Protein AF-0000000084739715 (afdb_homodimer)

Nearest PDB structures (foldseek):
  5dyn-assembly1_A  TM=4.314E-01  e=5.760E-01  Bacteroides fragilis
  3k7c-assembly2_B  TM=3.383E-01  e=6.422E-01  Campylobacter jejuni
  8v84-assembly1_A  TM=2.152E-01  e=2.282E-01  Saccharomyces cerevisiae BY4741
  7ohr-assembly1_A  TM=1.777E-01  e=1.324E-01  Saccharomyces cerevisiae S288C
  8esr-assembly1_A  TM=2.014E-01  e=6.082E-01  Schizosaccharomyces pombe

Organism: Rhizopus delemar (strain RA 99-880 / ATCC MYA-4621 / FGSC 9543 / NRRL 43880) (NCBI:txid246409)

Radius of gyration: 28.55 Å; Cα contacts (8 Å, |Δi|>4): 818; chains: 2; bounding box: 51×97×67 Å

Sequence (568 aa):
MSQQYKTDIIRALDIKKHLNFMEDEVILACRRIQMMLYDDLIDEDVVEKKIGNIKSSSNNQNVKAVAKLLSSVLRQCTVEKSEQKHETSLIIESLQPFIFSCVISRIKDIKFEWMTYHLVPPSGHPNNQTMLPDLVLYADPISKMNYELFFVEVKRKGNFANGHLESDIVKLGKEMQIAINKLILRKVKCPEVVGLLVEGYVATAYKMDLKFNGQYRMVEISKFNFTCNSVGDIMLVPTIMEKLYQIQAIISETLQSLYNSFDDIEESEDTTSLLQLLVEVLLQMSQQYKTDIIRALDIKKHLNFMEDEVILACRRIQMMLYDDLIDEDVVEKKIGNIKSSSNNQNVKAVAKLLSSVLRQCTVEKSEQKHETSLIIESLQPFIFSCVISRIKDIKFEWMTYHLVPPSGHPNNQTMLPDLVLYADPISKMNYELFFVEVKRKGNFANGHLESDIVKLGKEMQIAINKLILRKVKCPEVVGLLVEGYVATAYKMDLKFNGQYRMVEISKFNFTCNSVGDIMLVPTIMEKLYQIQAIISETLQSLYNSFDDIEESEDTTSLLQLLVEVLLQ

pLDDT: mean 79.36, std 18.47, range [28.69, 98.38]

Foldseek 3Di:
DDPVVVVVVCVVVCLCPLQDADDPLLLVLLVVLLVVVVPVPDDLVNSLVVLVCQLVVDPDPSNVLLSVLVNQQVVVLPPPDPPPDDLQVVVCSLCVSLLCSQAVVVDPQKDKDAQPDWDAAPDPDPPRDTDGFRMWIWHDPPVPDTQTAETEHEEEAPPPPDCVVVVVVVSQVVSQVSNQVVLVLLVQPFAKGKYWYHYNFKIWIWIWTADPVRDIDIDTSDIDGSDDNDSVCSSCSSVSSSVSNSNNVNSNVSVVSSVVSVVVVVVVVVCPVPVVVVVVVVSD/DDPVVVVVVCVVVCLCPQQDADDVLLLVLLVVLLVVVVPVPDDLVNSLVVLVCQLVVDPDPSNVLLSVLVNVQVVVLPPPDPPPDDLQVVVCSLCVSLLCSQAVVVDPQKDKDAQPDWDAAPDPPPDRDTDGFRMWIWHDPPVPDTQTAETEHEEEAPPPPDCVVVVVVVSQVVSQVSNQVVLVVLVQPFAKHKYWYHYNFKIWIWIWTADPVRDIDIDTSDIDGSDDNDSVCSSCSSVSSSVSNSSNVNSNVSVVSSVVSVVVVVVVVVCVVPVVVVVVVVVD

Solvent-accessible surface area (backbone atoms only — not comparable to full-atom values): 31116 Å² total; per-residue (Å²): 129,55,70,67,55,51,34,49,49,43,59,71,59,51,45,61,59,67,59,53,81,76,55,68,66,39,54,49,50,39,48,52,52,36,56,53,63,66,42,73,73,56,47,70,65,55,48,51,51,51,41,48,47,54,30,69,74,44,88,46,67,64,40,34,49,50,37,53,48,47,56,56,50,51,57,53,69,68,41,79,70,62,86,79,57,54,67,52,56,52,42,48,62,66,45,46,62,53,47,39,65,42,30,53,73,68,44,80,85,58,46,73,42,66,66,70,43,74,48,65,45,63,94,84,41,90,59,76,56,73,40,69,47,46,27,42,30,30,34,50,93,74,80,78,53,77,46,52,36,35,38,34,43,78,39,56,66,75,66,62,59,85,69,40,62,62,43,49,55,48,50,51,49,51,55,46,49,47,32,49,50,56,38,48,76,57,58,28,64,82,50,46,30,38,37,36,43,28,45,48,47,38,35,36,32,34,37,36,37,67,42,95,82,71,41,80,42,78,42,77,51,43,66,42,67,65,59,72,86,43,69,55,31,46,51,35,46,63,53,49,45,27,54,37,39,19,52,33,47,49,40,50,53,29,49,51,31,44,54,48,34,59,60,52,44,73,71,42,65,79,60,58,65,57,58,59,52,54,57,58,53,74,76,100,130,56,71,66,57,51,34,49,49,44,59,71,61,51,44,61,59,68,58,53,81,76,55,68,66,40,55,51,50,41,49,52,52,36,56,53,64,66,42,74,73,54,48,71,64,54,48,51,49,51,42,47,48,56,28,69,73,43,88,45,67,63,40,34,49,50,36,53,47,48,55,56,50,53,57,56,68,69,40,78,71,63,89,79,58,52,66,52,57,53,43,48,63,65,44,46,61,51,48,40,66,42,30,53,75,69,43,80,85,58,46,73,43,66,67,71,42,76,47,66,44,61,93,84,40,89,58,77,58,74,40,69,45,47,28,42,33,28,33,54,93,72,80,77,51,77,47,53,36,36,39,34,44,76,39,56,66,76,68,59,70,75,70,40,63,64,45,51,54,47,51,50,50,50,54,46,48,46,29,50,50,57,39,49,77,58,60,28,64,83,50,47,31,37,37,36,44,28,46,47,47,37,35,36,32,32,38,35,37,68,43,95,82,72,40,78,41,79,43,76,51,44,68,41,69,63,60,71,85,43,68,54,30,46,49,34,46,65,53,47,45,27,56,37,39,19,51,32,48,50,40,51,53,29,50,50,32,46,55,49,34,58,58,51,42,69,71,40,58,77,58,55,66,56,58,59,52,54,57,56,55,72,76,99

Structure (mmCIF, N/CA/C/O backbone):
data_AF-0000000084739715-model_v1
#
loop_
_entity.id
_entity.type
_entity.pdbx_description
1 polymer 'Uncharacterized protein'
#
loop_
_atom_site.group_PDB
_atom_site.id
_atom_site.type_symbol
_atom_site.label_atom_id
_atom_site.label_alt_id
_atom_site.label_comp_id
_atom_site.label_asym_id
_atom_site.label_entity_id
_atom_site.label_seq_id
_atom_site.pdbx_PDB_ins_code
_atom_site.Cartn_x
_atom_site.Cartn_y
_atom_site.Cartn_z
_atom_site.occupancy
_atom_site.B_iso_or_equiv
_atom_site.auth_seq_id
_atom_site.auth_comp_id
_atom_site.auth_asym_id
_atom_site.auth_atom_id
_atom_site.pdbx_PDB_model_num
ATOM 1 N N . MET A 1 1 ? -1.643 2.9 -29.828 1 40.44 1 MET A N 1
ATOM 2 C CA . MET A 1 1 ? -2.498 1.728 -29.984 1 40.44 1 MET A CA 1
ATOM 3 C C . MET A 1 1 ? -3.908 2.008 -29.484 1 40.44 1 MET A C 1
ATOM 5 O O . MET A 1 1 ? -4.086 2.611 -28.422 1 40.44 1 MET A O 1
ATOM 9 N N . SER A 1 2 ? -4.82 1.844 -30.297 1 45.62 2 SER A N 1
ATOM 10 C CA . SER A 1 2 ? -6.215 2.135 -29.984 1 45.62 2 SER A CA 1
ATOM 11 C C . SER A 1 2 ? -6.684 1.343 -28.766 1 45.62 2 SER A C 1
ATOM 13 O O . SER A 1 2 ? -6.148 0.271 -28.469 1 45.62 2 SER A O 1
ATOM 15 N N . GLN A 1 3 ? -7.438 1.872 -27.906 1 51.19 3 GLN A N 1
ATOM 16 C CA . GLN A 1 3 ? -8.016 1.24 -26.734 1 51.19 3 GLN A CA 1
ATOM 17 C C . GLN A 1 3 ? -8.586 -0.133 -27.062 1 51.19 3 GLN A C 1
ATOM 19 O O . GLN A 1 3 ? -8.438 -1.081 -26.297 1 51.19 3 GLN A O 1
ATOM 24 N N . GLN A 1 4 ? -9.234 -0.178 -28.219 1 48.44 4 GLN A N 1
ATOM 25 C CA . GLN A 1 4 ? -9.805 -1.438 -28.672 1 48.44 4 GLN A CA 1
ATOM 26 C C . GLN A 1 4 ? -8.719 -2.488 -28.891 1 48.44 4 GLN A C 1
ATOM 28 O O . GLN A 1 4 ? -8.891 -3.652 -28.531 1 48.44 4 GLN A O 1
ATOM 33 N N . TYR A 1 5 ? -7.695 -2.027 -29.406 1 44.84 5 TYR A N 1
ATOM 34 C CA . TYR A 1 5 ? -6.598 -2.951 -29.672 1 44.84 5 TYR A CA 1
ATOM 35 C C . TYR A 1 5 ? -5.977 -3.451 -28.375 1 44.84 5 TYR A C 1
ATOM 37 O O . TYR A 1 5 ? -5.66 -4.637 -28.25 1 44.84 5 TYR A O 1
ATOM 45 N N . LYS A 1 6 ? -5.969 -2.676 -27.453 1 52.41 6 LYS A N 1
ATOM 46 C CA . LYS A 1 6 ? -5.453 -3.072 -26.156 1 52.41 6 LYS A CA 1
ATOM 47 C C . LYS A 1 6 ? -6.363 -4.102 -25.484 1 52.41 6 LYS A C 1
ATOM 49 O O . LYS A 1 6 ? -5.883 -5.098 -24.938 1 52.41 6 LYS A O 1
ATOM 54 N N . THR A 1 7 ? -7.598 -3.818 -25.734 1 52.03 7 THR A N 1
ATOM 55 C CA . THR A 1 7 ? -8.586 -4.746 -25.188 1 52.03 7 THR A CA 1
ATOM 56 C C . THR A 1 7 ? -8.469 -6.109 -25.859 1 52.03 7 THR A C 1
ATOM 58 O O . THR A 1 7 ? -8.555 -7.148 -25.203 1 52.03 7 THR A O 1
ATOM 61 N N . ASP A 1 8 ? -8.312 -5.984 -27.047 1 49.31 8 ASP A N 1
ATOM 62 C CA . ASP A 1 8 ? -8.227 -7.223 -27.812 1 49.31 8 ASP A CA 1
ATOM 63 C C . ASP A 1 8 ? -6.984 -8.023 -27.422 1 49.31 8 ASP A C 1
ATOM 65 O O . ASP A 1 8 ? -7.047 -9.25 -27.312 1 49.31 8 ASP A O 1
ATOM 69 N N . ILE A 1 9 ? -5.992 -7.348 -27.156 1 49.12 9 ILE A N 1
ATOM 70 C CA . ILE A 1 9 ? -4.742 -7.996 -26.781 1 49.12 9 ILE A CA 1
ATOM 71 C C . ILE A 1 9 ? -4.875 -8.594 -25.375 1 49.12 9 ILE A C 1
ATOM 73 O O . ILE A 1 9 ? -4.469 -9.734 -25.141 1 49.12 9 ILE A O 1
ATOM 77 N N . ILE A 1 10 ? -5.555 -7.832 -24.609 1 55.31 10 ILE A N 1
ATOM 78 C CA . ILE A 1 10 ? -5.715 -8.305 -23.25 1 55.31 10 ILE A CA 1
ATOM 79 C C . ILE A 1 10 ? -6.609 -9.547 -23.234 1 55.31 10 ILE A C 1
ATOM 81 O O . ILE A 1 10 ? -6.32 -10.523 -22.531 1 55.31 10 ILE A O 1
ATOM 85 N N . ARG A 1 11 ? -7.652 -9.445 -24 1 55.47 11 ARG A N 1
ATOM 86 C CA . ARG A 1 11 ? -8.539 -10.594 -24.094 1 55.47 11 ARG A CA 1
ATOM 87 C C . ARG A 1 11 ? -7.824 -11.797 -24.703 1 55.47 11 ARG A C 1
ATOM 89 O O . ARG A 1 11 ? -7.98 -12.922 -24.234 1 55.47 11 ARG A O 1
ATOM 96 N N . ALA A 1 12 ? -7.145 -11.383 -25.609 1 53.25 12 ALA A N 1
ATOM 97 C CA . ALA A 1 12 ? -6.426 -12.453 -26.297 1 53.25 12 ALA A CA 1
ATOM 98 C C . ALA A 1 12 ? -5.375 -13.086 -25.375 1 53.25 12 ALA A C 1
ATOM 100 O O . ALA A 1 12 ? -5.078 -14.273 -25.5 1 53.25 12 ALA A O 1
ATOM 101 N N . LEU A 1 13 ? -4.992 -12.305 -24.391 1 65.81 13 LEU A N 1
ATOM 102 C CA . LEU A 1 13 ? -3.904 -12.758 -23.531 1 65.81 13 LEU A CA 1
ATOM 103 C C . LEU A 1 13 ? -4.449 -13.391 -22.25 1 65.81 13 LEU A C 1
ATOM 105 O O . LEU A 1 13 ? -3.705 -14.039 -21.516 1 65.81 13 LEU A O 1
ATOM 109 N N . ASP A 1 14 ? -5.812 -13.438 -22.094 1 70.75 14 ASP A N 1
ATOM 110 C CA . ASP A 1 14 ? -6.512 -14.047 -20.969 1 70.75 14 ASP A CA 1
ATOM 111 C C . ASP A 1 14 ? -5.848 -13.68 -19.641 1 70.75 14 ASP A C 1
ATOM 113 O O . ASP A 1 14 ? -5.609 -14.547 -18.797 1 70.75 14 ASP A O 1
ATOM 117 N N . ILE A 1 15 ? -5.488 -12.453 -19.547 1 78.56 15 ILE A N 1
ATOM 118 C CA . ILE A 1 15 ? -4.715 -11.969 -18.406 1 78.56 15 ILE A CA 1
ATOM 119 C C . ILE A 1 15 ? -5.574 -12.016 -17.141 1 78.56 15 ILE A C 1
ATOM 121 O O . ILE A 1 15 ? -5.059 -12.195 -16.031 1 78.56 15 ILE A O 1
ATOM 125 N N . LYS A 1 16 ? -6.859 -12.055 -17.312 1 83.62 16 LYS A N 1
ATOM 126 C CA . LYS A 1 16 ? -7.734 -11.969 -16.141 1 83.62 16 LYS A CA 1
ATOM 127 C C . LYS A 1 16 ? -8.383 -13.32 -15.852 1 83.62 16 LYS A C 1
ATOM 129 O O . LYS A 1 16 ? -9.289 -13.406 -15.023 1 83.62 16 LYS A O 1
ATOM 134 N N . LYS A 1 17 ? -7.871 -14.234 -16.547 1 87 17 LYS A N 1
ATOM 135 C CA . LYS A 1 17 ? -8.375 -15.57 -16.266 1 87 17 LYS A CA 1
ATOM 136 C C . LYS A 1 17 ? -8.164 -15.938 -14.797 1 87 17 LYS A C 1
ATOM 138 O O . LYS A 1 17 ? -7.086 -15.703 -14.242 1 87 17 LYS A O 1
ATOM 143 N N . HIS A 1 18 ? -9.211 -16.359 -14.094 1 91.19 18 HIS A N 1
ATOM 144 C CA . HIS A 1 18 ? -9.211 -16.859 -12.719 1 91.19 18 HIS A CA 1
ATOM 145 C C . HIS A 1 18 ? -9.086 -15.727 -11.719 1 91.19 18 HIS A C 1
ATOM 147 O O . HIS A 1 18 ? -8.922 -15.969 -10.516 1 91.19 18 HIS A O 1
ATOM 153 N N . LEU A 1 19 ? -9.109 -14.492 -12.273 1 91.44 19 LEU A N 1
ATOM 154 C CA . LEU A 1 19 ? -9.062 -13.383 -11.328 1 91.44 19 LEU A CA 1
ATOM 155 C C . LEU A 1 19 ? -10.43 -13.133 -10.703 1 91.44 19 LEU A C 1
ATOM 157 O O . LEU A 1 19 ? -11.383 -12.805 -11.406 1 91.44 19 LEU A O 1
ATOM 161 N N . ASN A 1 20 ? -10.531 -13.352 -9.469 1 92.69 20 ASN A N 1
ATOM 162 C CA . ASN A 1 20 ? -11.758 -13.117 -8.711 1 92.69 20 ASN A CA 1
ATOM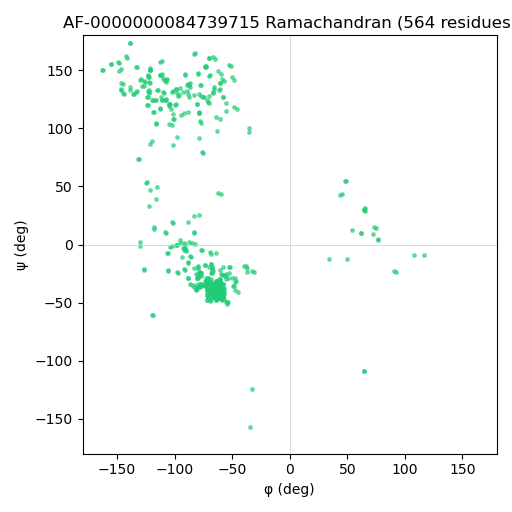 163 C C . ASN A 1 20 ? -11.523 -12.133 -7.566 1 92.69 20 ASN A C 1
ATOM 165 O O . ASN A 1 20 ? -10.508 -12.211 -6.875 1 92.69 20 ASN A O 1
ATOM 169 N N . PHE A 1 21 ? -12.492 -11.32 -7.43 1 93.38 21 PHE A N 1
ATOM 170 C CA . PHE A 1 21 ? -12.383 -10.312 -6.383 1 93.38 21 PHE A CA 1
ATOM 171 C C . PHE A 1 21 ? -12.984 -10.82 -5.078 1 93.38 21 PHE A C 1
ATOM 173 O O . PHE A 1 21 ? -13.977 -11.555 -5.09 1 93.38 21 PHE A O 1
ATOM 180 N N . MET A 1 22 ? -12.383 -10.367 -4.055 1 94.88 22 MET A N 1
ATOM 181 C CA . MET A 1 22 ? -12.898 -10.719 -2.736 1 94.88 22 MET A CA 1
ATOM 182 C C . MET A 1 22 ? -14.188 -9.953 -2.434 1 94.88 22 MET A C 1
ATOM 184 O O . MET A 1 22 ? -14.359 -8.82 -2.895 1 94.88 22 MET A O 1
ATOM 188 N N . GLU A 1 23 ? -14.945 -10.562 -1.64 1 95.94 23 GLU A N 1
ATOM 189 C CA . GLU A 1 23 ? -16.219 -9.961 -1.231 1 95.94 23 GLU A CA 1
ATOM 190 C C . GLU A 1 23 ? -15.992 -8.758 -0.324 1 95.94 23 GLU A C 1
ATOM 192 O O . GLU A 1 23 ? -14.953 -8.656 0.334 1 95.94 23 GLU A O 1
ATOM 197 N N . ASP A 1 24 ? -17.031 -7.93 -0.238 1 95.56 24 ASP A N 1
ATOM 198 C CA . ASP A 1 24 ? -16.984 -6.73 0.593 1 95.56 24 ASP A CA 1
ATOM 199 C C . ASP A 1 24 ? -16.719 -7.086 2.055 1 95.56 24 ASP A C 1
ATOM 201 O O . ASP A 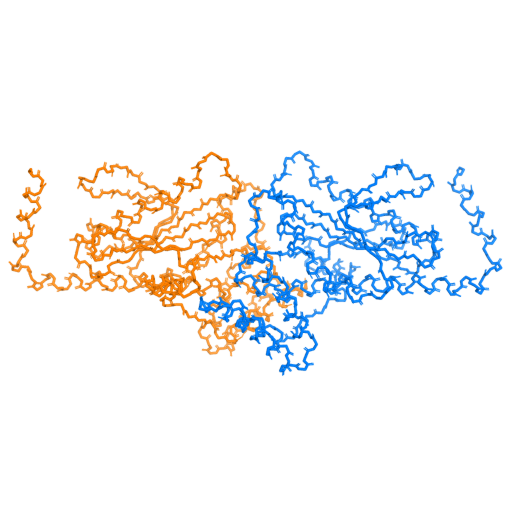1 24 ? -16.031 -6.344 2.766 1 95.56 24 ASP A O 1
ATOM 205 N N . GLU A 1 25 ? -17.25 -8.195 2.412 1 96.31 25 GLU A N 1
ATOM 206 C CA . GLU A 1 25 ? -17.109 -8.617 3.801 1 96.31 25 GLU A CA 1
ATOM 207 C C . GLU A 1 25 ? -15.633 -8.812 4.164 1 96.31 25 GLU A C 1
ATOM 209 O O . GLU A 1 25 ? -15.227 -8.523 5.289 1 96.31 25 GLU A O 1
ATOM 214 N N . VAL A 1 26 ? -14.914 -9.281 3.221 1 96.94 26 VAL A N 1
ATOM 215 C CA . VAL A 1 26 ? -13.492 -9.516 3.447 1 96.94 26 VAL A CA 1
ATOM 216 C C . VAL A 1 26 ? -12.773 -8.188 3.607 1 96.94 26 VAL A C 1
ATOM 218 O O . VAL A 1 26 ? -11.93 -8.031 4.496 1 96.94 26 VAL A O 1
ATOM 221 N N . ILE A 1 27 ? -13.172 -7.246 2.768 1 96.81 27 ILE A N 1
ATOM 222 C CA . ILE A 1 27 ? -12.578 -5.914 2.807 1 96.81 27 ILE A CA 1
ATOM 223 C C . ILE A 1 27 ? -12.859 -5.266 4.16 1 96.81 27 ILE A C 1
ATOM 225 O O . ILE A 1 27 ? -11.953 -4.719 4.793 1 96.81 27 ILE A O 1
ATOM 229 N N . LEU A 1 28 ? -14 -5.379 4.598 1 96.06 28 LEU A N 1
ATOM 230 C CA . LEU A 1 28 ? -14.406 -4.75 5.852 1 96.06 28 LEU A CA 1
ATOM 231 C C . LEU A 1 28 ? -13.781 -5.457 7.047 1 96.06 28 LEU A C 1
ATOM 233 O O . LEU A 1 28 ? -13.461 -4.82 8.055 1 96.06 28 LEU A O 1
ATOM 237 N N . ALA A 1 29 ? -13.625 -6.758 6.945 1 95.25 29 ALA A N 1
ATOM 238 C CA . ALA A 1 29 ? -12.914 -7.484 7.996 1 95.25 29 ALA A CA 1
ATOM 239 C C . ALA A 1 29 ? -11.484 -6.98 8.141 1 95.25 29 ALA A C 1
ATOM 241 O O . ALA A 1 29 ? -11 -6.77 9.258 1 95.25 29 ALA A O 1
ATOM 242 N N . CYS A 1 30 ? -10.852 -6.793 7.02 1 94.44 30 CYS A N 1
ATOM 243 C CA . CYS A 1 30 ? -9.5 -6.25 7.039 1 94.44 30 CYS A CA 1
ATOM 244 C C . CYS A 1 30 ? -9.477 -4.863 7.672 1 94.44 30 CYS A C 1
ATOM 246 O O . CYS A 1 30 ? -8.586 -4.555 8.469 1 94.44 30 CYS A O 1
ATOM 248 N N . ARG A 1 31 ? -10.453 -4.117 7.344 1 94.69 31 ARG A N 1
ATOM 249 C CA . ARG A 1 31 ? -10.547 -2.773 7.906 1 94.69 31 ARG A CA 1
ATOM 250 C C . ARG A 1 31 ? -10.727 -2.822 9.422 1 94.69 31 ARG A C 1
ATOM 252 O O . ARG A 1 31 ? -10.078 -2.064 10.148 1 94.69 31 ARG A O 1
ATOM 259 N N . ARG A 1 32 ? -11.539 -3.682 9.852 1 92.44 32 ARG A N 1
ATOM 260 C CA . ARG A 1 32 ? -11.75 -3.838 11.289 1 92.44 32 ARG A CA 1
ATOM 261 C C . ARG A 1 32 ? -10.461 -4.234 11.992 1 92.44 32 ARG A C 1
ATOM 263 O O . ARG A 1 32 ? -10.141 -3.699 13.055 1 92.44 32 ARG A O 1
ATOM 270 N N . ILE A 1 33 ? -9.797 -5.117 11.453 1 90.31 33 ILE A N 1
ATOM 271 C CA . ILE A 1 33 ? -8.531 -5.559 12.023 1 90.31 33 ILE A CA 1
ATOM 272 C C . ILE A 1 33 ? -7.539 -4.398 12.047 1 90.31 33 ILE A C 1
ATOM 274 O O . ILE A 1 33 ? -6.844 -4.184 13.047 1 90.31 33 ILE A O 1
ATOM 278 N N . GLN A 1 34 ? -7.477 -3.695 10.945 1 89.5 34 GLN A N 1
ATOM 279 C CA . GLN A 1 34 ? -6.609 -2.525 10.852 1 89.5 34 GLN A CA 1
ATOM 280 C C . GLN A 1 34 ? -6.895 -1.539 11.984 1 89.5 34 GLN A C 1
ATOM 282 O O . GLN A 1 34 ? -5.977 -1.093 12.672 1 89.5 34 GLN A O 1
ATOM 287 N N . MET A 1 35 ? -8.141 -1.237 12.164 1 88.62 35 MET A N 1
ATOM 288 C CA . MET A 1 35 ? -8.555 -0.271 13.18 1 88.62 35 MET A CA 1
ATOM 289 C C . MET A 1 35 ? -8.18 -0.754 14.578 1 88.62 35 MET A C 1
ATOM 291 O O . MET A 1 35 ? -7.766 0.04 15.422 1 88.62 35 MET A O 1
ATOM 295 N N . MET A 1 36 ? -8.289 -2.01 14.742 1 83.88 36 MET A N 1
ATOM 296 C CA . MET A 1 36 ? -7.949 -2.592 16.031 1 83.88 36 MET A CA 1
ATOM 297 C C . MET A 1 36 ? -6.465 -2.43 16.328 1 83.88 36 MET A C 1
ATOM 299 O O . MET A 1 36 ? -6.074 -2.221 17.484 1 83.88 36 MET A O 1
ATOM 303 N N . LEU A 1 37 ? -5.711 -2.486 15.352 1 81.88 37 LEU A N 1
ATOM 304 C CA . LEU A 1 37 ? -4.262 -2.451 15.523 1 81.88 37 LEU A CA 1
ATOM 305 C C . LEU A 1 37 ? -3.783 -1.027 15.789 1 81.88 37 LEU A C 1
ATOM 307 O O . LEU A 1 37 ? -2.67 -0.824 16.281 1 81.88 37 LEU A O 1
ATOM 311 N N . TYR A 1 38 ? -4.562 -0.088 15.359 1 76.44 38 TYR A N 1
ATOM 312 C CA . TYR A 1 38 ? -4.211 1.296 15.656 1 76.44 38 TYR A CA 1
ATOM 313 C C . TYR A 1 38 ? -4.484 1.621 17.125 1 76.44 38 TYR A C 1
ATOM 315 O O . TYR A 1 38 ? -4.016 2.643 17.625 1 76.44 38 TYR A O 1
ATOM 323 N N . ASP A 1 39 ? -5.238 0.784 17.594 1 61.47 39 ASP A N 1
ATOM 324 C CA . ASP A 1 39 ? -5.496 0.99 19.016 1 61.47 39 ASP A CA 1
ATOM 325 C C . ASP A 1 39 ? -4.297 0.555 19.859 1 61.47 39 ASP A C 1
ATOM 327 O O . ASP A 1 39 ? -3.895 -0.61 19.812 1 61.47 39 ASP A O 1
ATOM 331 N N . ASP A 1 40 ? -3.23 1.4 19.938 1 57.66 40 ASP A N 1
ATOM 332 C CA . ASP A 1 40 ? -1.906 1.328 20.547 1 57.66 40 ASP A CA 1
ATOM 333 C C . ASP A 1 40 ? -1.924 0.455 21.797 1 57.66 40 ASP A C 1
ATOM 335 O O . ASP A 1 40 ? -0.875 -0.001 22.266 1 57.66 40 ASP A O 1
ATOM 339 N N . LEU A 1 41 ? -3.08 0.343 22.375 1 54.44 41 LEU A N 1
ATOM 340 C CA . LEU A 1 41 ? -3.1 -0.331 23.672 1 54.44 41 LEU A CA 1
ATOM 341 C C . LEU A 1 41 ? -3.152 -1.845 23.5 1 54.44 41 LEU A C 1
ATOM 343 O O . LEU A 1 41 ? -3.254 -2.586 24.484 1 54.44 41 LEU A O 1
ATOM 347 N N . ILE A 1 42 ? -2.949 -2.189 22.281 1 57.81 42 ILE A N 1
ATOM 348 C CA . ILE A 1 42 ? -3.414 -3.572 22.234 1 57.81 42 ILE A CA 1
ATOM 349 C C . ILE A 1 42 ? -2.219 -4.52 22.312 1 57.81 42 ILE A C 1
ATOM 351 O O . ILE A 1 42 ? -1.263 -4.383 21.547 1 57.81 42 ILE A O 1
ATOM 355 N N . ASP A 1 43 ? -2.111 -5.117 23.375 1 66.06 43 ASP A N 1
ATOM 356 C CA . ASP A 1 43 ? -1.241 -6.273 23.578 1 66.06 43 ASP A CA 1
ATOM 357 C C . ASP A 1 43 ? -1.441 -7.312 22.469 1 66.06 43 ASP A C 1
ATOM 359 O O . ASP A 1 43 ? -2.529 -7.422 21.906 1 66.06 43 ASP A O 1
ATOM 363 N N . GLU A 1 44 ? -0.341 -7.855 22.109 1 71.31 44 GLU A N 1
ATOM 364 C CA . GLU A 1 44 ? -0.339 -8.867 21.062 1 71.31 44 GLU A CA 1
ATOM 365 C C . GLU A 1 44 ? -1.412 -9.922 21.312 1 71.31 44 GLU A C 1
ATOM 367 O O . GLU A 1 44 ? -2.078 -10.375 20.375 1 71.31 44 GLU A O 1
ATOM 372 N N . ASP A 1 45 ? -1.585 -10.195 22.578 1 75.69 45 ASP A N 1
ATOM 373 C CA . ASP A 1 45 ? -2.549 -11.234 22.922 1 75.69 45 ASP A CA 1
ATOM 374 C C . ASP A 1 45 ? -3.979 -10.773 22.641 1 75.69 45 ASP A C 1
ATOM 376 O O . ASP A 1 45 ? -4.809 -11.555 22.188 1 75.69 45 ASP A O 1
ATOM 380 N N . VAL A 1 46 ? -4.184 -9.578 22.906 1 77.44 46 VAL A N 1
ATOM 381 C CA . VAL A 1 46 ? -5.512 -9.023 22.688 1 77.44 46 VAL A CA 1
ATOM 382 C C . VAL A 1 46 ? -5.809 -8.961 21.203 1 77.44 46 VAL A C 1
ATOM 384 O O . VAL A 1 46 ? -6.922 -9.273 20.766 1 77.44 46 VAL A O 1
ATOM 387 N N . VAL A 1 47 ? -4.777 -8.641 20.484 1 78.38 47 VAL A N 1
ATOM 388 C CA . VAL A 1 47 ? -4.938 -8.562 19.031 1 78.38 47 VAL A CA 1
ATOM 389 C C . VAL A 1 47 ? -5.254 -9.945 18.469 1 78.38 47 VAL A C 1
ATOM 391 O O . VAL A 1 47 ? -6.164 -10.094 17.656 1 78.38 47 VAL A O 1
ATOM 394 N N . GLU A 1 48 ? -4.582 -10.875 18.938 1 82.81 48 GLU A N 1
ATOM 395 C CA . GLU A 1 48 ? -4.793 -12.25 18.484 1 82.81 48 GLU A CA 1
ATOM 396 C C . GLU A 1 48 ? -6.199 -12.727 18.812 1 82.81 48 GLU A C 1
ATOM 398 O O . GLU A 1 48 ? -6.84 -13.398 18 1 82.81 48 GLU A O 1
ATOM 403 N N . LYS A 1 49 ? -6.617 -12.383 19.953 1 85.44 49 LYS A N 1
ATOM 404 C CA . LYS A 1 49 ? -7.961 -12.766 20.359 1 85.44 49 LYS A CA 1
ATOM 405 C C . LYS A 1 49 ? -9.016 -12.086 19.5 1 85.44 49 LYS A C 1
ATOM 407 O O . LYS A 1 49 ? -10 -12.719 19.094 1 85.44 49 LYS A O 1
ATOM 412 N N . LYS A 1 50 ? -8.789 -10.891 19.25 1 85.31 50 LYS A N 1
ATOM 413 C CA . LYS A 1 50 ? -9.75 -10.148 18.438 1 85.31 50 LYS A CA 1
ATOM 414 C C . LYS A 1 50 ? -9.781 -10.664 17 1 85.31 50 LYS A C 1
ATOM 416 O O . LYS A 1 50 ? -10.859 -10.781 16.406 1 85.31 50 LYS A O 1
ATOM 421 N N . ILE A 1 51 ? -8.633 -10.914 16.469 1 88.88 51 ILE A N 1
ATOM 422 C CA . ILE A 1 51 ? -8.57 -11.5 15.133 1 88.88 51 ILE A CA 1
ATOM 423 C C . ILE A 1 51 ? -9.25 -12.867 15.141 1 88.88 51 ILE A C 1
ATOM 425 O O . ILE A 1 51 ? -9.984 -13.211 14.211 1 88.88 51 ILE A O 1
ATOM 429 N N . GLY A 1 52 ? -8.984 -13.594 16.203 1 89.62 52 GLY A N 1
ATOM 430 C CA . GLY A 1 52 ? -9.648 -14.875 16.375 1 89.62 52 GLY A CA 1
ATOM 431 C C . GLY A 1 52 ? -11.164 -14.758 16.375 1 89.62 52 GLY A C 1
ATOM 432 O O . GLY A 1 52 ? -11.852 -15.586 15.773 1 89.62 52 GLY A O 1
ATOM 433 N N . ASN A 1 53 ? -11.641 -13.727 16.969 1 90.69 53 ASN A N 1
ATOM 434 C CA . ASN A 1 53 ? -13.078 -13.492 17.016 1 90.69 53 ASN A CA 1
ATOM 435 C C . ASN A 1 53 ? -13.641 -13.188 15.633 1 90.69 53 ASN A C 1
ATOM 437 O O . ASN A 1 53 ? -14.734 -13.641 15.289 1 90.69 53 ASN A O 1
ATOM 441 N N . ILE A 1 54 ? -12.914 -12.477 14.898 1 91.19 54 ILE A N 1
ATOM 442 C CA . ILE A 1 54 ? -13.336 -12.164 13.539 1 91.19 54 ILE A CA 1
ATOM 443 C C . ILE A 1 54 ? -13.383 -13.453 12.711 1 91.19 54 ILE A C 1
ATOM 445 O O . ILE A 1 54 ? -14.344 -13.68 11.961 1 91.19 54 ILE A O 1
ATOM 449 N N . LYS A 1 55 ? -12.422 -14.219 12.898 1 90.88 55 LYS A N 1
ATOM 450 C CA . LYS A 1 55 ? -12.336 -15.492 12.203 1 90.88 55 LYS A CA 1
ATOM 451 C C . LYS A 1 55 ? -13.508 -16.406 12.562 1 90.88 55 LYS A C 1
ATOM 453 O O . LYS A 1 55 ? -14.164 -16.969 11.688 1 90.88 55 LYS A O 1
ATOM 458 N N . SER A 1 56 ? -13.82 -16.453 13.828 1 92.25 56 SER A N 1
ATOM 459 C CA . SER A 1 56 ? -14.82 -17.406 14.32 1 92.25 56 SER A CA 1
ATOM 460 C C . SER A 1 56 ? -16.234 -16.906 14.055 1 92.25 56 SER A C 1
ATOM 462 O O . SER A 1 56 ? -17.156 -17.703 13.883 1 92.25 56 SER A O 1
ATOM 464 N N . SER A 1 57 ? -16.406 -15.648 13.945 1 91.38 57 SER A N 1
ATOM 465 C CA . SER A 1 57 ? -17.75 -15.07 13.828 1 91.38 57 SER A CA 1
ATOM 466 C C . SER A 1 57 ? -18.203 -15.047 12.375 1 91.38 57 SER A C 1
ATOM 468 O O . SER A 1 57 ? -19.391 -14.805 12.102 1 91.38 57 SER A O 1
ATOM 470 N N . SER A 1 58 ? -17.266 -15.344 11.492 1 93.12 58 SER A N 1
ATOM 471 C CA . SER A 1 58 ? -17.641 -15.258 10.086 1 93.12 58 SER A CA 1
ATOM 472 C C . SER A 1 58 ? -17.781 -16.641 9.461 1 93.12 58 SER A C 1
ATOM 474 O O . SER A 1 58 ? -16.969 -17.531 9.75 1 93.12 58 SER A O 1
ATOM 476 N N . ASN A 1 59 ? -18.75 -16.781 8.625 1 93.12 59 ASN A N 1
ATOM 477 C CA . ASN A 1 59 ? -18.875 -18.016 7.859 1 93.12 59 ASN A CA 1
ATOM 478 C C . ASN A 1 59 ? -18.172 -17.906 6.504 1 93.12 59 ASN A C 1
ATOM 480 O O . ASN A 1 59 ? -18.094 -18.891 5.766 1 93.12 59 ASN A O 1
ATOM 484 N N . ASN A 1 60 ? -17.672 -16.797 6.25 1 95 60 ASN A N 1
ATOM 485 C CA . ASN A 1 60 ? -16.984 -16.562 4.984 1 95 60 ASN A CA 1
ATOM 486 C C . ASN A 1 60 ? -15.562 -17.109 5.016 1 95 60 ASN A C 1
ATOM 488 O O . ASN A 1 60 ? -14.742 -16.672 5.832 1 95 60 ASN A O 1
ATOM 492 N N . GLN A 1 61 ? -15.266 -18.031 4.109 1 94.19 61 GLN A N 1
ATOM 493 C CA . GLN A 1 61 ? -13.977 -18.719 4.102 1 94.19 61 GLN A CA 1
ATOM 494 C C . GLN A 1 61 ? -12.836 -17.734 3.83 1 94.19 61 GLN A C 1
ATOM 496 O O . GLN A 1 61 ? -11.742 -17.891 4.367 1 94.19 61 GLN A O 1
ATOM 501 N N . ASN A 1 62 ? -13.156 -16.75 3.033 1 95.25 62 ASN A N 1
ATOM 502 C CA . ASN A 1 62 ? -12.109 -15.773 2.721 1 95.25 62 ASN A CA 1
ATOM 503 C C . ASN A 1 62 ? -11.812 -14.867 3.908 1 95.25 62 ASN A C 1
ATOM 505 O O . ASN A 1 62 ? -10.68 -14.438 4.098 1 95.25 62 ASN A O 1
ATOM 509 N N . VAL A 1 63 ? -12.828 -14.602 4.73 1 96.69 63 VAL A N 1
ATOM 510 C CA . VAL A 1 63 ? -12.609 -13.836 5.949 1 96.69 63 VAL A CA 1
ATOM 511 C C . VAL A 1 63 ? -11.703 -14.625 6.898 1 96.69 63 VAL A C 1
ATOM 513 O O . VAL A 1 63 ? -10.766 -14.07 7.473 1 96.69 63 VAL A O 1
ATOM 516 N N . LYS A 1 64 ? -11.953 -15.852 7.008 1 95.44 64 LYS A N 1
ATOM 517 C CA . LYS A 1 64 ? -11.148 -16.719 7.863 1 95.44 64 LYS A CA 1
ATOM 518 C C . LYS A 1 64 ? -9.711 -16.797 7.355 1 95.44 64 LYS A C 1
ATOM 520 O O . LYS A 1 64 ? -8.766 -16.75 8.141 1 95.44 64 LYS A O 1
ATOM 525 N N . ALA A 1 65 ? -9.594 -16.906 6.066 1 94.88 65 ALA A N 1
ATOM 526 C CA . ALA A 1 65 ? -8.273 -17 5.457 1 94.88 65 ALA A CA 1
ATOM 527 C C . ALA A 1 65 ? -7.465 -15.727 5.699 1 94.88 65 ALA A C 1
ATOM 529 O O . ALA A 1 65 ? -6.289 -15.789 6.062 1 94.88 65 ALA A O 1
ATOM 530 N N . VAL A 1 66 ? -8.125 -14.633 5.52 1 94.94 66 VAL A N 1
ATOM 531 C CA . VAL A 1 66 ? -7.43 -13.359 5.688 1 94.94 66 VAL A CA 1
ATOM 532 C C . VAL A 1 66 ? -7.043 -13.172 7.152 1 94.94 66 VAL A C 1
ATOM 534 O O . VAL A 1 66 ? -5.938 -12.711 7.453 1 94.94 66 VAL A O 1
ATOM 537 N N . ALA A 1 67 ? -7.922 -13.508 8.023 1 93.5 67 ALA A N 1
ATOM 538 C CA . ALA A 1 67 ? -7.633 -13.391 9.445 1 93.5 67 ALA A CA 1
ATOM 539 C C . ALA A 1 67 ? -6.434 -14.25 9.836 1 93.5 67 ALA A C 1
ATOM 541 O O . ALA A 1 67 ? -5.551 -13.797 10.57 1 93.5 67 ALA A O 1
ATOM 542 N N . LYS A 1 68 ? -6.402 -15.414 9.344 1 91.5 68 LYS A N 1
ATOM 543 C CA . LYS A 1 68 ? -5.285 -16.312 9.609 1 91.5 68 LYS A CA 1
ATOM 544 C C . LYS A 1 68 ? -3.982 -15.758 9.047 1 91.5 68 LYS A C 1
ATOM 546 O O . LYS A 1 68 ? -2.947 -15.789 9.719 1 91.5 68 LYS A O 1
ATOM 551 N N . LEU A 1 69 ? -4.062 -15.32 7.855 1 92.69 69 LEU A N 1
ATOM 552 C CA . LEU A 1 69 ? -2.887 -14.75 7.207 1 92.69 69 LEU A CA 1
ATOM 553 C C . LEU A 1 69 ? -2.357 -13.555 7.988 1 92.69 69 LEU A C 1
ATOM 555 O O . LEU A 1 69 ? -1.155 -13.445 8.242 1 92.69 69 LEU A O 1
ATOM 559 N N . LEU A 1 70 ? -3.264 -12.688 8.414 1 89.5 70 LEU A N 1
ATOM 560 C CA . LEU A 1 70 ? -2.867 -11.477 9.125 1 89.5 70 LEU A CA 1
ATOM 561 C C . LEU A 1 70 ? -2.289 -11.812 10.492 1 89.5 70 LEU A C 1
ATOM 563 O O . LEU A 1 70 ? -1.352 -11.156 10.953 1 89.5 70 LEU A O 1
ATOM 567 N N . SER A 1 71 ? -2.84 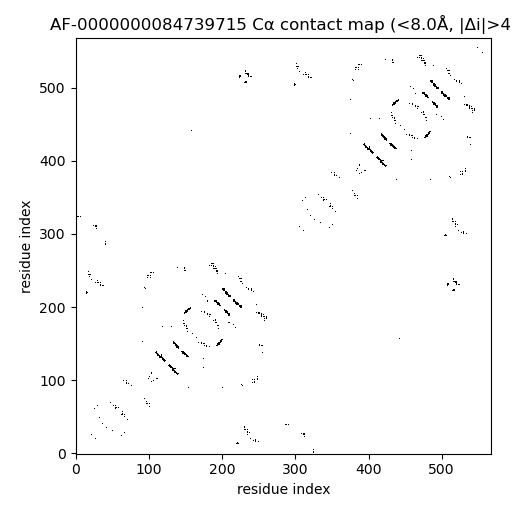-12.789 11.109 1 85 71 SER A N 1
ATOM 568 C CA . SER A 1 71 ? -2.268 -13.25 12.367 1 85 71 SER A CA 1
ATOM 569 C C . SER A 1 71 ? -0.822 -13.703 12.195 1 85 71 SER A C 1
ATOM 571 O O . SER A 1 71 ? 0.032 -13.414 13.031 1 85 71 SER A O 1
ATOM 573 N N . SER A 1 72 ? -0.568 -14.32 11.094 1 82.12 72 SER A N 1
ATOM 574 C CA . SER A 1 72 ? 0.779 -14.797 10.805 1 82.12 72 SER A CA 1
ATOM 575 C C . SER A 1 72 ? 1.722 -13.641 10.492 1 82.12 72 SER A C 1
ATOM 577 O O . SER A 1 72 ? 2.873 -13.633 10.93 1 82.12 72 SER A O 1
ATOM 579 N N . VAL A 1 73 ? 1.239 -12.672 9.75 1 80.69 73 VAL A N 1
ATOM 580 C CA . VAL A 1 73 ? 2.049 -11.539 9.305 1 80.69 73 VAL A CA 1
ATOM 581 C C . VAL A 1 73 ? 2.369 -10.633 10.492 1 80.69 73 VAL A C 1
ATOM 583 O O . VAL A 1 73 ? 3.494 -10.148 10.625 1 80.69 73 VAL A O 1
ATOM 586 N N . LEU A 1 74 ? 1.373 -10.359 11.297 1 75.56 74 LEU A N 1
ATOM 587 C CA . LEU A 1 74 ? 1.558 -9.477 12.445 1 75.56 74 LEU A CA 1
ATOM 588 C C . LEU A 1 74 ? 2.568 -10.062 13.422 1 75.56 74 LEU A C 1
ATOM 590 O O . LEU A 1 74 ? 3.367 -9.328 14.008 1 75.56 74 LEU A O 1
ATOM 594 N N . ARG A 1 75 ? 2.582 -11.25 13.625 1 71.81 75 ARG A N 1
ATOM 595 C CA . ARG A 1 75 ? 3.559 -11.906 14.484 1 71.81 75 ARG A CA 1
ATOM 596 C C . ARG A 1 75 ? 4.977 -11.695 13.969 1 71.81 75 ARG A C 1
ATOM 598 O O . ARG A 1 75 ? 5.906 -11.508 14.758 1 71.81 75 ARG A O 1
ATOM 605 N N . GLN A 1 76 ? 5.02 -11.586 12.641 1 68.12 76 GLN A N 1
ATOM 606 C CA . GLN A 1 76 ? 6.328 -11.398 12.023 1 68.12 76 GLN A CA 1
ATOM 607 C C . GLN A 1 76 ? 6.812 -9.961 12.172 1 68.12 76 GLN A C 1
ATOM 609 O O . GLN A 1 76 ? 8.016 -9.711 12.258 1 68.12 76 GLN A O 1
ATOM 614 N N . CYS A 1 77 ? 5.828 -9.039 12.141 1 61.09 77 CYS A N 1
ATOM 615 C CA . CYS A 1 77 ? 6.168 -7.621 12.227 1 61.09 77 CYS A CA 1
ATOM 616 C C . CYS A 1 77 ? 6.613 -7.25 13.633 1 61.09 77 CYS A C 1
ATOM 618 O O . CYS A 1 77 ? 7.332 -6.27 13.82 1 61.09 77 CYS A O 1
ATOM 620 N N . THR A 1 78 ? 6.129 -7.938 14.578 1 58.69 78 THR A N 1
ATOM 621 C CA . THR A 1 78 ? 6.461 -7.629 15.961 1 58.69 78 THR A CA 1
ATOM 622 C C . THR A 1 78 ? 7.797 -8.258 16.344 1 58.69 78 THR A C 1
ATOM 624 O O . THR A 1 78 ? 8.406 -7.871 17.344 1 58.69 78 THR A O 1
ATOM 627 N N . VAL A 1 79 ? 8.102 -9.219 15.562 1 54.88 79 VAL A N 1
ATOM 628 C CA . VAL A 1 79 ? 9.391 -9.844 15.875 1 54.88 79 VAL A CA 1
ATOM 629 C C . VAL A 1 79 ? 10.523 -8.969 15.359 1 54.88 79 VAL A C 1
ATOM 631 O O . VAL A 1 79 ? 10.492 -8.5 14.219 1 54.88 79 VAL A O 1
ATOM 634 N N . GLU A 1 80 ? 11.164 -8.328 16.297 1 50.84 80 GLU A N 1
ATOM 635 C CA . GLU A 1 80 ? 12.32 -7.496 15.969 1 50.84 80 GLU A CA 1
ATOM 636 C C . GLU A 1 80 ? 13.133 -8.109 14.828 1 50.84 80 GLU A C 1
ATOM 638 O O . GLU A 1 80 ? 13.586 -9.25 14.93 1 50.84 80 GLU A O 1
ATOM 643 N N . LYS A 1 81 ? 12.883 -7.543 13.703 1 54.12 81 LYS A N 1
ATOM 644 C CA . LYS A 1 81 ? 13.711 -7.98 12.578 1 54.12 81 LYS A CA 1
ATOM 645 C C . LYS A 1 81 ? 15.18 -7.625 12.805 1 54.12 81 LYS A C 1
ATOM 647 O O . LYS A 1 81 ? 15.492 -6.52 13.25 1 54.12 81 LYS A O 1
ATOM 652 N N . SER A 1 82 ? 15.844 -8.609 13.016 1 51.62 82 SER A N 1
ATOM 653 C CA . SER A 1 82 ? 17.266 -8.367 13.258 1 51.62 82 SER A CA 1
ATOM 654 C C . SER A 1 82 ? 17.844 -7.438 12.203 1 51.62 82 SER A C 1
ATOM 656 O O . SER A 1 82 ? 17.578 -7.59 11.016 1 51.62 82 SER A O 1
ATOM 658 N N . GLU A 1 83 ? 18.312 -6.336 12.57 1 54.16 83 GLU A N 1
ATOM 659 C CA . GLU A 1 83 ? 19.047 -5.344 11.781 1 54.16 83 GLU A CA 1
ATOM 660 C C . GLU A 1 83 ? 19.969 -6.016 10.773 1 54.16 83 GLU A C 1
ATOM 662 O O . GLU A 1 83 ? 20.406 -5.391 9.805 1 54.16 83 GLU A O 1
ATOM 667 N N . GLN A 1 84 ? 20.281 -7.363 11.062 1 56.62 84 GLN A N 1
ATOM 668 C CA . GLN A 1 84 ? 21.406 -7.945 10.32 1 56.62 84 GLN A CA 1
ATOM 669 C C . GLN A 1 84 ? 20.906 -8.695 9.086 1 56.62 84 GLN A C 1
ATOM 671 O O . GLN A 1 84 ? 21.703 -9.172 8.281 1 56.62 84 GLN A O 1
ATOM 676 N N . LYS A 1 85 ? 19.688 -8.586 8.953 1 61.59 85 LYS A N 1
ATOM 677 C CA . LYS A 1 85 ? 19.266 -9.43 7.84 1 61.59 85 LYS A CA 1
ATOM 678 C C . LYS A 1 85 ? 19.344 -8.68 6.516 1 61.59 85 LYS A C 1
ATOM 680 O O . LYS A 1 85 ? 19.094 -7.477 6.465 1 61.59 85 LYS A O 1
ATOM 685 N N . HIS A 1 86 ? 19.844 -9.414 5.477 1 70.56 86 HIS A N 1
ATOM 686 C CA . HIS A 1 86 ? 19.906 -8.867 4.129 1 70.56 86 HIS A CA 1
ATOM 687 C C . HIS A 1 86 ? 18.516 -8.5 3.615 1 70.56 86 HIS A C 1
ATOM 689 O O . HIS A 1 86 ? 17.531 -9.156 3.963 1 70.56 86 HIS A O 1
ATOM 695 N N . GLU A 1 87 ? 18.391 -7.445 2.988 1 71 87 GLU A N 1
ATOM 696 C CA . GLU A 1 87 ? 17.141 -6.918 2.455 1 71 87 GLU A CA 1
ATOM 697 C C . GLU A 1 87 ? 16.344 -7.996 1.714 1 71 87 GLU A C 1
ATOM 699 O O . GLU A 1 87 ? 15.125 -8.094 1.861 1 71 87 GLU A O 1
ATOM 704 N N . THR A 1 88 ? 17.109 -8.914 1.114 1 73.62 88 THR A N 1
ATOM 705 C CA . THR A 1 88 ? 16.453 -9.977 0.361 1 73.62 88 THR A CA 1
ATOM 706 C C . THR A 1 88 ? 15.773 -10.969 1.302 1 73.62 88 THR A C 1
ATOM 708 O O . THR A 1 88 ? 14.656 -11.414 1.043 1 73.62 88 THR A O 1
ATOM 711 N N . SER A 1 89 ? 16.422 -11.203 2.318 1 76.69 89 SER A N 1
ATOM 712 C CA . SER A 1 89 ? 15.859 -12.125 3.293 1 76.69 89 SER A CA 1
ATOM 713 C C . SER A 1 89 ? 14.594 -11.547 3.932 1 76.69 89 SER A C 1
ATOM 715 O O . SER A 1 89 ? 13.633 -12.273 4.172 1 76.69 89 SER A O 1
ATOM 717 N N . LEU A 1 90 ? 14.625 -10.305 4.09 1 75.06 90 LEU A N 1
ATOM 718 C CA . LEU A 1 90 ? 13.469 -9.641 4.684 1 75.06 90 LEU A CA 1
ATOM 719 C C . LEU A 1 90 ? 12.273 -9.688 3.734 1 75.06 90 LEU A C 1
ATOM 721 O O . LEU A 1 90 ? 11.133 -9.891 4.168 1 75.06 90 LEU A O 1
ATOM 725 N N . ILE A 1 91 ? 12.633 -9.602 2.504 1 79.19 91 ILE A N 1
ATOM 726 C CA . ILE A 1 91 ? 11.57 -9.648 1.508 1 79.19 91 ILE A CA 1
ATOM 727 C C . ILE A 1 91 ? 10.961 -11.047 1.466 1 79.19 91 ILE A C 1
ATOM 729 O O . ILE A 1 91 ? 9.734 -11.195 1.447 1 79.19 91 ILE A O 1
ATOM 733 N N . ILE A 1 92 ? 11.797 -11.969 1.556 1 82.94 92 ILE A N 1
ATOM 734 C CA . ILE A 1 92 ? 11.336 -13.352 1.507 1 82.94 92 ILE A CA 1
ATOM 735 C C . ILE A 1 92 ? 10.492 -13.664 2.738 1 82.94 92 ILE A C 1
ATOM 737 O O . ILE A 1 92 ? 9.422 -14.266 2.627 1 82.94 92 ILE A O 1
ATOM 741 N N . GLU A 1 93 ? 10.891 -13.18 3.801 1 82.44 93 GLU A N 1
ATOM 742 C CA . GLU A 1 93 ? 10.156 -13.406 5.043 1 82.44 93 GLU A CA 1
ATOM 743 C C . GLU A 1 93 ? 8.773 -12.766 4.992 1 82.44 93 GLU A C 1
ATOM 745 O O . GLU A 1 93 ? 7.812 -13.32 5.527 1 82.44 93 GLU A O 1
ATOM 750 N N . SER A 1 94 ? 8.703 -11.703 4.328 1 82.62 94 SER A N 1
ATOM 751 C CA . SER A 1 94 ? 7.43 -11 4.219 1 82.62 94 SER A CA 1
ATOM 752 C C . SER A 1 94 ? 6.508 -11.68 3.215 1 82.62 94 SER A C 1
ATOM 754 O O . SER A 1 94 ? 5.285 -11.648 3.363 1 82.62 94 SER A O 1
ATOM 756 N N . LEU A 1 95 ? 7.113 -12.32 2.297 1 87.88 95 LEU A N 1
ATOM 757 C CA . LEU A 1 95 ? 6.367 -12.906 1.19 1 87.88 95 LEU A CA 1
ATOM 758 C C . LEU A 1 95 ? 5.902 -14.32 1.539 1 87.88 95 LEU A C 1
ATOM 760 O O . LEU A 1 95 ? 4.848 -14.758 1.078 1 87.88 95 LEU A O 1
ATOM 764 N N . GLN A 1 96 ? 6.582 -14.984 2.344 1 89.69 96 GLN A N 1
ATOM 765 C CA . GLN A 1 96 ? 6.414 -16.406 2.615 1 89.69 96 GLN A CA 1
ATOM 766 C C . GLN A 1 96 ? 5.012 -16.703 3.139 1 89.69 96 GLN A C 1
ATOM 768 O O . GLN A 1 96 ? 4.336 -17.609 2.646 1 89.69 96 GLN A O 1
ATOM 773 N N . PRO A 1 97 ? 4.523 -15.922 4.09 1 90.38 97 PRO A N 1
ATOM 774 C CA . PRO A 1 97 ? 3.184 -16.234 4.594 1 90.38 97 PRO A CA 1
ATOM 775 C C . PRO A 1 97 ? 2.104 -16.094 3.523 1 90.38 97 PRO A C 1
ATOM 777 O O . PRO A 1 97 ? 1.127 -16.844 3.521 1 90.38 97 PRO A O 1
ATOM 780 N N . PHE A 1 98 ? 2.281 -15.25 2.668 1 93.44 98 PHE A N 1
ATOM 781 C CA . PHE A 1 98 ? 1.306 -15.023 1.606 1 93.44 98 PHE A CA 1
ATOM 782 C C . PHE A 1 98 ? 1.316 -16.172 0.611 1 93.44 98 PHE A C 1
ATOM 784 O O . PHE A 1 98 ? 0.263 -16.719 0.263 1 93.44 98 PHE A O 1
ATOM 791 N N . ILE A 1 99 ? 2.502 -16.531 0.214 1 94.88 99 ILE A N 1
ATOM 792 C CA . ILE A 1 99 ? 2.637 -17.609 -0.764 1 94.88 99 ILE A CA 1
ATOM 793 C C . ILE A 1 99 ? 2.125 -18.922 -0.168 1 94.88 99 ILE A C 1
ATOM 795 O O . ILE A 1 99 ? 1.383 -19.656 -0.82 1 94.88 99 ILE A O 1
ATOM 799 N N . PHE A 1 100 ? 2.494 -19.125 1.008 1 94.19 100 PHE A N 1
ATOM 800 C CA . PHE A 1 100 ? 2.084 -20.359 1.658 1 94.19 100 PHE A CA 1
ATOM 801 C C . PHE A 1 100 ? 0.568 -20.422 1.812 1 94.19 100 PHE A C 1
ATOM 803 O O . PHE A 1 100 ? -0.066 -21.406 1.425 1 94.19 100 PHE A O 1
ATOM 810 N N . SER A 1 101 ? -0.015 -19.391 2.283 1 94.31 101 SER A N 1
ATOM 811 C CA . SER A 1 101 ? -1.438 -19.391 2.605 1 94.31 101 SER A CA 1
ATOM 812 C C . SER A 1 101 ? -2.291 -19.344 1.342 1 94.31 101 SER A C 1
ATOM 814 O O . SER A 1 101 ? -3.357 -19.953 1.284 1 94.31 101 SER A O 1
ATOM 816 N N . CYS A 1 102 ? -1.849 -18.672 0.353 1 96.44 102 CYS A N 1
ATOM 817 C CA . CYS A 1 102 ? -2.711 -18.391 -0.789 1 96.44 102 CYS A CA 1
ATOM 818 C C . CYS A 1 102 ? -2.455 -19.375 -1.921 1 96.44 102 CYS A C 1
ATOM 820 O O . CYS A 1 102 ? -3.314 -19.578 -2.779 1 96.44 102 CYS A O 1
ATOM 822 N N . VAL A 1 103 ? -1.266 -19.938 -1.915 1 97.12 103 VAL A N 1
ATOM 823 C CA . VAL A 1 103 ? -0.933 -20.781 -3.059 1 97.12 103 VAL A CA 1
ATOM 824 C C . VAL A 1 103 ? -0.659 -22.219 -2.586 1 97.12 103 VAL A C 1
ATOM 826 O O . VAL A 1 103 ? -1.463 -23.125 -2.826 1 97.12 103 VAL A O 1
ATOM 829 N N . ILE A 1 104 ? 0.332 -22.391 -1.738 1 96.06 104 ILE A N 1
ATOM 830 C CA . ILE A 1 104 ? 0.878 -23.703 -1.437 1 96.06 104 ILE A CA 1
ATOM 831 C C . ILE A 1 104 ? -0.144 -24.531 -0.647 1 96.06 104 ILE A C 1
ATOM 833 O O . ILE A 1 104 ? -0.452 -25.656 -1.007 1 96.06 104 ILE A O 1
ATOM 837 N N . SER A 1 105 ? -0.68 -23.938 0.35 1 94.62 105 SER A N 1
ATOM 838 C CA . SER A 1 105 ? -1.57 -24.656 1.25 1 94.62 105 SER A CA 1
ATOM 839 C C . SER A 1 105 ? -2.875 -25.031 0.554 1 94.62 105 SER A C 1
ATOM 841 O O . SER A 1 105 ? -3.629 -25.875 1.048 1 94.62 105 SER A O 1
ATOM 843 N N . ARG A 1 106 ? -3.07 -24.547 -0.604 1 94.5 106 ARG A N 1
ATOM 844 C CA . ARG A 1 106 ? -4.352 -24.734 -1.271 1 94.5 106 ARG A CA 1
ATOM 845 C C . ARG A 1 106 ? -4.238 -25.766 -2.393 1 94.5 106 ARG A C 1
ATOM 847 O O . ARG A 1 106 ? -5.234 -26.094 -3.039 1 94.5 106 ARG A O 1
ATOM 854 N N . ILE A 1 107 ? -3.078 -26.156 -2.631 1 95.25 107 ILE A N 1
ATOM 855 C CA . ILE A 1 107 ? -2.857 -27.141 -3.693 1 95.25 107 ILE A CA 1
ATOM 856 C C . ILE A 1 107 ? -2.424 -28.469 -3.088 1 95.25 107 ILE A C 1
ATOM 858 O O . ILE A 1 107 ? -1.423 -28.531 -2.371 1 95.25 107 ILE A O 1
ATOM 862 N N . LYS A 1 108 ? -3.178 -29.438 -3.439 1 91.12 108 LYS A N 1
ATOM 863 C CA . LYS A 1 108 ? -2.844 -30.766 -2.947 1 91.12 108 LYS A CA 1
ATOM 864 C C . LYS A 1 108 ? -1.711 -31.391 -3.76 1 91.12 108 LYS A C 1
ATOM 866 O O . LYS A 1 108 ? -1.579 -31.125 -4.957 1 91.12 108 LYS A O 1
ATOM 871 N N . ASP A 1 109 ? -0.857 -32.188 -3.16 1 88 109 ASP A N 1
ATOM 872 C CA . ASP A 1 109 ? 0.158 -33.031 -3.795 1 88 109 ASP A CA 1
ATOM 873 C C . ASP A 1 109 ? 1.213 -32.156 -4.496 1 88 109 ASP A C 1
ATOM 875 O O . ASP A 1 109 ? 1.616 -32.469 -5.621 1 88 109 ASP A O 1
ATOM 879 N N . ILE A 1 110 ? 1.424 -31.016 -3.936 1 93.88 110 ILE A N 1
ATOM 880 C CA . ILE A 1 110 ? 2.459 -30.125 -4.469 1 93.88 110 ILE A CA 1
ATOM 881 C C . ILE A 1 110 ? 3.619 -30.047 -3.479 1 93.88 110 ILE A C 1
ATOM 883 O O . ILE A 1 110 ? 3.42 -30.156 -2.268 1 93.88 110 ILE A O 1
ATOM 887 N N . LYS A 1 111 ? 4.785 -29.984 -3.959 1 93.62 111 LYS A N 1
ATOM 888 C CA . LYS A 1 111 ? 5.992 -29.797 -3.166 1 93.62 111 LYS A CA 1
ATOM 889 C C . LYS A 1 111 ? 6.629 -28.438 -3.463 1 93.62 111 LYS A C 1
ATOM 891 O O . LYS A 1 111 ? 6.289 -27.797 -4.457 1 93.62 111 LYS A O 1
ATOM 896 N N . PHE A 1 112 ? 7.414 -27.984 -2.504 1 93.62 112 PHE A N 1
ATOM 897 C CA . PHE A 1 112 ? 8.094 -26.719 -2.732 1 93.62 112 PHE A CA 1
ATOM 898 C C . PHE A 1 112 ? 9.461 -26.703 -2.057 1 93.62 112 PHE A C 1
ATOM 900 O O . PHE A 1 112 ? 9.695 -27.469 -1.111 1 93.62 112 PHE A O 1
ATOM 907 N N . GLU A 1 113 ? 10.477 -25.922 -2.607 1 90.69 113 GLU A N 1
ATOM 908 C CA . GLU A 1 113 ? 11.812 -25.719 -2.061 1 90.69 113 GLU A CA 1
ATOM 909 C C . GLU A 1 113 ? 12.258 -24.266 -2.197 1 90.69 113 GLU A C 1
ATOM 911 O O . GLU A 1 113 ? 12.016 -23.641 -3.229 1 90.69 113 GLU A O 1
ATOM 916 N N . TRP A 1 114 ? 12.766 -23.828 -1.083 1 85.81 114 TRP A N 1
ATOM 917 C CA . TRP A 1 114 ? 13.344 -22.484 -1.109 1 85.81 114 TRP A CA 1
ATOM 918 C C . TRP A 1 114 ? 14.852 -22.547 -1.357 1 85.81 114 TRP A C 1
ATOM 920 O O . TRP A 1 114 ? 15.555 -23.359 -0.747 1 85.81 114 TRP A O 1
ATOM 930 N N . MET A 1 115 ? 15.414 -21.812 -2.152 1 77.31 115 MET A N 1
ATOM 931 C CA . MET A 1 115 ? 16.812 -21.453 -2.379 1 77.31 115 MET A CA 1
ATOM 932 C C . MET A 1 115 ? 17.688 -22.688 -2.572 1 77.31 115 MET A C 1
ATOM 934 O O . MET A 1 115 ? 18.906 -22.578 -2.666 1 77.31 115 MET A O 1
ATOM 938 N N . THR A 1 116 ? 17.156 -23.891 -2.766 1 73 116 THR A N 1
ATOM 939 C CA . THR A 1 116 ? 17.984 -25.078 -2.826 1 73 116 THR A CA 1
ATOM 940 C C . THR A 1 116 ? 17.656 -25.922 -4.051 1 73 116 THR A C 1
ATOM 942 O O . THR A 1 116 ? 18.312 -26.906 -4.332 1 73 116 THR A O 1
ATOM 945 N N . TYR A 1 117 ? 16.734 -25.328 -4.781 1 77.62 117 TYR A N 1
ATOM 946 C CA . TYR A 1 117 ? 16.328 -26.156 -5.902 1 77.62 117 TYR A CA 1
ATOM 947 C C . TYR A 1 117 ? 17.141 -25.844 -7.148 1 77.62 117 TYR A C 1
ATOM 949 O O . TYR A 1 117 ? 17.344 -24.672 -7.492 1 77.62 117 TYR A O 1
ATOM 957 N N . HIS A 1 118 ? 17.641 -27 -7.742 1 79.19 118 HIS A N 1
ATOM 958 C CA . HIS A 1 118 ? 18.344 -26.859 -9.016 1 79.19 118 HIS A CA 1
ATOM 959 C C . HIS A 1 118 ? 17.469 -27.297 -10.18 1 79.19 118 HIS A C 1
ATOM 961 O O . HIS A 1 118 ? 17.016 -28.438 -10.234 1 79.19 118 HIS A O 1
ATOM 967 N N . LEU A 1 119 ? 17.219 -26.328 -10.969 1 82.88 119 LEU A N 1
ATOM 968 C CA . LEU A 1 119 ? 16.484 -26.609 -12.188 1 82.88 119 LEU A CA 1
ATOM 969 C C . LEU A 1 119 ? 17.422 -26.844 -13.359 1 82.88 119 LEU A C 1
ATOM 971 O O . LEU A 1 119 ? 18.156 -25.938 -13.758 1 82.88 119 LEU A O 1
ATOM 975 N N . VAL A 1 120 ? 17.438 -28.047 -13.805 1 79 120 VAL A N 1
ATOM 976 C CA . VAL A 1 120 ? 18.344 -28.422 -14.883 1 79 120 VAL A CA 1
ATOM 977 C C . VAL A 1 120 ? 17.547 -28.625 -16.172 1 79 120 VAL A C 1
ATOM 979 O O . VAL A 1 120 ? 16.531 -29.312 -16.188 1 79 120 VAL A O 1
ATOM 982 N N . PRO A 1 121 ? 18 -27.906 -17.141 1 76.75 121 PRO A N 1
ATOM 983 C CA . PRO A 1 121 ? 17.344 -28.156 -18.422 1 76.75 121 PRO A CA 1
ATOM 984 C C . PRO A 1 121 ? 17.484 -29.609 -18.891 1 76.75 121 PRO A C 1
ATOM 986 O O . PRO A 1 121 ? 18.406 -30.312 -18.453 1 76.75 121 PRO A O 1
ATOM 989 N N . PRO A 1 122 ? 16.391 -30.062 -19.594 1 67.94 122 PRO A N 1
ATOM 990 C CA . PRO A 1 122 ? 16.547 -31.422 -20.141 1 67.94 122 PRO A CA 1
ATOM 991 C C . PRO A 1 122 ? 17.844 -31.594 -20.938 1 67.94 122 PRO A C 1
ATOM 993 O O . PRO A 1 122 ? 18.391 -30.609 -21.438 1 67.94 122 PRO A O 1
ATOM 996 N N . SER A 1 123 ? 18.266 -32.844 -20.953 1 64.38 123 SER A N 1
ATOM 997 C CA . SER A 1 123 ? 19.469 -33.188 -21.703 1 64.38 123 SER A CA 1
ATOM 998 C C . SER A 1 123 ? 19.344 -32.75 -23.156 1 64.38 123 SER A C 1
ATOM 1000 O O . SER A 1 123 ? 18.297 -32.906 -23.781 1 64.38 123 SER A O 1
ATOM 1002 N N . GLY A 1 124 ? 20.266 -31.703 -23.625 1 59.19 124 GLY A N 1
ATOM 1003 C CA . GLY A 1 124 ? 20.281 -31.234 -25 1 59.19 124 GLY A CA 1
ATOM 1004 C C . GLY A 1 124 ? 19.906 -29.766 -25.141 1 59.19 124 GLY A C 1
ATOM 1005 O O . GLY A 1 124 ? 19.891 -29.219 -26.234 1 59.19 124 GLY A O 1
ATOM 1006 N N . HIS A 1 125 ? 19.469 -29.344 -23.984 1 61.06 125 HIS A N 1
ATOM 1007 C CA . HIS A 1 125 ? 19.125 -27.938 -24.062 1 61.06 125 HIS A CA 1
ATOM 1008 C C . HIS A 1 125 ? 20.359 -27.047 -24.172 1 61.06 125 HIS A C 1
ATOM 1010 O O . HIS A 1 125 ? 21.344 -27.281 -23.469 1 61.06 125 HIS A O 1
ATOM 1016 N N . PRO A 1 126 ? 20.375 -26.25 -25.203 1 59.38 126 PRO A N 1
ATOM 1017 C CA . PRO A 1 126 ? 21.578 -25.438 -25.422 1 59.38 126 PRO A CA 1
ATOM 1018 C C . PRO A 1 126 ? 22.047 -24.734 -24.156 1 59.38 126 PRO A C 1
ATOM 1020 O O . PRO A 1 126 ? 23.234 -24.453 -24 1 59.38 126 PRO A O 1
ATOM 1023 N N . ASN A 1 127 ? 21.125 -24.484 -23.375 1 59.28 127 ASN A N 1
ATOM 1024 C CA . ASN A 1 127 ? 21.531 -23.812 -22.141 1 59.28 127 ASN A CA 1
ATOM 1025 C C . ASN A 1 127 ? 21.609 -24.797 -20.969 1 59.28 127 ASN A C 1
ATOM 1027 O O . ASN A 1 127 ? 20.578 -25.203 -20.438 1 59.28 127 ASN A O 1
ATOM 1031 N N . ASN A 1 128 ? 22.734 -25.469 -20.812 1 65.62 128 ASN A N 1
ATOM 1032 C CA . ASN A 1 128 ? 22.938 -26.484 -19.781 1 65.62 128 ASN A CA 1
ATOM 1033 C C . ASN A 1 128 ? 23.219 -25.844 -18.422 1 65.62 128 ASN A C 1
ATOM 1035 O O . ASN A 1 128 ? 23.828 -26.469 -17.562 1 65.62 128 ASN A O 1
ATOM 1039 N N . GLN A 1 129 ? 22.703 -24.656 -18.375 1 71.25 129 GLN A N 1
ATOM 1040 C CA . GLN A 1 129 ? 23.047 -24.016 -17.109 1 71.25 129 GLN A CA 1
ATOM 1041 C C . GLN A 1 129 ? 22 -24.328 -16.047 1 71.25 129 GLN A C 1
ATOM 1043 O O . GLN A 1 129 ? 20.812 -24.453 -16.344 1 71.25 129 GLN A O 1
ATOM 1048 N N . THR A 1 130 ? 22.484 -24.625 -14.875 1 78.44 130 THR A N 1
ATOM 1049 C CA . THR A 1 130 ? 21.625 -24.828 -13.711 1 78.44 130 THR A CA 1
ATOM 1050 C C . THR A 1 130 ? 21.156 -23.484 -13.156 1 78.44 130 THR A C 1
ATOM 1052 O O . THR A 1 130 ? 21.938 -22.531 -13.055 1 78.44 130 THR A O 1
ATOM 1055 N N . MET A 1 131 ? 19.875 -23.453 -13.031 1 82.69 131 MET A N 1
ATOM 1056 C CA . MET A 1 131 ? 19.281 -22.266 -12.445 1 82.69 131 MET A CA 1
ATOM 1057 C C . MET A 1 131 ? 18.797 -22.531 -11.023 1 82.69 131 MET A C 1
ATOM 1059 O O . MET A 1 131 ? 18.312 -23.625 -10.734 1 82.69 131 MET A O 1
ATOM 1063 N N . LEU A 1 132 ? 18.984 -21.516 -10.172 1 86.81 132 LEU A N 1
ATOM 1064 C CA . LEU A 1 132 ? 18.562 -21.625 -8.781 1 86.81 132 LEU A CA 1
ATOM 1065 C C . LEU A 1 132 ? 17.531 -20.547 -8.445 1 86.81 132 LEU A C 1
ATOM 1067 O O . LEU A 1 132 ? 17.891 -19.453 -8.008 1 86.81 132 LEU A O 1
ATOM 1071 N N . PRO A 1 133 ? 16.281 -20.922 -8.68 1 89.25 133 PRO A N 1
ATOM 1072 C CA . PRO A 1 133 ? 15.281 -19.953 -8.258 1 89.25 133 PRO A CA 1
ATOM 1073 C C . PRO A 1 133 ? 15.219 -19.781 -6.738 1 89.25 133 PRO A C 1
ATOM 1075 O O . PRO A 1 133 ? 15.695 -20.656 -6 1 89.25 133 PRO A O 1
ATOM 1078 N N . ASP A 1 134 ? 14.664 -18.719 -6.246 1 90.5 134 ASP A N 1
ATOM 1079 C CA . ASP A 1 134 ? 14.523 -18.5 -4.809 1 90.5 134 ASP A CA 1
ATOM 1080 C C . ASP A 1 134 ? 13.445 -19.422 -4.219 1 90.5 134 ASP A C 1
ATOM 1082 O O . ASP A 1 134 ? 13.531 -19.812 -3.055 1 90.5 134 ASP A O 1
ATOM 1086 N N . LEU A 1 135 ? 12.43 -19.688 -5.023 1 94.25 135 LEU A N 1
ATOM 1087 C CA . LEU A 1 135 ? 11.391 -20.641 -4.664 1 94.25 135 LEU A CA 1
ATOM 1088 C C . LEU A 1 135 ? 10.867 -21.375 -5.898 1 94.25 135 LEU A C 1
ATOM 1090 O O . LEU A 1 135 ? 10.672 -20.766 -6.949 1 94.25 135 LEU A O 1
ATOM 1094 N N . VAL A 1 136 ? 10.648 -22.641 -5.773 1 95.38 136 VAL A N 1
ATOM 1095 C CA . VAL A 1 136 ? 10.039 -23.422 -6.844 1 95.38 136 VAL A CA 1
ATOM 1096 C C . VAL A 1 136 ? 8.938 -24.312 -6.273 1 95.38 136 VAL A C 1
ATOM 1098 O O . VAL A 1 136 ? 9.117 -24.922 -5.215 1 95.38 136 VAL A O 1
ATOM 1101 N N . LEU A 1 137 ? 7.824 -24.281 -6.883 1 97.25 137 LEU A N 1
ATOM 1102 C CA . LEU A 1 137 ? 6.758 -25.25 -6.633 1 97.25 137 LEU A CA 1
ATOM 1103 C C . LEU A 1 137 ? 6.719 -26.312 -7.727 1 97.25 137 LEU A C 1
ATOM 1105 O O . LEU A 1 137 ? 6.762 -25.984 -8.914 1 97.25 137 LEU A O 1
ATOM 1109 N N . TYR A 1 138 ? 6.648 -27.578 -7.344 1 94.94 138 TYR A N 1
ATOM 1110 C CA . TYR A 1 138 ? 6.699 -28.625 -8.352 1 94.94 138 TYR A CA 1
ATOM 1111 C C . TYR A 1 138 ? 5.895 -29.844 -7.914 1 94.94 138 TYR A C 1
ATOM 1113 O O . TYR A 1 138 ? 5.555 -29.984 -6.734 1 94.94 138 TYR A O 1
ATOM 1121 N N . ALA A 1 139 ? 5.488 -30.609 -8.875 1 94.69 139 ALA A N 1
ATOM 1122 C CA . ALA A 1 139 ? 4.848 -31.906 -8.664 1 94.69 139 ALA A CA 1
ATOM 1123 C C . ALA A 1 139 ? 5.734 -33.031 -9.156 1 94.69 139 ALA A C 1
ATOM 1125 O O . ALA A 1 139 ? 6.531 -32.844 -10.086 1 94.69 139 ALA A O 1
ATOM 1126 N N . ASP A 1 140 ? 5.645 -34.125 -8.438 1 89.81 140 ASP A N 1
ATOM 1127 C CA . ASP A 1 140 ? 6.395 -35.312 -8.859 1 89.81 140 ASP A CA 1
ATOM 1128 C C . ASP A 1 140 ? 5.504 -36.562 -8.867 1 89.81 140 ASP A C 1
ATOM 1130 O O . ASP A 1 140 ? 5.68 -37.438 -8.047 1 89.81 140 ASP A O 1
ATOM 1134 N N . PRO A 1 141 ? 4.637 -36.625 -9.859 1 83.5 141 PRO A N 1
ATOM 1135 C CA . PRO A 1 141 ? 3.709 -37.781 -9.914 1 83.5 141 PRO A CA 1
ATOM 1136 C C . PRO A 1 141 ? 4.422 -39.094 -10.07 1 83.5 141 PRO A C 1
ATOM 1138 O O . PRO A 1 141 ? 3.9 -40.156 -9.641 1 83.5 141 PRO A O 1
ATOM 1141 N N . ILE A 1 142 ? 5.578 -39.281 -10.773 1 76.44 142 ILE A N 1
ATOM 1142 C CA . ILE A 1 142 ? 6.23 -40.562 -10.992 1 76.44 142 ILE A CA 1
ATOM 1143 C C . ILE A 1 142 ? 7.66 -40.531 -10.453 1 76.44 142 ILE A C 1
ATOM 1145 O O . ILE A 1 142 ? 8.469 -41.406 -10.758 1 76.44 142 ILE A O 1
ATOM 1149 N N . SER A 1 143 ? 8.039 -39.906 -9.477 1 69.44 143 SER A N 1
ATOM 1150 C CA . SER A 1 143 ? 9.273 -39.781 -8.703 1 69.44 143 SER A CA 1
ATOM 1151 C C . SER A 1 143 ? 10.469 -39.531 -9.625 1 69.44 143 SER A C 1
ATOM 1153 O O . SER A 1 143 ? 11.539 -39.094 -9.156 1 69.44 143 SER A O 1
ATOM 1155 N N . LYS A 1 144 ? 10.281 -39.719 -10.867 1 73.44 144 LYS A N 1
ATOM 1156 C CA . LYS A 1 144 ? 11.453 -39.625 -11.734 1 73.44 144 LYS A CA 1
ATOM 1157 C C . LYS A 1 144 ? 11.641 -38.188 -12.266 1 73.44 144 LYS A C 1
ATOM 1159 O O . LYS A 1 144 ? 12.727 -37.844 -12.711 1 73.44 144 LYS A O 1
ATOM 1164 N N . MET A 1 145 ? 10.664 -37.469 -12.273 1 83.56 145 MET A N 1
ATOM 1165 C CA . MET A 1 145 ? 10.758 -36.156 -12.883 1 83.56 145 MET A CA 1
ATOM 1166 C C . MET A 1 145 ? 9.914 -35.125 -12.117 1 83.56 145 MET A C 1
ATOM 1168 O O . MET A 1 145 ? 8.773 -35.406 -11.75 1 83.56 145 MET A O 1
ATOM 1172 N N . ASN A 1 146 ? 10.602 -34.031 -11.828 1 90.56 146 ASN A N 1
ATOM 1173 C CA . ASN A 1 146 ? 9.883 -32.906 -11.227 1 90.56 146 ASN A CA 1
ATOM 1174 C C . ASN A 1 146 ? 9.281 -32 -12.281 1 90.56 146 ASN A C 1
ATOM 1176 O O . ASN A 1 146 ? 9.953 -31.641 -13.25 1 90.56 146 ASN A O 1
ATOM 1180 N N . TYR A 1 147 ? 8.055 -31.781 -12.125 1 94.31 147 TYR A N 1
ATOM 1181 C CA . TYR A 1 147 ? 7.395 -30.812 -12.984 1 94.31 147 TYR A CA 1
ATOM 1182 C C . TYR A 1 147 ? 7.168 -29.484 -12.25 1 94.31 147 TYR A C 1
ATOM 1184 O O . TYR A 1 147 ? 6.277 -29.391 -11.406 1 94.31 147 TYR A O 1
ATOM 1192 N N . GLU A 1 148 ? 7.996 -28.516 -12.562 1 95.5 148 GLU A N 1
ATOM 1193 C CA . GLU A 1 148 ? 7.922 -27.203 -11.922 1 95.5 148 GLU A CA 1
ATOM 1194 C C . GLU A 1 148 ? 6.773 -26.375 -12.492 1 95.5 148 GLU A C 1
ATOM 1196 O O . GLU A 1 148 ? 6.566 -26.344 -13.703 1 95.5 148 GLU A O 1
ATOM 1201 N N . LEU A 1 149 ? 6.062 -25.719 -11.602 1 97.69 149 LEU A N 1
ATOM 1202 C CA . LEU A 1 149 ? 4.844 -25.047 -12.031 1 97.69 149 LEU A CA 1
ATOM 1203 C C . LEU A 1 149 ? 4.852 -23.578 -11.617 1 97.69 149 LEU A C 1
ATOM 1205 O O . LEU A 1 149 ? 4.07 -22.766 -12.133 1 97.69 149 LEU A O 1
ATOM 1209 N N . PHE A 1 150 ? 5.629 -23.219 -10.648 1 98.12 150 PHE A N 1
ATOM 1210 C CA . PHE A 1 150 ? 5.652 -21.875 -10.102 1 98.12 150 PHE A CA 1
ATOM 1211 C C . PHE A 1 150 ? 7.059 -21.5 -9.633 1 98.12 150 PHE A C 1
ATOM 1213 O O . PHE A 1 150 ? 7.711 -22.281 -8.938 1 98.12 150 PHE A O 1
ATOM 1220 N N . PHE A 1 151 ? 7.457 -20.297 -10.031 1 96.69 151 PHE A N 1
ATOM 1221 C CA . PHE A 1 151 ? 8.781 -19.797 -9.68 1 96.69 151 PHE A CA 1
ATOM 1222 C C . PHE A 1 151 ? 8.672 -18.438 -9.008 1 96.69 151 PHE A C 1
ATOM 1224 O O . PHE A 1 151 ? 7.867 -17.594 -9.422 1 96.69 151 PHE A O 1
ATOM 1231 N N . VAL A 1 152 ? 9.516 -18.266 -7.988 1 95.19 152 VAL A N 1
ATOM 1232 C CA . VAL A 1 152 ? 9.641 -16.938 -7.383 1 95.19 152 VAL A CA 1
ATOM 1233 C C . VAL A 1 152 ? 11.094 -16.484 -7.426 1 95.19 152 VAL A C 1
ATOM 1235 O O . VAL A 1 152 ? 12 -17.234 -7.055 1 95.19 152 VAL A O 1
ATOM 1238 N N . GLU A 1 153 ? 11.305 -15.305 -7.969 1 92.56 153 GLU A N 1
ATOM 1239 C CA . GLU A 1 153 ? 12.602 -14.633 -7.953 1 92.56 153 GLU A CA 1
ATOM 1240 C C . GLU A 1 153 ? 12.531 -13.32 -7.172 1 92.56 153 GLU A C 1
ATOM 1242 O O . GLU A 1 153 ? 11.695 -12.461 -7.457 1 92.56 153 GLU A O 1
ATOM 1247 N N . VAL A 1 154 ? 13.414 -13.18 -6.141 1 89.62 154 VAL A N 1
ATOM 1248 C CA . VAL A 1 154 ? 13.375 -12 -5.273 1 89.62 154 VAL A CA 1
ATOM 1249 C C . VAL A 1 154 ? 14.656 -11.195 -5.449 1 89.62 154 VAL A C 1
ATOM 1251 O O . VAL A 1 154 ? 15.758 -11.75 -5.445 1 89.62 154 VAL A O 1
ATOM 1254 N N . LYS A 1 155 ? 14.367 -9.891 -5.613 1 83.38 155 LYS A N 1
ATOM 1255 C CA . LYS A 1 155 ? 15.5 -8.969 -5.703 1 83.38 155 LYS A CA 1
ATOM 1256 C C . LYS A 1 155 ? 15.289 -7.758 -4.801 1 83.38 155 LYS A C 1
ATOM 1258 O O . LYS A 1 155 ? 14.156 -7.336 -4.57 1 83.38 155 LYS A O 1
ATOM 1263 N N . ARG A 1 156 ? 16.406 -7.152 -4.348 1 76.38 156 ARG A N 1
ATOM 1264 C CA . ARG A 1 156 ? 16.344 -5.887 -3.625 1 76.38 156 ARG A CA 1
ATOM 1265 C C . ARG A 1 156 ? 16.016 -4.734 -4.57 1 76.38 156 ARG A C 1
ATOM 1267 O O . ARG A 1 156 ? 16.312 -4.805 -5.766 1 76.38 156 ARG A O 1
ATOM 1274 N N . LYS A 1 157 ? 15.391 -3.721 -3.852 1 63.44 157 LYS A N 1
ATOM 1275 C CA . LYS A 1 157 ? 15.086 -2.545 -4.664 1 63.44 157 LYS A CA 1
ATOM 1276 C C . LYS A 1 157 ? 16.359 -1.807 -5.055 1 63.44 157 LYS A C 1
ATOM 1278 O O . LYS A 1 157 ? 17.266 -1.65 -4.234 1 63.44 157 LYS A O 1
ATOM 1283 N N . GLY A 1 158 ? 16.5 -1.157 -6.301 1 60.72 158 GLY A N 1
ATOM 1284 C CA . GLY A 1 158 ? 17.562 -0.241 -6.684 1 60.72 158 GLY A CA 1
ATOM 1285 C C . GLY A 1 158 ? 18.75 -0.937 -7.32 1 60.72 158 GLY A C 1
ATOM 1286 O O . GLY A 1 158 ? 19.688 -0.281 -7.766 1 60.72 158 GLY A O 1
ATOM 1287 N N . ASN A 1 159 ? 18.859 -2.113 -7.047 1 50.81 159 ASN A N 1
ATOM 1288 C CA . ASN A 1 159 ? 20.016 -2.664 -7.742 1 50.81 159 ASN A CA 1
ATOM 1289 C C . ASN A 1 159 ? 19.891 -2.518 -9.258 1 50.81 159 ASN A C 1
ATOM 1291 O O . ASN A 1 159 ? 19.641 -3.5 -9.961 1 50.81 159 ASN A O 1
ATOM 1295 N N . PHE A 1 160 ? 19.438 -1.268 -9.492 1 46.53 160 PHE A N 1
ATOM 1296 C CA . PHE A 1 160 ? 19.312 -1.003 -10.922 1 46.53 160 PHE A CA 1
ATOM 1297 C C . PHE A 1 160 ? 20.688 -1.049 -11.594 1 46.53 160 PHE A C 1
ATOM 1299 O O . PHE A 1 160 ? 20.828 -0.644 -12.75 1 46.53 160 PHE A O 1
ATOM 1306 N N . ALA A 1 161 ? 21.641 -1.159 -10.836 1 41.69 161 ALA A N 1
ATOM 1307 C CA . ALA A 1 161 ? 22.828 -1.112 -11.68 1 41.69 161 ALA A CA 1
ATOM 1308 C C . ALA A 1 161 ? 22.562 -1.777 -13.031 1 41.69 161 ALA A C 1
ATOM 1310 O O . ALA A 1 161 ? 21.578 -2.5 -13.195 1 41.69 161 ALA A O 1
ATOM 1311 N N . ASN A 1 162 ? 23.484 -2.246 -13.773 1 41.72 162 ASN A N 1
ATOM 1312 C CA . ASN A 1 162 ? 23.828 -2.711 -15.117 1 41.72 162 ASN A CA 1
ATOM 1313 C C . ASN A 1 162 ? 23.031 -3.949 -15.508 1 41.72 162 ASN A C 1
ATOM 1315 O O . ASN A 1 162 ? 23.406 -5.07 -15.164 1 41.72 162 ASN A O 1
ATOM 1319 N N . GLY A 1 163 ? 21.953 -3.758 -16.25 1 49.16 163 GLY A N 1
ATOM 1320 C CA . GLY A 1 163 ? 21.438 -4.836 -17.078 1 49.16 163 GLY A CA 1
ATOM 1321 C C . GLY A 1 163 ? 20.781 -5.941 -16.281 1 49.16 163 GLY A C 1
ATOM 1322 O O . GLY A 1 163 ? 20.422 -6.984 -16.828 1 49.16 163 GLY A O 1
ATOM 1323 N N . HIS A 1 164 ? 20.594 -5.68 -14.938 1 53.62 164 HIS A N 1
ATOM 1324 C CA . HIS A 1 164 ? 20.25 -6.812 -14.078 1 53.62 164 HIS A CA 1
ATOM 1325 C C . HIS A 1 164 ? 18.766 -7.137 -14.156 1 53.62 164 HIS A C 1
ATOM 1327 O O . HIS A 1 164 ? 18.375 -8.305 -14.094 1 53.62 164 HIS A O 1
ATOM 1333 N N . LEU A 1 165 ? 17.906 -6.055 -14.234 1 54.06 165 LEU A N 1
ATOM 1334 C CA . LEU A 1 165 ? 16.5 -6.402 -14.391 1 54.06 165 LEU A CA 1
ATOM 1335 C C . LEU A 1 165 ? 16.297 -7.305 -15.602 1 54.06 165 LEU A C 1
ATOM 1337 O O . LEU A 1 165 ? 15.562 -8.297 -15.531 1 54.06 165 LEU A O 1
ATOM 1341 N N . GLU A 1 166 ? 16.875 -6.844 -16.672 1 58.97 166 GLU A N 1
ATOM 1342 C CA . GLU A 1 166 ? 16.797 -7.668 -17.875 1 58.97 166 GLU A CA 1
ATOM 1343 C C . GLU A 1 166 ? 17.328 -9.07 -17.609 1 58.97 166 GLU A C 1
ATOM 1345 O O . GLU A 1 166 ? 16.766 -10.055 -18.094 1 58.97 166 GLU A O 1
ATOM 1350 N N . SER A 1 167 ? 18.141 -9.062 -16.656 1 70.75 167 SER A N 1
ATOM 1351 C CA . SER A 1 167 ? 18.766 -10.359 -16.391 1 70.75 167 SER A CA 1
ATOM 1352 C C . SER A 1 167 ? 17.844 -11.258 -15.586 1 70.75 167 SER A C 1
ATOM 1354 O O . SER A 1 167 ? 17.734 -12.453 -15.859 1 70.75 167 SER A O 1
ATOM 1356 N N . ASP A 1 168 ? 17 -10.586 -14.781 1 80.25 168 ASP A N 1
ATOM 1357 C CA . ASP A 1 168 ? 16.172 -11.422 -13.914 1 80.25 168 ASP A CA 1
ATOM 1358 C C . ASP A 1 168 ? 14.922 -11.891 -14.648 1 80.25 168 ASP A C 1
ATOM 1360 O O . ASP A 1 168 ? 14.484 -13.031 -14.469 1 80.25 168 ASP A O 1
ATOM 1364 N N . ILE A 1 169 ? 14.461 -11.023 -15.461 1 85.69 169 ILE A N 1
ATOM 1365 C CA . ILE A 1 169 ? 13.312 -11.406 -16.266 1 85.69 169 ILE A CA 1
ATOM 1366 C C . ILE A 1 169 ? 13.711 -12.508 -17.25 1 85.69 169 ILE A C 1
ATOM 1368 O O . ILE A 1 169 ? 12.953 -13.453 -17.469 1 85.69 169 ILE A O 1
ATOM 1372 N N . VAL A 1 170 ? 14.891 -12.336 -17.703 1 85 170 VAL A N 1
ATOM 1373 C CA . VAL A 1 170 ? 15.406 -13.336 -18.641 1 85 170 VAL A CA 1
ATOM 1374 C C . VAL A 1 170 ? 15.594 -14.664 -17.906 1 85 170 VAL A C 1
ATOM 1376 O O . VAL A 1 170 ? 15.203 -15.719 -18.422 1 85 170 VAL A O 1
ATOM 1379 N N . LYS A 1 171 ? 16.172 -14.57 -16.75 1 87.12 171 LYS A N 1
ATOM 1380 C CA . LYS A 1 171 ? 16.344 -15.773 -15.938 1 87.12 171 LYS A CA 1
ATOM 1381 C C . LYS A 1 171 ? 15.008 -16.453 -15.656 1 87.12 171 LYS A C 1
ATOM 1383 O O . LYS A 1 171 ? 14.859 -17.656 -15.852 1 87.12 171 LYS A O 1
ATOM 1388 N N . LEU A 1 172 ? 14.07 -15.688 -15.266 1 92.12 172 LEU A N 1
ATOM 1389 C CA . LEU A 1 172 ? 12.734 -16.203 -14.984 1 92.12 172 LEU A CA 1
ATOM 1390 C C . LEU A 1 172 ? 12.117 -16.812 -16.234 1 92.12 172 LEU A C 1
ATOM 1392 O O . LEU A 1 172 ? 11.516 -17.891 -16.172 1 92.12 172 LEU A O 1
ATOM 1396 N N . GLY A 1 173 ? 12.289 -16.141 -17.297 1 90.62 173 GLY A N 1
ATOM 1397 C CA . GLY A 1 173 ? 11.805 -16.641 -18.562 1 90.62 173 GLY A CA 1
ATOM 1398 C C . GLY A 1 173 ? 12.398 -17.984 -18.938 1 90.62 173 GLY A C 1
ATOM 1399 O O . GLY A 1 173 ? 11.688 -18.891 -19.406 1 90.62 173 GLY A O 1
ATOM 1400 N N . LYS A 1 174 ? 13.656 -18.109 -18.734 1 88.31 174 LYS A N 1
ATOM 1401 C CA . LYS A 1 174 ? 14.336 -19.359 -19.031 1 88.31 174 LYS A CA 1
ATOM 1402 C C . LYS A 1 174 ? 13.844 -20.484 -18.141 1 88.31 174 LYS A C 1
ATOM 1404 O O . LYS A 1 174 ? 13.633 -21.609 -18.594 1 88.31 174 LYS A O 1
ATOM 1409 N N . GLU A 1 175 ? 13.695 -20.234 -16.859 1 91.75 175 GLU A N 1
ATOM 1410 C CA . GLU A 1 175 ? 13.18 -21.219 -15.914 1 91.75 175 GLU A CA 1
ATOM 1411 C C . GLU A 1 175 ? 11.789 -21.703 -16.328 1 91.75 175 GLU A C 1
ATOM 1413 O O . GLU A 1 175 ? 11.531 -22.906 -16.375 1 91.75 175 GLU A O 1
ATOM 1418 N N . MET A 1 176 ? 10.984 -20.781 -16.688 1 93.69 176 MET A N 1
ATOM 1419 C CA . MET A 1 176 ? 9.609 -21.094 -17.078 1 93.69 176 MET A CA 1
ATOM 1420 C C . MET A 1 176 ? 9.586 -21.875 -18.391 1 93.69 176 MET A C 1
ATOM 1422 O O . MET A 1 176 ? 8.789 -22.812 -18.547 1 93.69 176 MET A O 1
ATOM 1426 N N . GLN A 1 177 ? 10.453 -21.5 -19.266 1 89.88 177 GLN A N 1
ATOM 1427 C CA . GLN A 1 177 ? 10.539 -22.203 -20.531 1 89.88 177 GLN A CA 1
ATOM 1428 C C . GLN A 1 177 ? 10.93 -23.656 -20.328 1 89.88 177 GLN A C 1
ATOM 1430 O O . GLN A 1 177 ? 10.344 -24.562 -20.938 1 89.88 177 GLN A O 1
ATOM 1435 N N . ILE A 1 178 ? 11.906 -23.906 -19.484 1 90.12 178 ILE A N 1
ATOM 1436 C CA . ILE A 1 178 ? 12.344 -25.266 -19.188 1 90.12 178 ILE A CA 1
ATOM 1437 C C . ILE A 1 178 ? 11.18 -26.078 -18.625 1 90.12 178 ILE A C 1
ATOM 1439 O O . ILE A 1 178 ? 10.961 -27.219 -19.016 1 90.12 178 ILE A O 1
ATOM 1443 N N . ALA A 1 179 ? 10.445 -25.469 -17.812 1 94.06 179 ALA A N 1
ATOM 1444 C CA . ALA A 1 179 ? 9.312 -26.141 -17.188 1 94.06 179 ALA A CA 1
ATOM 1445 C C . ALA A 1 179 ? 8.234 -26.484 -18.203 1 94.06 179 ALA A C 1
ATOM 1447 O O . ALA A 1 179 ? 7.707 -27.594 -18.203 1 94.06 179 ALA A O 1
ATOM 1448 N N . ILE A 1 180 ? 7.934 -25.516 -19.062 1 92.88 180 ILE A N 1
ATOM 1449 C CA . ILE A 1 180 ? 6.922 -25.734 -20.094 1 92.88 180 ILE A CA 1
ATOM 1450 C C . ILE A 1 180 ? 7.352 -26.875 -21 1 92.88 180 ILE A C 1
ATOM 1452 O O . ILE A 1 180 ? 6.531 -27.719 -21.375 1 92.88 180 ILE A O 1
ATOM 1456 N N . ASN A 1 181 ? 8.594 -26.906 -21.312 1 88.62 181 ASN A N 1
ATOM 1457 C CA . ASN A 1 181 ? 9.109 -27.969 -22.172 1 88.62 181 ASN A CA 1
ATOM 1458 C C . ASN A 1 181 ? 8.898 -29.344 -21.547 1 88.62 181 ASN A C 1
ATOM 1460 O O . ASN A 1 181 ? 8.516 -30.281 -22.25 1 88.62 181 ASN A O 1
ATOM 1464 N N . LYS A 1 182 ? 9.141 -29.453 -20.297 1 89.19 182 LYS A N 1
ATOM 1465 C CA . LYS A 1 182 ? 8.914 -30.719 -19.609 1 89.19 182 LYS A CA 1
ATOM 1466 C C . LYS A 1 182 ? 7.445 -31.141 -19.703 1 89.19 182 LYS A C 1
ATOM 1468 O O . LYS A 1 182 ? 7.145 -32.312 -19.922 1 89.19 182 LYS A O 1
ATOM 1473 N N . LEU A 1 183 ? 6.566 -30.203 -19.578 1 92.62 183 LEU A N 1
ATOM 1474 C CA . LEU A 1 183 ? 5.133 -30.469 -19.609 1 92.62 183 LEU A CA 1
ATOM 1475 C C . LEU A 1 183 ? 4.691 -30.891 -21.016 1 92.62 183 LEU A C 1
ATOM 1477 O O . LEU A 1 183 ? 3.859 -31.781 -21.172 1 92.62 183 LEU A O 1
ATOM 1481 N N . ILE A 1 184 ? 5.254 -30.234 -21.938 1 88.19 184 ILE A N 1
ATOM 1482 C CA . ILE A 1 184 ? 4.934 -30.547 -23.328 1 88.19 184 ILE A CA 1
ATOM 1483 C C . ILE A 1 184 ? 5.387 -31.969 -23.656 1 88.19 184 ILE A C 1
ATOM 1485 O O . ILE A 1 184 ? 4.66 -32.719 -24.312 1 88.19 184 ILE A O 1
ATOM 1489 N N . LEU A 1 185 ? 6.566 -32.25 -23.234 1 86.19 185 LEU A N 1
ATOM 1490 C CA . LEU A 1 185 ? 7.09 -33.594 -23.453 1 86.19 185 LEU A CA 1
ATOM 1491 C C . LEU A 1 185 ? 6.168 -34.656 -22.859 1 86.19 185 LEU A C 1
ATOM 1493 O O . LEU A 1 185 ? 6.047 -35.75 -23.406 1 86.19 185 LEU A O 1
ATOM 1497 N N . ARG A 1 186 ? 5.469 -34.25 -21.859 1 89.06 186 ARG A N 1
ATOM 1498 C CA . ARG A 1 186 ? 4.527 -35.156 -21.203 1 89.06 186 ARG A CA 1
ATOM 1499 C C . ARG A 1 186 ? 3.141 -35.031 -21.828 1 89.06 186 ARG A C 1
ATOM 1501 O O . ARG A 1 186 ? 2.188 -35.656 -21.344 1 89.06 186 ARG A O 1
ATOM 1508 N N . LYS A 1 187 ? 3.043 -34.156 -22.859 1 89.31 187 LYS A N 1
ATOM 1509 C CA . LYS A 1 187 ? 1.82 -33.969 -23.625 1 89.31 187 LYS A CA 1
ATOM 1510 C C . LYS A 1 187 ? 0.71 -33.375 -22.766 1 89.31 187 LYS A C 1
ATOM 1512 O O . LYS A 1 187 ? -0.451 -33.781 -22.875 1 89.31 187 LYS A O 1
ATOM 1517 N N . VAL A 1 188 ? 1.049 -32.625 -21.797 1 91.94 188 VAL A N 1
ATOM 1518 C CA . VAL A 1 188 ? 0.062 -31.906 -20.984 1 91.94 188 VAL A CA 1
ATOM 1519 C C . VAL A 1 188 ? -0.731 -30.953 -21.859 1 91.94 188 VAL A C 1
ATOM 1521 O O . VAL A 1 188 ? -0.152 -30.203 -22.656 1 91.94 188 VAL A O 1
ATOM 1524 N N . LYS A 1 189 ? -2 -30.984 -21.672 1 89.94 189 LYS A N 1
ATOM 1525 C CA . LYS A 1 189 ? -2.863 -30.125 -22.469 1 89.94 189 LYS A CA 1
ATOM 1526 C C . LYS A 1 189 ? -2.779 -28.672 -21.984 1 89.94 189 LYS A C 1
ATOM 1528 O O . LYS A 1 189 ? -2.928 -28.406 -20.797 1 89.94 189 LYS A O 1
ATOM 1533 N N . CYS A 1 190 ? -2.506 -27.734 -22.859 1 88.31 190 CYS A N 1
ATOM 1534 C CA . CYS A 1 190 ? -2.5 -26.297 -22.625 1 88.31 190 CYS A CA 1
ATOM 1535 C C . CYS A 1 190 ? -1.713 -25.953 -21.375 1 88.31 190 CYS A C 1
ATOM 1537 O O . CYS A 1 190 ? -2.223 -25.266 -20.484 1 88.31 190 CYS A O 1
ATOM 1539 N N . PRO A 1 191 ? -0.453 -26.422 -21.359 1 93.12 191 PRO A N 1
ATOM 1540 C CA . PRO A 1 191 ? 0.334 -26.188 -20.141 1 93.12 191 PRO A CA 1
ATOM 1541 C C . PRO A 1 191 ? 0.625 -24.703 -19.906 1 93.12 191 PRO A C 1
ATOM 1543 O O . PRO A 1 191 ? 0.916 -23.969 -20.844 1 93.12 191 PRO A O 1
ATOM 1546 N N . GLU A 1 192 ? 0.46 -24.281 -18.688 1 95.31 192 GLU A N 1
ATOM 1547 C CA . GLU A 1 192 ? 0.842 -22.938 -18.234 1 95.31 192 GLU A CA 1
ATOM 1548 C C . GLU A 1 192 ? 1.707 -23.016 -16.984 1 95.31 192 GLU A C 1
ATOM 1550 O O . GLU A 1 192 ? 1.466 -23.828 -16.109 1 95.31 192 GLU A O 1
ATOM 1555 N N . VAL A 1 193 ? 2.723 -22.234 -16.984 1 96.62 193 VAL A N 1
ATOM 1556 C CA . VAL A 1 193 ? 3.541 -22.078 -15.789 1 96.62 193 VAL A CA 1
ATOM 1557 C C . VAL A 1 193 ? 3.561 -20.609 -15.375 1 96.62 193 VAL A C 1
ATOM 1559 O O . VAL A 1 193 ? 3.33 -19.719 -16.203 1 96.62 193 VAL A O 1
ATOM 1562 N N . VAL A 1 194 ? 3.75 -20.406 -14.055 1 97.5 194 VAL A N 1
ATOM 1563 C CA . VAL A 1 194 ? 3.664 -19.031 -13.555 1 97.5 194 VAL A CA 1
ATOM 1564 C C . VAL A 1 194 ? 4.957 -18.656 -12.836 1 97.5 194 VAL A C 1
ATOM 1566 O O . VAL A 1 194 ? 5.645 -19.531 -12.289 1 97.5 194 VAL A O 1
ATOM 1569 N N . GLY A 1 195 ? 5.316 -17.406 -12.969 1 97.19 195 GLY A N 1
ATOM 1570 C CA . GLY A 1 195 ? 6.469 -16.828 -12.289 1 97.19 195 GLY A CA 1
ATOM 1571 C C . GLY A 1 195 ? 6.148 -15.531 -11.57 1 97.19 195 GLY A C 1
ATOM 1572 O O . GLY A 1 195 ? 5.344 -14.734 -12.047 1 97.19 195 GLY A O 1
ATOM 1573 N N . LEU A 1 196 ? 6.727 -15.375 -10.453 1 96.44 196 LEU A N 1
ATOM 1574 C CA . LEU A 1 196 ? 6.605 -14.148 -9.672 1 96.44 196 LEU A CA 1
ATOM 1575 C C . LEU A 1 196 ? 7.961 -13.484 -9.492 1 96.44 196 LEU A C 1
ATOM 1577 O O . LEU A 1 196 ? 8.867 -14.062 -8.883 1 96.44 196 LEU A O 1
ATOM 1581 N N . LEU A 1 197 ? 8.07 -12.367 -10.062 1 93.5 197 LEU A N 1
ATOM 1582 C CA . LEU A 1 197 ? 9.273 -11.562 -9.875 1 93.5 197 LEU A CA 1
ATOM 1583 C C . LEU A 1 197 ? 9.031 -10.477 -8.828 1 93.5 197 LEU A C 1
ATOM 1585 O O . LEU A 1 197 ? 8.164 -9.625 -9 1 93.5 197 LEU A O 1
ATOM 1589 N N . VAL A 1 198 ? 9.828 -10.539 -7.762 1 91.31 198 VAL A N 1
ATOM 1590 C CA . VAL A 1 198 ? 9.68 -9.562 -6.684 1 91.31 198 VAL A CA 1
ATOM 1591 C C . VAL A 1 198 ? 10.906 -8.656 -6.633 1 91.31 198 VAL A C 1
ATOM 1593 O O . VAL A 1 198 ? 12.023 -9.117 -6.41 1 91.31 198 VAL A O 1
ATOM 1596 N N . GLU A 1 199 ? 10.641 -7.426 -6.871 1 86.19 199 GLU A N 1
ATOM 1597 C CA . GLU A 1 199 ? 11.672 -6.395 -6.75 1 86.19 199 GLU A CA 1
ATOM 1598 C C . GLU A 1 199 ? 11.336 -5.406 -5.641 1 86.19 199 GLU A C 1
ATOM 1600 O O . GLU A 1 199 ? 10.508 -4.508 -5.828 1 86.19 199 GLU A O 1
ATOM 1605 N N . GLY A 1 200 ? 12.062 -5.59 -4.543 1 80.12 200 GLY A N 1
ATOM 1606 C CA . GLY A 1 200 ? 11.648 -4.801 -3.391 1 80.12 200 GLY A CA 1
ATOM 1607 C C . GLY A 1 200 ? 10.258 -5.164 -2.889 1 80.12 200 GLY A C 1
ATOM 1608 O O . GLY A 1 200 ? 10.023 -6.293 -2.453 1 80.12 200 GLY A O 1
ATOM 1609 N N . TYR A 1 201 ? 9.367 -4.168 -3.176 1 77.88 201 TYR A N 1
ATOM 1610 C CA . TYR A 1 201 ? 8.023 -4.438 -2.678 1 77.88 201 TYR A CA 1
ATOM 1611 C C . TYR A 1 201 ? 7.023 -4.527 -3.826 1 77.88 201 TYR A C 1
ATOM 1613 O O . TYR A 1 201 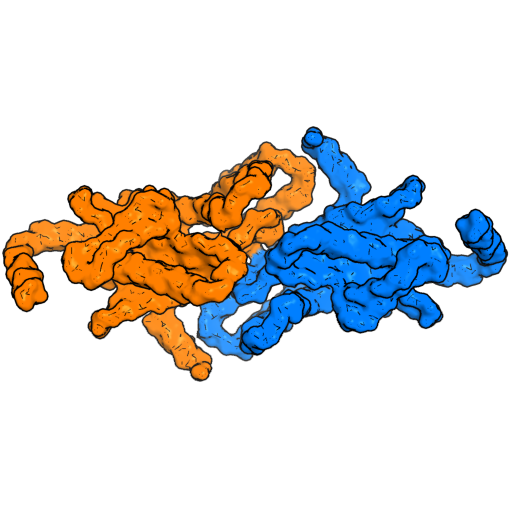? 5.812 -4.539 -3.604 1 77.88 201 TYR A O 1
ATOM 1621 N N . VAL A 1 202 ? 7.609 -4.621 -4.957 1 85.19 202 VAL A N 1
ATOM 1622 C CA . VAL A 1 202 ? 6.75 -4.75 -6.129 1 85.19 202 VAL A CA 1
ATOM 1623 C C . VAL A 1 202 ? 6.828 -6.176 -6.672 1 85.19 202 VAL A C 1
ATOM 1625 O O . VAL A 1 202 ? 7.922 -6.688 -6.926 1 85.19 202 VAL A O 1
ATOM 1628 N N . ALA A 1 203 ? 5.727 -6.766 -6.77 1 91.31 203 ALA A N 1
ATOM 1629 C CA . ALA A 1 203 ? 5.645 -8.109 -7.332 1 91.31 203 ALA A CA 1
ATOM 1630 C C . ALA A 1 203 ? 4.969 -8.094 -8.703 1 91.31 203 ALA A C 1
ATOM 1632 O O . ALA A 1 203 ? 3.939 -7.434 -8.883 1 91.31 203 ALA A O 1
ATOM 1633 N N . THR A 1 204 ? 5.617 -8.742 -9.641 1 90.56 204 THR A N 1
ATOM 1634 C CA . THR A 1 204 ? 5.035 -8.914 -10.969 1 90.56 204 THR A CA 1
ATOM 1635 C C . THR A 1 204 ? 4.836 -10.391 -11.289 1 90.56 204 THR A C 1
ATOM 1637 O O . THR A 1 204 ? 5.781 -11.18 -11.211 1 90.56 204 THR A O 1
ATOM 1640 N N . ALA A 1 205 ? 3.613 -10.68 -11.609 1 94.31 205 ALA A N 1
ATOM 1641 C CA . ALA A 1 205 ? 3.289 -12.062 -11.945 1 94.31 205 ALA A CA 1
ATOM 1642 C C . ALA A 1 205 ? 3.246 -12.273 -13.453 1 94.31 205 ALA A C 1
ATOM 1644 O O . ALA A 1 205 ? 2.658 -11.469 -14.18 1 94.31 205 ALA A O 1
ATOM 1645 N N . TYR A 1 206 ? 3.865 -13.312 -13.844 1 93.12 206 TYR A N 1
ATOM 1646 C CA . TYR A 1 206 ? 3.871 -13.695 -15.25 1 93.12 206 TYR A CA 1
ATOM 1647 C C . TYR A 1 206 ? 3.295 -15.094 -15.438 1 93.12 206 TYR A C 1
ATOM 1649 O O . TYR A 1 206 ? 3.416 -15.945 -14.547 1 93.12 206 TYR A O 1
ATOM 1657 N N . LYS A 1 207 ? 2.73 -15.289 -16.516 1 95.12 207 LYS A N 1
ATOM 1658 C CA . LYS A 1 207 ? 2.395 -16.641 -16.969 1 95.12 207 LYS A CA 1
ATOM 1659 C C . LYS A 1 207 ? 3.025 -16.922 -18.328 1 95.12 207 LYS A C 1
ATOM 1661 O O . LYS A 1 207 ? 3.207 -16.016 -19.141 1 95.12 207 LYS A O 1
ATOM 1666 N N . MET A 1 208 ? 3.426 -18.109 -18.5 1 92.38 208 MET A N 1
ATOM 1667 C CA . MET A 1 208 ? 3.953 -18.547 -19.797 1 92.38 208 MET A CA 1
ATOM 1668 C C . MET A 1 208 ? 3.154 -19.734 -20.328 1 92.38 208 MET A C 1
ATOM 1670 O O . MET A 1 208 ? 2.793 -20.641 -19.578 1 92.38 208 MET A O 1
ATOM 1674 N N . ASP A 1 209 ? 2.816 -19.594 -21.562 1 90.75 209 ASP A N 1
ATOM 1675 C CA . ASP A 1 209 ? 2.16 -20.688 -22.281 1 90.75 209 ASP A CA 1
ATOM 1676 C C . ASP A 1 209 ? 2.707 -20.828 -23.703 1 90.75 209 ASP A C 1
ATOM 1678 O O . ASP A 1 209 ? 3.689 -20.172 -24.062 1 90.75 209 ASP A O 1
ATOM 1682 N N . LEU A 1 210 ? 2.26 -21.859 -24.312 1 83.81 210 LEU A N 1
ATOM 1683 C CA . LEU A 1 210 ? 2.615 -22.062 -25.719 1 83.81 210 LEU A CA 1
ATOM 1684 C C . LEU A 1 210 ? 1.442 -21.734 -26.625 1 83.81 210 LEU A C 1
ATOM 1686 O O . LEU A 1 210 ? 0.333 -22.234 -26.438 1 83.81 210 LEU A O 1
ATOM 1690 N N . LYS A 1 211 ? 1.691 -20.766 -27.469 1 70.94 211 LYS A N 1
ATOM 1691 C CA . LYS A 1 211 ? 0.637 -20.469 -28.438 1 70.94 211 LYS A CA 1
ATOM 1692 C C . LYS A 1 211 ? 0.692 -21.406 -29.625 1 70.94 211 LYS A C 1
ATOM 1694 O O . LYS A 1 211 ? 1.704 -22.078 -29.844 1 70.94 211 LYS A O 1
ATOM 1699 N N . PHE A 1 212 ? -0.324 -21.391 -30.297 1 58.06 212 PHE A N 1
ATOM 1700 C CA . PHE A 1 212 ? -0.612 -22.328 -31.375 1 58.06 212 PHE A CA 1
ATOM 1701 C C . PHE A 1 212 ? 0.541 -22.375 -32.375 1 58.06 212 PHE A C 1
ATOM 1703 O O . PHE A 1 212 ? 0.819 -23.422 -32.969 1 58.06 212 PHE A O 1
ATOM 1710 N N . ASN A 1 213 ? 1.309 -21.453 -32.375 1 61.75 213 ASN A N 1
ATOM 1711 C CA . ASN A 1 213 ? 2.375 -21.516 -33.375 1 61.75 213 ASN A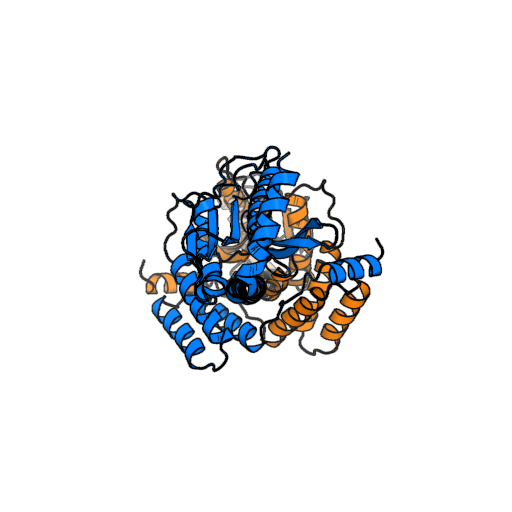 CA 1
ATOM 1712 C C . ASN A 1 213 ? 3.693 -21.969 -32.75 1 61.75 213 ASN A C 1
ATOM 1714 O O . ASN A 1 213 ? 4.762 -21.75 -33.312 1 61.75 213 ASN A O 1
ATOM 1718 N N . GLY A 1 214 ? 3.49 -22.547 -31.609 1 69.81 214 GLY A N 1
ATOM 1719 C CA . GLY A 1 214 ? 4.684 -23.062 -30.969 1 69.81 214 GLY A CA 1
ATOM 1720 C C . GLY A 1 214 ? 5.574 -21.984 -30.391 1 69.81 214 GLY A C 1
ATOM 1721 O O . GLY A 1 214 ? 6.766 -22.203 -30.172 1 69.81 214 GLY A O 1
ATOM 1722 N N . GLN A 1 215 ? 5.066 -20.859 -30.266 1 80.25 215 GLN A N 1
ATOM 1723 C CA . GLN A 1 215 ? 5.828 -19.766 -29.703 1 80.25 215 GLN A CA 1
ATOM 1724 C C . GLN A 1 215 ? 5.52 -19.594 -28.203 1 80.25 215 GLN A C 1
ATOM 1726 O O . GLN A 1 215 ? 4.355 -19.609 -27.812 1 80.25 215 GLN A O 1
ATOM 1731 N N . TYR A 1 216 ? 6.633 -19.578 -27.562 1 85.56 216 TYR A N 1
ATOM 1732 C CA . TYR A 1 216 ? 6.496 -19.281 -26.141 1 85.56 216 TYR A CA 1
ATOM 1733 C C . TYR A 1 216 ? 6.012 -17.844 -25.922 1 85.56 216 TYR A C 1
ATOM 1735 O O . TYR A 1 216 ? 6.473 -16.922 -26.594 1 85.56 216 TYR A O 1
ATOM 1743 N N . ARG A 1 217 ? 5.031 -17.75 -25.109 1 86.69 217 ARG A N 1
ATOM 1744 C CA . ARG A 1 217 ? 4.508 -16.438 -24.766 1 86.69 217 ARG A CA 1
ATOM 1745 C C . ARG A 1 217 ? 4.527 -16.219 -23.25 1 86.69 217 ARG A C 1
ATOM 1747 O O . ARG A 1 217 ? 3.984 -17.031 -22.5 1 86.69 217 ARG A O 1
ATOM 1754 N N . MET A 1 218 ? 5.246 -15.211 -22.891 1 88.38 218 MET A N 1
ATOM 1755 C CA . MET A 1 218 ? 5.254 -14.773 -21.5 1 88.38 218 MET A CA 1
ATOM 1756 C C . MET A 1 218 ? 4.43 -13.508 -21.328 1 88.38 218 MET A C 1
ATOM 1758 O O . MET A 1 218 ? 4.703 -12.492 -21.953 1 88.38 218 MET A O 1
ATOM 1762 N N . VAL A 1 219 ? 3.391 -13.555 -20.469 1 89.06 219 VAL A N 1
ATOM 1763 C CA . VAL A 1 219 ? 2.457 -12.445 -20.297 1 89.06 219 VAL A CA 1
ATOM 1764 C C . VAL A 1 219 ? 2.436 -11.992 -18.844 1 89.06 219 VAL A C 1
ATOM 1766 O O . VAL A 1 219 ? 2.373 -12.82 -17.938 1 89.06 219 VAL A O 1
ATOM 1769 N N . GLU A 1 220 ? 2.566 -10.672 -18.656 1 88.81 220 GLU A N 1
ATOM 1770 C CA . GLU A 1 220 ? 2.334 -10.117 -17.328 1 88.81 220 GLU A CA 1
ATOM 1771 C C . GLU A 1 220 ? 0.853 -10.164 -16.969 1 88.81 220 GLU A C 1
ATOM 1773 O O . GLU A 1 220 ? 0.014 -9.609 -17.672 1 88.81 220 GLU A O 1
ATOM 1778 N N . ILE A 1 221 ? 0.542 -10.828 -15.859 1 89.88 221 ILE A N 1
ATOM 1779 C CA . ILE A 1 221 ? -0.874 -10.969 -15.531 1 89.88 221 ILE A CA 1
ATOM 1780 C C . ILE A 1 221 ? -1.231 -10.047 -14.375 1 89.88 221 ILE A C 1
ATOM 1782 O O . ILE A 1 221 ? -2.404 -9.719 -14.164 1 89.88 221 ILE A O 1
ATOM 1786 N N . SER A 1 222 ? -0.203 -9.719 -13.656 1 88.38 222 SER A N 1
ATOM 1787 C CA . SER A 1 222 ? -0.502 -8.812 -12.555 1 88.38 222 SER A CA 1
ATOM 1788 C C . SER A 1 222 ? 0.764 -8.141 -12.031 1 88.38 222 SER A C 1
ATOM 1790 O O . SER A 1 222 ? 1.858 -8.695 -12.141 1 88.38 222 SER A O 1
ATOM 1792 N N . LYS A 1 223 ? 0.581 -7.008 -11.555 1 87.31 223 LYS A N 1
ATOM 1793 C CA . LYS A 1 223 ? 1.598 -6.262 -10.82 1 87.31 223 LYS A CA 1
ATOM 1794 C C . LYS A 1 223 ? 1.009 -5.613 -9.57 1 87.31 223 LYS A C 1
ATOM 1796 O O . LYS A 1 223 ? -0.048 -4.98 -9.625 1 87.31 223 LYS A O 1
ATOM 1801 N N . PHE A 1 224 ? 1.643 -5.812 -8.422 1 87.31 224 PHE A N 1
ATOM 1802 C CA . PHE A 1 224 ? 1.061 -5.305 -7.188 1 87.31 224 PHE A CA 1
ATOM 1803 C C . PHE A 1 224 ? 2.139 -5.074 -6.133 1 87.31 224 PHE A C 1
ATOM 1805 O O . PHE A 1 224 ? 3.207 -5.688 -6.191 1 87.31 224 PHE A O 1
ATOM 1812 N N . ASN A 1 225 ? 1.828 -4.211 -5.254 1 82.88 225 ASN A N 1
ATOM 1813 C CA . ASN A 1 225 ? 2.713 -3.947 -4.121 1 82.88 225 ASN A CA 1
ATOM 1814 C C . ASN A 1 225 ? 2.432 -4.895 -2.961 1 82.88 225 ASN A C 1
ATOM 1816 O O . ASN A 1 225 ? 1.273 -5.211 -2.676 1 82.88 225 ASN A O 1
ATOM 1820 N N . PHE A 1 226 ? 3.529 -5.387 -2.352 1 76.56 226 PHE A N 1
ATOM 1821 C CA . PHE A 1 226 ? 3.371 -6.281 -1.212 1 76.56 226 PHE A CA 1
ATOM 1822 C C . PHE A 1 226 ? 3.947 -5.656 0.052 1 76.56 226 PHE A C 1
ATOM 1824 O O . PHE A 1 226 ? 4.285 -6.363 1.003 1 76.56 226 PHE A O 1
ATOM 1831 N N . THR A 1 227 ? 3.746 -4.445 0.189 1 65.94 227 THR A N 1
ATOM 1832 C CA . THR A 1 227 ? 4.27 -3.838 1.408 1 65.94 227 THR A CA 1
ATOM 1833 C C . THR A 1 227 ? 3.355 -4.137 2.594 1 65.94 227 THR A C 1
ATOM 1835 O O . THR A 1 227 ? 2.137 -3.98 2.5 1 65.94 227 THR A O 1
ATOM 1838 N N . CYS A 1 228 ? 3.895 -4.918 3.52 1 61.09 228 CYS A N 1
ATOM 1839 C CA . CYS A 1 228 ? 3.148 -5.102 4.762 1 61.09 228 CYS A CA 1
ATOM 1840 C C . CYS A 1 228 ? 3.996 -4.719 5.969 1 61.09 228 CYS A C 1
ATOM 1842 O O . CYS A 1 228 ? 4.145 -5.512 6.902 1 61.09 228 CYS A O 1
ATOM 1844 N N . ASN A 1 229 ? 4.461 -3.529 5.836 1 63.56 229 ASN A N 1
ATOM 1845 C CA . ASN A 1 229 ? 5.367 -3.168 6.922 1 63.56 229 ASN A CA 1
ATOM 1846 C C . ASN A 1 229 ? 4.699 -2.229 7.922 1 63.56 229 ASN A C 1
ATOM 1848 O O . ASN A 1 229 ? 5.316 -1.828 8.906 1 63.56 229 ASN A O 1
ATOM 1852 N N . SER A 1 230 ? 3.467 -1.919 7.562 1 73.44 230 SER A N 1
ATOM 1853 C CA . SER A 1 230 ? 2.746 -1.053 8.492 1 73.44 230 SER A CA 1
ATOM 1854 C C . SER A 1 230 ? 1.275 -1.445 8.586 1 73.44 230 SER A C 1
ATOM 1856 O O . SER A 1 230 ? 0.741 -2.092 7.68 1 73.44 230 SER A O 1
ATOM 1858 N N . VAL A 1 231 ? 0.691 -1.01 9.586 1 79.25 231 VAL A N 1
ATOM 1859 C CA . VAL A 1 231 ? -0.722 -1.277 9.836 1 79.25 231 VAL A CA 1
ATOM 1860 C C . VAL A 1 231 ? -1.564 -0.69 8.703 1 79.25 231 VAL A C 1
ATOM 1862 O O . VAL A 1 231 ? -2.582 -1.267 8.32 1 79.25 231 VAL A O 1
ATOM 1865 N N . GLY A 1 232 ? -1.1 0.31 8.156 1 79.75 232 GLY A N 1
ATOM 1866 C CA . GLY A 1 232 ? -1.82 0.957 7.07 1 79.75 232 GLY A CA 1
ATOM 1867 C C . GLY A 1 232 ? -1.876 0.118 5.809 1 79.75 232 GLY A C 1
ATOM 1868 O O . GLY A 1 232 ? -2.752 0.314 4.961 1 79.75 232 GLY A O 1
ATOM 1869 N N . ASP A 1 233 ? -1.026 -0.873 5.73 1 86.12 233 ASP A N 1
ATOM 1870 C CA . ASP A 1 233 ? -0.894 -1.655 4.504 1 86.12 233 ASP A CA 1
ATOM 1871 C C . ASP A 1 233 ? -1.839 -2.854 4.516 1 86.12 233 ASP A C 1
ATOM 1873 O O . ASP A 1 233 ? -1.958 -3.564 3.514 1 86.12 233 ASP A O 1
ATOM 1877 N N . ILE A 1 234 ? -2.504 -3.055 5.594 1 89.56 234 ILE A N 1
ATOM 1878 C CA . ILE A 1 234 ? -3.379 -4.211 5.754 1 89.56 234 ILE A CA 1
ATOM 1879 C C . ILE A 1 234 ? -4.457 -4.195 4.672 1 89.56 234 ILE A C 1
ATOM 1881 O O . ILE A 1 234 ? -4.91 -5.25 4.223 1 89.56 234 ILE A O 1
ATOM 1885 N N . MET A 1 235 ? -4.758 -3.055 4.203 1 92.44 235 MET A N 1
ATOM 1886 C CA . MET A 1 235 ? -5.836 -2.928 3.229 1 92.44 235 MET A CA 1
ATOM 1887 C C . MET A 1 235 ? -5.387 -3.398 1.85 1 92.44 235 MET A C 1
ATOM 1889 O O . MET A 1 235 ? -6.207 -3.564 0.946 1 92.44 235 MET A O 1
ATOM 1893 N N . LEU A 1 236 ? -4.172 -3.734 1.723 1 92.12 236 LEU A N 1
ATOM 1894 C CA . LEU A 1 236 ? -3.666 -4.301 0.476 1 92.12 236 LEU A CA 1
ATOM 1895 C C . LEU A 1 236 ? -3.834 -5.816 0.458 1 92.12 236 LEU A C 1
ATOM 1897 O O . LEU A 1 236 ? -3.746 -6.441 -0.601 1 92.12 236 LEU A O 1
ATOM 1901 N N . VAL A 1 237 ? -4.078 -6.367 1.599 1 93.19 237 VAL A N 1
ATOM 1902 C CA . VAL A 1 237 ? -4.02 -7.812 1.771 1 93.19 237 VAL A CA 1
ATOM 1903 C C . VAL A 1 237 ? -5.055 -8.484 0.871 1 93.19 237 VAL A C 1
ATOM 1905 O O . VAL A 1 237 ? -4.738 -9.43 0.144 1 93.19 237 VAL A O 1
ATOM 1908 N N . PRO A 1 238 ? -6.277 -7.961 0.814 1 95 238 PRO A N 1
ATOM 1909 C CA . PRO A 1 238 ? -7.25 -8.617 -0.062 1 95 238 PRO A CA 1
ATOM 1910 C C . PRO A 1 238 ? -6.816 -8.617 -1.525 1 95 238 PRO A C 1
ATOM 1912 O O . PRO A 1 238 ? -6.961 -9.641 -2.211 1 95 238 PRO A O 1
ATOM 1915 N N . THR A 1 239 ? -6.258 -7.547 -1.958 1 93.38 239 THR A N 1
ATOM 1916 C CA . THR A 1 239 ? -5.82 -7.441 -3.346 1 93.38 239 THR A CA 1
ATOM 1917 C C . THR A 1 239 ? -4.668 -8.406 -3.621 1 93.38 239 THR A C 1
ATOM 1919 O O . THR A 1 239 ? -4.629 -9.047 -4.672 1 93.38 239 THR A O 1
ATOM 1922 N N . ILE A 1 240 ? -3.775 -8.461 -2.688 1 94.19 240 ILE A N 1
ATOM 1923 C CA . ILE A 1 240 ? -2.646 -9.375 -2.814 1 94.19 240 ILE A CA 1
ATOM 1924 C C . ILE A 1 240 ? -3.152 -10.812 -2.895 1 94.19 240 ILE A C 1
ATOM 1926 O O . ILE A 1 240 ? -2.719 -11.578 -3.754 1 94.19 240 ILE A O 1
ATOM 1930 N N . MET A 1 241 ? -4.078 -11.141 -2.072 1 96.12 241 MET A N 1
ATOM 1931 C CA . MET A 1 241 ? -4.637 -12.484 -2.047 1 96.12 241 MET A CA 1
ATOM 1932 C C . MET A 1 241 ? -5.336 -12.812 -3.363 1 96.12 241 MET A C 1
ATOM 1934 O O . MET A 1 241 ? -5.223 -13.922 -3.873 1 96.12 241 MET A O 1
ATOM 1938 N N . GLU A 1 242 ? -6.035 -11.812 -3.869 1 96.5 242 GLU A N 1
ATOM 1939 C CA . GLU A 1 242 ? -6.711 -12.016 -5.148 1 96.5 242 GLU A CA 1
ATOM 1940 C C . GLU A 1 242 ? -5.723 -12.398 -6.242 1 96.5 242 GLU A C 1
ATOM 1942 O O . GLU A 1 242 ? -5.977 -13.32 -7.023 1 96.5 242 GLU A O 1
ATOM 1947 N N . LYS A 1 243 ? -4.613 -11.703 -6.246 1 95.19 243 LYS A N 1
ATOM 1948 C CA . LYS A 1 243 ? -3.594 -11.969 -7.258 1 95.19 243 LYS A CA 1
ATOM 1949 C C . LYS A 1 243 ? -2.955 -13.336 -7.051 1 95.19 243 LYS A C 1
ATOM 1951 O O . LYS A 1 243 ? -2.727 -14.07 -8.016 1 95.19 243 LYS A O 1
ATOM 1956 N N . LEU A 1 244 ? -2.732 -13.688 -5.867 1 96.81 244 LEU A N 1
ATOM 1957 C CA . LEU A 1 244 ? -2.107 -14.969 -5.562 1 96.81 244 LEU A CA 1
ATOM 1958 C C . LEU A 1 244 ? -3.082 -16.125 -5.797 1 96.81 244 LEU A C 1
ATOM 1960 O O . LEU A 1 244 ? -2.678 -17.203 -6.219 1 96.81 244 LEU A O 1
ATOM 1964 N N . TYR A 1 245 ? -4.352 -15.867 -5.527 1 97.56 245 TYR A N 1
ATOM 1965 C CA . TYR A 1 245 ? -5.363 -16.875 -5.832 1 97.56 245 TYR A CA 1
ATOM 1966 C C . TYR A 1 245 ? -5.438 -17.141 -7.332 1 97.56 245 TYR A C 1
ATOM 1968 O O . TYR A 1 245 ? -5.699 -18.266 -7.758 1 97.56 245 TYR A O 1
ATOM 1976 N N . GLN A 1 246 ? -5.227 -16.062 -8.055 1 96.75 246 GLN A N 1
ATOM 1977 C CA . GLN A 1 246 ? -5.184 -16.25 -9.508 1 96.75 246 GLN A CA 1
ATOM 1978 C C . GLN A 1 246 ? -4.035 -17.172 -9.914 1 96.75 246 GLN A C 1
ATOM 1980 O O . GLN A 1 246 ? -4.223 -18.078 -10.711 1 96.75 246 GLN A O 1
ATOM 1985 N N . ILE A 1 247 ? -2.906 -16.938 -9.344 1 97.5 247 ILE A N 1
ATOM 1986 C CA . ILE A 1 247 ? -1.731 -17.766 -9.578 1 97.5 247 ILE A CA 1
ATOM 1987 C C . ILE A 1 247 ? -2.029 -19.219 -9.172 1 97.5 247 ILE A C 1
ATOM 1989 O O . ILE A 1 247 ? -1.766 -20.141 -9.938 1 97.5 247 ILE A O 1
ATOM 1993 N N . GLN A 1 248 ? -2.584 -19.328 -8.047 1 98 248 GLN A N 1
ATOM 1994 C CA . GLN A 1 248 ? -2.938 -20.641 -7.512 1 98 248 GLN A CA 1
ATOM 1995 C C . GLN A 1 248 ? -3.879 -21.391 -8.453 1 98 248 GLN A C 1
ATOM 1997 O O . GLN A 1 248 ? -3.721 -22.594 -8.672 1 98 248 GLN A O 1
ATOM 2002 N N . ALA A 1 249 ? -4.809 -20.719 -8.984 1 97.31 249 ALA A N 1
ATOM 2003 C CA . ALA A 1 249 ? -5.785 -21.328 -9.883 1 97.31 249 ALA A CA 1
ATOM 2004 C C . ALA A 1 249 ? -5.125 -21.812 -11.172 1 97.31 249 ALA A C 1
ATOM 2006 O O . ALA A 1 249 ? -5.445 -22.891 -11.68 1 97.31 249 ALA A O 1
ATOM 2007 N N . ILE A 1 250 ? -4.246 -21.047 -11.68 1 96.5 250 ILE A N 1
ATOM 2008 C CA . ILE A 1 250 ? -3.533 -21.406 -12.898 1 96.5 250 ILE A CA 1
ATOM 2009 C C . ILE A 1 250 ? -2.693 -22.656 -12.648 1 96.5 250 ILE A C 1
ATOM 2011 O O . ILE A 1 250 ? -2.711 -23.594 -13.453 1 96.5 250 ILE A O 1
ATOM 2015 N N . ILE A 1 251 ? -1.987 -22.688 -11.539 1 97.38 251 ILE A N 1
ATOM 2016 C CA . ILE A 1 251 ? -1.165 -23.828 -11.164 1 97.38 251 ILE A CA 1
ATOM 2017 C C . ILE A 1 251 ? -2.041 -25.078 -11.031 1 97.38 251 ILE A C 1
ATOM 2019 O O . ILE A 1 251 ? -1.701 -26.141 -11.555 1 97.38 251 ILE A O 1
ATOM 2023 N N . SER A 1 252 ? -3.156 -24.922 -10.406 1 97.19 252 SER A N 1
ATOM 2024 C CA . SER A 1 252 ? -4.062 -26.031 -10.164 1 97.19 252 SER A CA 1
ATOM 2025 C C . SER A 1 252 ? -4.594 -26.609 -11.477 1 97.19 252 SER A C 1
ATOM 2027 O O . SER A 1 252 ? -4.727 -27.828 -11.617 1 97.19 252 SER A O 1
ATOM 2029 N N . GLU A 1 253 ? -4.918 -25.766 -12.352 1 96.19 253 GLU A N 1
ATOM 2030 C CA . GLU A 1 253 ? -5.414 -26.203 -13.656 1 96.19 253 GLU A CA 1
ATOM 2031 C C . GLU A 1 253 ? -4.359 -27 -14.406 1 96.19 253 GLU A C 1
ATOM 2033 O O . GLU A 1 253 ? -4.656 -28.047 -14.977 1 96.19 253 GLU A O 1
ATOM 2038 N N . THR A 1 254 ? -3.148 -26.531 -14.43 1 96.25 254 THR A N 1
ATOM 2039 C CA . THR A 1 254 ? -2.062 -27.25 -15.094 1 96.25 254 THR A CA 1
ATOM 2040 C C . THR A 1 254 ? -1.77 -28.562 -14.398 1 96.25 254 THR A C 1
ATOM 2042 O O . THR A 1 254 ? -1.512 -29.578 -15.047 1 96.25 254 THR A O 1
ATOM 2045 N N . LEU A 1 255 ? -1.795 -28.516 -13.094 1 96.25 255 LEU A N 1
ATOM 2046 C CA . LEU A 1 255 ? -1.555 -29.719 -12.312 1 96.25 255 LEU A CA 1
ATOM 2047 C C . LEU A 1 255 ? -2.59 -30.797 -12.633 1 96.25 255 LEU A C 1
ATOM 2049 O O . LEU A 1 255 ? -2.244 -31.969 -12.789 1 96.25 255 LEU A O 1
ATOM 2053 N N . GLN A 1 256 ? -3.785 -30.375 -12.734 1 94.94 256 GLN A N 1
ATOM 2054 C CA . GLN A 1 256 ? -4.848 -31.312 -13.094 1 94.94 256 GLN A CA 1
ATOM 2055 C C . GLN A 1 256 ? -4.609 -31.906 -14.477 1 94.94 256 GLN A C 1
ATOM 2057 O O . GLN A 1 256 ? -4.762 -33.125 -14.664 1 94.94 256 GLN A O 1
ATOM 2062 N N . SER A 1 257 ? -4.258 -31.078 -15.391 1 94.56 257 SER A N 1
ATOM 2063 C CA . SER A 1 257 ? -3.949 -31.547 -16.734 1 94.56 257 SER A CA 1
ATOM 2064 C C . SER A 1 257 ? -2.76 -32.5 -16.734 1 94.56 257 SER A C 1
ATOM 2066 O O . SER A 1 257 ? -2.725 -33.469 -17.5 1 94.56 257 SER A O 1
ATOM 2068 N N . LEU A 1 258 ? -1.792 -32.219 -15.891 1 94.5 258 LEU A N 1
ATOM 2069 C CA . LEU A 1 258 ? -0.615 -33.062 -15.75 1 94.5 258 LEU A CA 1
ATOM 2070 C C . LEU A 1 258 ? -1.003 -34.469 -15.242 1 94.5 258 LEU A C 1
ATOM 2072 O O . LEU A 1 258 ? -0.608 -35.469 -15.828 1 94.5 258 LEU A O 1
ATOM 2076 N N . TYR A 1 259 ? -1.802 -34.5 -14.289 1 92.31 259 TYR A N 1
ATOM 2077 C CA . TYR A 1 259 ? -2.217 -35.781 -13.734 1 92.31 259 TYR A CA 1
ATOM 2078 C C . TYR A 1 259 ? -3.092 -36.562 -14.719 1 92.31 259 TYR A C 1
ATOM 2080 O O . TYR A 1 259 ? -2.971 -37.781 -14.844 1 92.31 259 TYR A O 1
ATOM 2088 N N . ASN A 1 260 ? -3.896 -35.844 -15.438 1 91.81 260 ASN A N 1
ATOM 2089 C CA . ASN A 1 260 ? -4.719 -36.5 -16.469 1 91.81 260 ASN A CA 1
ATOM 2090 C C . ASN A 1 260 ? -3.865 -37.125 -17.562 1 91.81 260 ASN A C 1
ATOM 2092 O O . ASN A 1 260 ? -4.258 -38.125 -18.156 1 91.81 260 ASN A O 1
ATOM 2096 N N . SER A 1 261 ? -2.783 -36.5 -17.766 1 90.25 261 SER A N 1
ATOM 2097 C CA . SER A 1 261 ? -1.897 -37 -18.812 1 90.25 261 SER A CA 1
ATOM 2098 C C . SER A 1 261 ? -1.29 -38.344 -18.438 1 90.25 261 SER A C 1
ATOM 2100 O O . SER A 1 261 ? -0.851 -39.125 -19.297 1 90.25 261 SER A O 1
ATOM 2102 N N . PHE A 1 262 ? -1.192 -38.656 -17.219 1 85.12 262 PHE A N 1
ATOM 2103 C CA . PHE A 1 262 ? -0.694 -39.938 -16.75 1 85.12 262 PHE A CA 1
ATOM 2104 C C . PHE A 1 262 ? -1.786 -41 -16.812 1 85.12 262 PHE A C 1
ATOM 2106 O O . PHE A 1 262 ? -1.496 -42.188 -16.969 1 85.12 262 PHE A O 1
ATOM 2113 N N . ASP A 1 263 ? -2.949 -40.625 -16.75 1 78.25 263 ASP A N 1
ATOM 2114 C CA . ASP A 1 263 ? -4.066 -41.531 -16.828 1 78.25 263 ASP A CA 1
ATOM 2115 C C . ASP A 1 263 ? -4.336 -41.969 -18.266 1 78.25 263 ASP A C 1
ATOM 2117 O O . ASP A 1 263 ? -4.699 -43.094 -18.531 1 78.25 263 ASP A O 1
ATOM 2121 N N . ASP A 1 264 ? -4.125 -41.031 -19.234 1 65 264 ASP A N 1
ATOM 2122 C CA . ASP A 1 264 ? -4.355 -41.312 -20.641 1 65 264 ASP A CA 1
ATOM 2123 C C . ASP A 1 264 ? -3.289 -42.25 -21.188 1 65 264 ASP A C 1
ATOM 2125 O O . ASP A 1 264 ? -3.566 -43.062 -22.078 1 65 264 ASP A O 1
ATOM 2129 N N . ILE A 1 265 ? -2.006 -42.094 -20.891 1 58.03 265 ILE A N 1
ATOM 2130 C CA . ILE A 1 265 ? -0.957 -42.969 -21.406 1 58.03 265 ILE A CA 1
ATOM 2131 C C . ILE A 1 265 ? -1.164 -44.406 -20.875 1 58.03 265 ILE A C 1
ATOM 2133 O O . ILE A 1 265 ? -0.884 -45.375 -21.578 1 58.03 265 ILE A O 1
ATOM 2137 N N . GLU A 1 266 ? -1.556 -44.594 -19.688 1 50.72 266 GLU A N 1
ATOM 2138 C CA . GLU A 1 266 ? -1.772 -46 -19.344 1 50.72 266 GLU A CA 1
ATOM 2139 C C . GLU A 1 266 ? -2.719 -46.656 -20.344 1 50.72 266 GLU A C 1
ATOM 2141 O O . GLU A 1 266 ? -2.568 -47.844 -20.641 1 50.72 266 GLU A O 1
ATOM 2146 N N . GLU A 1 267 ? -3.59 -45.875 -20.906 1 46.53 267 GLU A N 1
ATOM 2147 C CA . GLU A 1 267 ? -4.371 -46.562 -21.938 1 46.53 267 GLU A CA 1
ATOM 2148 C C . GLU A 1 267 ? -3.611 -46.625 -23.25 1 46.53 267 GLU A C 1
ATOM 2150 O O . GLU A 1 267 ? -3.779 -47.562 -24.031 1 46.53 267 GLU A O 1
ATOM 2155 N N . SER A 1 268 ? -2.844 -45.5 -23.641 1 43.75 268 SER A N 1
ATOM 2156 C CA . SER A 1 268 ? -2.205 -45.5 -24.953 1 43.75 268 SER A CA 1
ATOM 2157 C C . SER A 1 268 ? -0.82 -46.125 -24.906 1 43.75 268 SER A C 1
ATOM 2159 O O . SER A 1 268 ? 0.005 -45.906 -25.781 1 43.75 268 SER A O 1
ATOM 2161 N N . GLU A 1 269 ? -0.31 -46.875 -24.078 1 41.44 269 GLU A N 1
ATOM 2162 C CA . GLU A 1 269 ? 0.94 -47.625 -24.156 1 41.44 269 GLU A CA 1
ATOM 2163 C C . GLU A 1 269 ? 1.176 -48.156 -25.562 1 41.44 269 GLU A C 1
ATOM 2165 O O . GLU A 1 269 ? 2.295 -48.531 -25.906 1 41.44 269 GLU A O 1
ATOM 2170 N N . ASP A 1 270 ? 0.153 -48.344 -26.391 1 38.28 270 ASP A N 1
ATOM 2171 C CA . ASP A 1 270 ? 0.503 -48.812 -27.734 1 38.28 270 ASP A CA 1
ATOM 2172 C C . ASP A 1 270 ? 1.177 -47.719 -28.547 1 38.28 270 ASP A C 1
ATOM 2174 O O . ASP A 1 270 ? 2.031 -47.969 -29.391 1 38.28 270 ASP A O 1
ATOM 2178 N N . THR A 1 271 ? 0.925 -46.406 -28.438 1 35.19 271 THR A N 1
ATOM 2179 C CA . THR A 1 271 ? 1.429 -45.312 -29.281 1 35.19 271 THR A CA 1
ATOM 2180 C C . THR A 1 271 ? 2.715 -44.75 -28.703 1 35.19 271 THR A C 1
ATOM 2182 O O . THR A 1 271 ? 3.27 -43.781 -29.25 1 35.19 271 THR A O 1
ATOM 2185 N N . THR A 1 272 ? 3.275 -45.062 -27.625 1 37.69 272 THR A N 1
ATOM 2186 C CA . THR A 1 272 ? 4.523 -44.594 -27.031 1 37.69 272 THR A CA 1
ATOM 2187 C C . THR A 1 272 ? 5.703 -44.906 -27.938 1 37.69 272 THR A C 1
ATOM 2189 O O . THR A 1 272 ? 6.742 -44.219 -27.875 1 37.69 272 THR A O 1
ATOM 2192 N N . SER A 1 273 ? 5.516 -45.844 -28.781 1 38.28 273 SER A N 1
ATOM 2193 C CA . SER A 1 273 ? 6.547 -46.219 -29.75 1 38.28 273 SER A CA 1
ATOM 2194 C C . SER A 1 273 ? 6.828 -45.094 -30.719 1 38.28 273 SER A C 1
ATOM 2196 O O . SER A 1 273 ? 7.977 -44.844 -31.109 1 38.28 273 SER A O 1
ATOM 2198 N N . LEU A 1 274 ? 5.801 -44.344 -31.078 1 32.47 274 LEU A N 1
ATOM 2199 C CA . LEU A 1 274 ? 5.961 -43.344 -32.125 1 32.47 274 LEU A CA 1
ATOM 2200 C C . LEU A 1 274 ? 6.684 -42.125 -31.594 1 32.47 274 LEU A C 1
ATOM 2202 O O . LEU A 1 274 ? 7.527 -41.531 -32.281 1 32.47 274 LEU A O 1
ATOM 2206 N N . LEU A 1 275 ? 6.484 -41.75 -30.422 1 31.88 275 LEU A N 1
ATOM 2207 C CA . LEU A 1 275 ? 7.051 -40.5 -29.938 1 31.88 275 LEU A CA 1
ATOM 2208 C C . LEU A 1 275 ? 8.539 -40.656 -29.625 1 31.88 275 LEU A C 1
ATOM 2210 O O . LEU A 1 275 ? 9.312 -39.688 -29.766 1 31.88 275 LEU A O 1
ATOM 2214 N N . GLN A 1 276 ? 9.031 -41.812 -29.344 1 34.94 276 GLN A N 1
ATOM 2215 C CA . GLN A 1 276 ? 10.469 -42.062 -29.281 1 34.94 276 GLN A CA 1
ATOM 2216 C C . GLN A 1 276 ? 11.141 -41.719 -30.609 1 34.94 276 GLN A C 1
ATOM 2218 O O . GLN A 1 276 ? 12.234 -41.156 -30.641 1 34.94 276 GLN A O 1
ATOM 2223 N N . LEU A 1 277 ? 10.469 -41.938 -31.672 1 34.97 277 LEU A N 1
ATOM 2224 C CA . LEU A 1 277 ? 11 -41.688 -33 1 34.97 277 LEU A CA 1
ATOM 2225 C C . LEU A 1 277 ? 11.125 -40.188 -33.312 1 34.97 277 LEU A C 1
ATOM 2227 O O . LEU A 1 277 ? 12.125 -39.75 -33.875 1 34.97 277 LEU A O 1
ATOM 2231 N N . LEU A 1 278 ? 10.172 -39.438 -32.844 1 31.75 278 LEU A N 1
ATOM 2232 C CA . LEU A 1 278 ? 10.195 -38 -33.188 1 31.75 278 LEU A CA 1
ATOM 2233 C C . LEU A 1 278 ? 11.297 -37.281 -32.438 1 31.75 278 LEU A C 1
ATOM 2235 O O . LEU A 1 278 ? 11.984 -36.438 -33 1 31.75 278 LEU A O 1
ATOM 2239 N N . VAL A 1 279 ? 11.648 -37.625 -31.328 1 32.91 279 VAL A N 1
ATOM 2240 C CA . VAL A 1 279 ? 12.75 -37 -30.594 1 32.91 279 VAL A CA 1
ATOM 2241 C C . VAL A 1 279 ? 14.078 -37.375 -31.25 1 32.91 279 VAL A C 1
ATOM 2243 O O . VAL A 1 279 ? 14.977 -36.531 -31.391 1 32.91 279 VAL A O 1
ATOM 2246 N N . GLU A 1 280 ? 14.211 -38.5 -31.844 1 33.78 280 GLU A N 1
ATOM 2247 C CA . GLU A 1 280 ? 15.438 -38.906 -32.5 1 33.78 280 GLU A CA 1
ATOM 2248 C C . GLU A 1 280 ? 15.672 -38.094 -33.781 1 33.78 280 GLU A C 1
ATOM 2250 O O . GLU A 1 280 ? 16.812 -37.781 -34.094 1 33.78 280 GLU A O 1
ATOM 2255 N N . VAL A 1 281 ? 14.609 -37.656 -34.406 1 35.06 281 VAL A N 1
ATOM 2256 C CA . VAL A 1 281 ? 14.781 -36.938 -35.656 1 35.06 281 VAL A CA 1
ATOM 2257 C C . VAL A 1 281 ? 15.164 -35.5 -35.375 1 35.06 281 VAL A C 1
ATOM 2259 O O . VAL A 1 281 ? 16.016 -34.906 -36.062 1 35.06 281 VAL A O 1
ATOM 2262 N N . LEU A 1 282 ? 14.602 -34.875 -34.344 1 29.84 282 LEU A N 1
ATOM 2263 C CA . LEU A 1 282 ? 14.891 -33.469 -34.156 1 29.84 282 LEU A CA 1
ATOM 2264 C C . LEU A 1 282 ? 16.25 -33.281 -33.5 1 29.84 282 LEU A C 1
ATOM 2266 O O . LEU A 1 282 ? 16.812 -32.188 -33.5 1 29.84 282 LEU A O 1
ATOM 2270 N N . LEU A 1 283 ? 16.781 -34.25 -32.875 1 28.69 283 LEU A N 1
ATOM 2271 C CA . LEU A 1 283 ? 18.141 -34.25 -32.344 1 28.69 283 LEU A CA 1
ATOM 2272 C C . LEU A 1 283 ? 19.156 -34.594 -33.438 1 28.69 283 LEU A C 1
ATOM 2274 O O . LEU A 1 283 ? 20.359 -34.562 -33.188 1 28.69 283 LEU A O 1
ATOM 2278 N N . GLN A 1 284 ? 18.781 -34.844 -34.719 1 30.61 284 GLN A N 1
ATOM 2279 C CA . GLN A 1 284 ? 19.719 -34.969 -35.844 1 30.61 284 GLN A CA 1
ATOM 2280 C C . GLN A 1 284 ? 19.812 -33.656 -36.594 1 30.61 284 GLN A C 1
ATOM 2282 O O . GLN A 1 284 ? 18.797 -32.969 -36.812 1 30.61 284 GLN A O 1
ATOM 2287 N N . MET B 1 1 ? 10.359 -2.365 27.672 1 40.56 1 MET B N 1
ATOM 2288 C CA . MET B 1 1 ? 9.352 -1.452 28.203 1 40.56 1 MET B CA 1
ATOM 2289 C C . MET B 1 1 ? 7.98 -2.115 28.234 1 40.56 1 MET B C 1
ATOM 2291 O O . MET B 1 1 ? 7.582 -2.771 27.266 1 40.56 1 MET B O 1
ATOM 2295 N N . SER B 1 2 ? 7.414 -2.145 29.328 1 45.34 2 SER B N 1
ATOM 2296 C CA . SER B 1 2 ? 6.125 -2.801 29.531 1 45.34 2 SER B CA 1
ATOM 2297 C C . SER B 1 2 ? 5.055 -2.201 28.625 1 45.34 2 SER B C 1
ATOM 2299 O O . SER B 1 2 ? 5.145 -1.037 28.234 1 45.34 2 SER B O 1
ATOM 2301 N N . GLN B 1 3 ? 4.168 -2.949 28.094 1 50.97 3 GLN B N 1
ATOM 2302 C CA . GLN B 1 3 ? 3.051 -2.529 27.25 1 50.97 3 GLN B CA 1
ATOM 2303 C C . GLN B 1 3 ? 2.312 -1.344 27.859 1 50.97 3 GLN B C 1
ATOM 2305 O O . GLN B 1 3 ? 1.918 -0.415 27.156 1 50.97 3 GLN B O 1
ATOM 2310 N N . GLN B 1 4 ? 2.184 -1.429 29.172 1 48.56 4 GLN B N 1
ATOM 2311 C CA . GLN B 1 4 ? 1.525 -0.347 29.906 1 48.56 4 GLN B CA 1
ATOM 2312 C C . GLN B 1 4 ? 2.305 0.958 29.766 1 48.56 4 GLN B C 1
ATOM 2314 O O . GLN B 1 4 ? 1.714 2.021 29.562 1 48.56 4 GLN B O 1
ATOM 2319 N N . TYR B 1 5 ? 3.525 0.806 29.844 1 45.19 5 TYR B N 1
ATOM 2320 C CA . TYR B 1 5 ? 4.363 1.997 29.75 1 45.19 5 TYR B CA 1
ATOM 2321 C C . TYR B 1 5 ? 4.301 2.594 28.344 1 45.19 5 TYR B C 1
ATOM 2323 O O . TYR B 1 5 ? 4.238 3.814 28.188 1 45.19 5 TYR B O 1
ATOM 2331 N N . LYS B 1 6 ? 4.172 1.81 27.422 1 52.06 6 LYS B N 1
ATOM 2332 C CA . LYS B 1 6 ? 4.043 2.281 26.047 1 52.06 6 LYS B CA 1
ATOM 2333 C C . LYS B 1 6 ? 2.721 3.018 25.844 1 52.06 6 LYS B C 1
ATOM 2335 O O . LYS B 1 6 ? 2.688 4.086 25.234 1 52.06 6 LYS B O 1
ATOM 2340 N N . THR B 1 7 ? 1.777 2.445 26.5 1 52.03 7 THR B N 1
ATOM 2341 C CA . THR B 1 7 ? 0.459 3.064 26.422 1 52.03 7 THR B CA 1
ATOM 2342 C C . THR B 1 7 ? 0.465 4.438 27.094 1 52.03 7 THR B C 1
ATOM 2344 O O . THR B 1 7 ? -0.123 5.387 26.578 1 52.03 7 THR B O 1
ATOM 2347 N N . ASP B 1 8 ? 1.094 4.422 28.125 1 49.66 8 ASP B N 1
ATOM 2348 C CA . ASP B 1 8 ? 1.146 5.672 28.875 1 49.66 8 ASP B CA 1
ATOM 2349 C C . ASP B 1 8 ? 1.902 6.75 28.094 1 49.66 8 ASP B C 1
ATOM 2351 O O . ASP B 1 8 ? 1.495 7.914 28.078 1 49.66 8 ASP B O 1
ATOM 2355 N N . ILE B 1 9 ? 2.84 6.332 27.469 1 48.84 9 ILE B N 1
ATOM 2356 C CA . ILE B 1 9 ? 3.65 7.266 26.688 1 48.84 9 ILE B CA 1
ATOM 2357 C C . ILE B 1 9 ? 2.861 7.75 25.484 1 48.84 9 ILE B C 1
ATOM 2359 O O . ILE B 1 9 ? 2.832 8.945 25.188 1 48.84 9 ILE B O 1
ATOM 2363 N N . ILE B 1 10 ? 2.178 6.773 24.953 1 54.91 10 ILE B N 1
ATOM 2364 C CA . ILE B 1 10 ? 1.399 7.137 23.766 1 54.91 10 ILE B CA 1
ATOM 2365 C C . ILE B 1 10 ? 0.287 8.102 24.172 1 54.91 10 ILE B C 1
ATOM 2367 O O . ILE B 1 10 ? 0.043 9.094 23.469 1 54.91 10 ILE B O 1
ATOM 2371 N N . ARG B 1 11 ? -0.287 7.836 25.25 1 56.41 11 ARG B N 1
ATOM 2372 C CA . ARG B 1 11 ? -1.323 8.727 25.766 1 56.41 11 ARG B CA 1
ATOM 2373 C C . ARG B 1 11 ? -0.741 10.086 26.141 1 56.41 11 ARG B C 1
ATOM 2375 O O . ARG B 1 11 ? -1.343 11.125 25.844 1 56.41 11 ARG B O 1
ATOM 2382 N N . ALA B 1 12 ? 0.266 9.852 26.672 1 51.62 12 ALA B N 1
ATOM 2383 C CA . ALA B 1 12 ? 0.902 11.094 27.109 1 51.62 12 ALA B CA 1
ATOM 2384 C C . ALA B 1 12 ? 1.345 11.93 25.922 1 51.62 12 ALA B C 1
ATOM 2386 O O . ALA B 1 12 ? 1.351 13.164 25.984 1 51.62 12 ALA B O 1
ATOM 2387 N N . LEU B 1 13 ? 1.512 11.266 24.812 1 65.69 13 LEU B N 1
ATOM 2388 C CA . LEU B 1 13 ? 2.053 11.945 23.641 1 65.69 13 LEU B CA 1
ATOM 2389 C C . LEU B 1 13 ? 0.937 12.359 22.688 1 65.69 13 LEU B C 1
ATOM 2391 O O . LEU B 1 13 ? 1.166 13.133 21.766 1 65.69 13 LEU B O 1
ATOM 2395 N N . ASP B 1 14 ? -0.355 12.047 23.031 1 70.44 14 ASP B N 1
ATOM 2396 C CA . ASP B 1 14 ? -1.549 12.414 22.281 1 70.44 14 ASP B CA 1
ATOM 2397 C C . ASP B 1 14 ? -1.35 12.156 20.781 1 70.44 14 ASP B C 1
ATOM 2399 O O . ASP B 1 14 ? -1.661 13.016 19.953 1 70.44 14 ASP B O 1
ATOM 2403 N N . ILE B 1 15 ? -0.79 11.047 20.516 1 78.62 15 ILE B N 1
ATOM 2404 C CA . ILE B 1 15 ? -0.403 10.719 19.141 1 78.62 15 ILE B CA 1
ATOM 2405 C C . ILE B 1 15 ? -1.65 10.477 18.297 1 78.62 15 ILE B C 1
ATOM 2407 O O . ILE B 1 15 ? -1.645 10.711 17.094 1 78.62 15 ILE B O 1
ATOM 2411 N N . LYS B 1 16 ? -2.746 10.211 18.953 1 83.56 16 LYS B N 1
ATOM 2412 C CA . LYS B 1 16 ? -3.941 9.859 18.188 1 83.56 16 LYS B CA 1
ATOM 2413 C C . LYS B 1 16 ? -4.969 10.984 18.219 1 83.56 16 LYS B C 1
ATOM 2415 O O . LYS B 1 16 ? -6.109 10.805 17.781 1 83.56 16 LYS B O 1
ATOM 2420 N N . LYS B 1 17 ? -4.461 12.039 18.719 1 87.06 17 LYS B N 1
ATOM 2421 C CA . LYS B 1 17 ? -5.352 13.195 18.703 1 87.06 17 LYS B CA 1
ATOM 2422 C C . LYS B 1 17 ? -5.797 13.523 17.266 1 87.06 17 LYS B C 1
ATOM 2424 O O . LYS B 1 17 ? -4.98 13.531 16.344 1 87.06 17 LYS B O 1
ATOM 2429 N N . HIS B 1 18 ? -7.121 13.633 17.031 1 91.38 18 HIS B N 1
ATOM 2430 C CA . HIS B 1 18 ? -7.758 14.047 15.781 1 91.38 18 HIS B CA 1
ATOM 2431 C C . HIS B 1 18 ? -7.734 12.922 14.75 1 91.38 18 HIS B C 1
ATOM 2433 O O . HIS B 1 18 ? -8.102 13.133 13.594 1 91.38 18 HIS B O 1
ATOM 2439 N N . LEU B 1 19 ? -7.227 11.758 15.195 1 91.5 19 LEU B N 1
ATOM 2440 C CA . LEU B 1 19 ? -7.254 10.648 14.25 1 91.5 19 LEU B CA 1
ATOM 2441 C C . LEU B 1 19 ? -8.648 10.031 14.172 1 91.5 19 LEU B C 1
ATOM 2443 O O . LEU B 1 19 ? -9.164 9.516 15.164 1 91.5 19 LEU B O 1
ATOM 2447 N N . ASN B 1 20 ? -9.258 10.164 13.078 1 92.62 20 ASN B N 1
ATOM 2448 C CA . ASN B 1 20 ? -10.57 9.594 12.812 1 92.62 20 ASN B CA 1
ATOM 2449 C C . ASN B 1 20 ? -10.547 8.641 11.617 1 92.62 20 ASN B C 1
ATOM 2451 O O . ASN B 1 20 ? -9.914 8.938 10.602 1 92.62 20 ASN B O 1
ATOM 2455 N N . PHE B 1 21 ? -11.258 7.598 11.82 1 93.31 21 PHE B N 1
ATOM 2456 C CA . PHE B 1 21 ? -11.297 6.598 10.758 1 93.31 21 PHE B CA 1
ATOM 2457 C C . PHE B 1 21 ? -12.445 6.871 9.797 1 93.31 21 PHE B C 1
ATOM 2459 O O . PHE B 1 21 ? -13.508 7.332 10.211 1 93.31 21 PHE B O 1
ATOM 2466 N N . MET B 1 22 ? -12.156 6.559 8.594 1 94.88 22 MET B N 1
ATOM 2467 C CA . MET B 1 22 ? -13.195 6.703 7.574 1 94.88 22 MET B CA 1
ATOM 2468 C C . MET B 1 22 ? -14.258 5.621 7.727 1 94.88 22 MET B C 1
ATOM 2470 O O . MET B 1 22 ? -13.961 4.508 8.164 1 94.88 22 MET B O 1
ATOM 2474 N N . GLU B 1 23 ? -15.398 5.984 7.293 1 95.94 23 GLU B N 1
ATOM 2475 C CA . GLU B 1 23 ? -16.531 5.066 7.352 1 95.94 23 GLU B CA 1
ATOM 2476 C C . GLU B 1 23 ? -16.359 3.918 6.363 1 95.94 23 GLU B C 1
ATOM 2478 O O . GLU B 1 23 ? -15.648 4.051 5.363 1 95.94 23 GLU B O 1
ATOM 2483 N N . ASP B 1 24 ? -17.109 2.83 6.621 1 95.62 24 ASP B N 1
ATOM 2484 C CA . ASP B 1 24 ? -17.062 1.644 5.77 1 95.62 24 ASP B CA 1
ATOM 2485 C C . ASP B 1 24 ? -17.453 1.983 4.332 1 95.62 24 ASP B C 1
ATOM 2487 O O . ASP B 1 24 ? -16.922 1.403 3.383 1 95.62 24 ASP B O 1
ATOM 2491 N N . GLU B 1 25 ? -18.344 2.898 4.266 1 96.31 25 GLU B N 1
ATOM 2492 C CA . GLU B 1 25 ? -18.828 3.281 2.943 1 96.31 25 GLU B CA 1
ATOM 2493 C C . GLU B 1 25 ? -17.688 3.816 2.074 1 96.31 25 GLU B C 1
ATOM 2495 O O . GLU B 1 25 ? -17.672 3.588 0.862 1 96.31 25 GLU B O 1
ATOM 2500 N N . VAL B 1 26 ? -16.812 4.492 2.703 1 97 26 VAL B N 1
ATOM 2501 C CA . VAL B 1 26 ? -15.688 5.066 1.98 1 97 26 VAL B CA 1
ATOM 2502 C C . VAL B 1 26 ? -14.758 3.949 1.501 1 97 26 VAL B C 1
ATOM 2504 O O . VAL B 1 26 ? -14.289 3.969 0.359 1 97 26 VAL B O 1
ATOM 2507 N N . ILE B 1 27 ? -14.578 2.986 2.383 1 96.81 27 ILE B N 1
ATOM 2508 C CA . ILE B 1 27 ? -13.727 1.844 2.062 1 96.81 27 ILE B CA 1
ATOM 2509 C C . ILE B 1 27 ? -14.32 1.079 0.879 1 96.81 27 ILE B C 1
ATOM 2511 O O . ILE B 1 27 ? -13.602 0.742 -0.067 1 96.81 27 ILE B O 1
ATOM 2515 N N . LEU B 1 28 ? -15.516 0.876 0.896 1 96.12 28 LEU B N 1
ATOM 2516 C CA . LEU B 1 28 ? -16.188 0.105 -0.146 1 96.12 28 LEU B CA 1
ATOM 2517 C C . LEU B 1 28 ? -16.25 0.891 -1.452 1 96.12 28 LEU B C 1
ATOM 2519 O O . LEU B 1 28 ? -16.172 0.307 -2.535 1 96.12 28 LEU B O 1
ATOM 2523 N N . ALA B 1 29 ? -16.406 2.189 -1.352 1 95.25 29 ALA B N 1
ATOM 2524 C CA . ALA B 1 29 ? -16.328 3.018 -2.553 1 95.25 29 ALA B CA 1
ATOM 2525 C C . ALA B 1 29 ? -14.977 2.881 -3.24 1 95.25 29 ALA B C 1
ATOM 2527 O O . ALA B 1 29 ? -14.906 2.746 -4.465 1 95.25 29 ALA B O 1
ATOM 2528 N N . CYS B 1 30 ? -13.945 2.924 -2.439 1 94.44 30 CYS B N 1
ATOM 2529 C CA . CYS B 1 30 ? -12.602 2.736 -2.98 1 94.44 30 CYS B CA 1
ATOM 2530 C C . CYS B 1 30 ? -12.469 1.371 -3.643 1 94.44 30 CYS B C 1
ATOM 2532 O O . CYS B 1 30 ? -11.883 1.255 -4.723 1 94.44 30 CYS B O 1
ATOM 2534 N N . ARG B 1 31 ? -13.031 0.421 -3.016 1 94.69 31 ARG B N 1
ATOM 2535 C CA . ARG B 1 31 ? -12.992 -0.931 -3.562 1 94.69 31 ARG B CA 1
ATOM 2536 C C . ARG B 1 31 ? -13.719 -1 -4.902 1 94.69 31 ARG B C 1
ATOM 2538 O O . ARG B 1 31 ? -13.227 -1.612 -5.852 1 94.69 31 ARG B O 1
ATOM 2545 N N . ARG B 1 32 ? -14.828 -0.387 -4.969 1 92.44 32 ARG B N 1
ATOM 2546 C CA . ARG B 1 32 ? -15.586 -0.361 -6.215 1 92.44 32 ARG B CA 1
ATOM 2547 C C . ARG B 1 32 ? -14.789 0.31 -7.328 1 92.44 32 ARG B C 1
ATOM 2549 O O . ARG B 1 32 ? -14.758 -0.179 -8.461 1 92.44 32 ARG B O 1
ATOM 2556 N N . ILE B 1 33 ? -14.211 1.354 -7.027 1 90.31 33 ILE B N 1
ATOM 2557 C CA . ILE B 1 33 ? -13.391 2.068 -8.008 1 90.31 33 ILE B CA 1
ATOM 2558 C C . ILE B 1 33 ? -12.227 1.189 -8.438 1 90.31 33 ILE B C 1
ATOM 2560 O O . ILE B 1 33 ? -11.914 1.104 -9.633 1 90.31 33 ILE B O 1
ATOM 2564 N N . GLN B 1 34 ? -11.594 0.583 -7.48 1 89.44 34 GLN B N 1
ATOM 2565 C CA . GLN B 1 34 ? -10.492 -0.326 -7.773 1 89.44 34 GLN B CA 1
ATOM 2566 C C . GLN B 1 34 ? -10.914 -1.406 -8.766 1 89.44 34 GLN B C 1
ATOM 2568 O O . GLN B 1 34 ? -10.234 -1.641 -9.766 1 89.44 34 GLN B O 1
ATOM 2573 N N . MET B 1 35 ? -12.023 -2.02 -8.477 1 88.69 35 MET B N 1
ATOM 2574 C CA . MET B 1 35 ? -12.523 -3.107 -9.312 1 88.69 35 MET B CA 1
ATOM 2575 C C . MET B 1 35 ? -12.82 -2.615 -10.727 1 88.69 35 MET B C 1
ATOM 2577 O O . MET B 1 35 ? -12.562 -3.322 -11.703 1 88.69 35 MET B O 1
ATOM 2581 N N . MET B 1 36 ? -13.297 -1.445 -10.773 1 83.94 36 MET B N 1
ATOM 2582 C CA . MET B 1 36 ? -13.617 -0.866 -12.078 1 83.94 36 MET B CA 1
ATOM 2583 C C . MET B 1 36 ? -12.352 -0.667 -12.906 1 83.94 36 MET B C 1
ATOM 2585 O O . MET B 1 36 ? -12.375 -0.833 -14.125 1 83.94 36 MET B O 1
ATOM 2589 N N . LEU B 1 37 ? -11.312 -0.374 -12.266 1 82.12 37 LEU B N 1
ATOM 2590 C CA . LEU B 1 37 ? -10.07 -0.06 -12.961 1 82.12 37 LEU B CA 1
ATOM 2591 C C . LEU B 1 37 ? -9.391 -1.331 -13.445 1 82.12 37 LEU B C 1
ATOM 2593 O O . LEU B 1 37 ? -8.523 -1.276 -14.32 1 82.12 37 LEU B O 1
ATOM 2597 N N . TYR B 1 38 ? -9.688 -2.412 -12.797 1 76.56 38 TYR B N 1
ATOM 2598 C CA . TYR B 1 38 ? -9.141 -3.68 -13.273 1 76.56 38 TYR B CA 1
ATOM 2599 C C . TYR B 1 38 ? -9.844 -4.137 -14.539 1 76.56 38 TYR B C 1
ATOM 2601 O O . TYR B 1 38 ? -9.359 -5.031 -15.242 1 76.56 38 TYR B O 1
ATOM 2609 N N . ASP B 1 39 ? -10.914 -3.535 -14.672 1 61.56 39 ASP B N 1
ATOM 2610 C CA . ASP B 1 39 ? -11.617 -3.873 -15.898 1 61.56 39 ASP B CA 1
ATOM 2611 C C . ASP B 1 39 ? -10.977 -3.191 -17.109 1 61.56 39 ASP B C 1
ATOM 2613 O O . ASP B 1 39 ? -10.891 -1.963 -17.156 1 61.56 39 ASP B O 1
ATOM 2617 N N . ASP B 1 40 ? -9.852 -3.75 -17.641 1 57.72 40 ASP B N 1
ATOM 2618 C CA . ASP B 1 40 ? -8.922 -3.369 -18.703 1 57.72 40 ASP B CA 1
ATOM 2619 C C . ASP B 1 40 ? -9.641 -2.615 -19.812 1 57.72 40 ASP B C 1
ATOM 2621 O O . ASP B 1 40 ? -9 -1.994 -20.672 1 57.72 40 ASP B O 1
ATOM 2625 N N . LEU B 1 41 ? -10.922 -2.83 -19.891 1 54.5 41 LEU B N 1
ATOM 2626 C CA . LEU B 1 41 ? -11.609 -2.256 -21.047 1 54.5 41 LEU B CA 1
ATOM 2627 C C . LEU B 1 41 ? -11.969 -0.794 -20.797 1 54.5 41 LEU B C 1
ATOM 2629 O O . LEU B 1 41 ? -12.641 -0.165 -21.609 1 54.5 41 LEU B O 1
ATOM 2633 N N . ILE B 1 42 ? -11.406 -0.347 -19.734 1 58.06 42 ILE B N 1
ATOM 2634 C CA . ILE B 1 42 ? -12.125 0.89 -19.453 1 58.06 42 ILE B CA 1
ATOM 2635 C C . ILE B 1 42 ? -11.297 2.086 -19.906 1 58.06 42 ILE B C 1
ATOM 2637 O O . ILE B 1 42 ? -10.117 2.199 -19.562 1 58.06 42 ILE B O 1
ATOM 2641 N N . ASP B 1 43 ? -11.727 2.666 -20.922 1 66.38 43 ASP B N 1
ATOM 2642 C CA . ASP B 1 43 ? -11.273 3.979 -21.359 1 66.38 43 ASP B CA 1
ATOM 2643 C C . ASP B 1 43 ? -11.312 4.992 -20.219 1 66.38 43 ASP B C 1
ATOM 2645 O O . ASP B 1 43 ? -12.102 4.859 -19.297 1 66.38 43 ASP B O 1
ATOM 2649 N N . GLU B 1 44 ? -10.359 5.809 -20.281 1 71.31 44 GLU B N 1
ATOM 2650 C CA . GLU B 1 44 ? -10.219 6.848 -19.266 1 71.31 44 GLU B CA 1
ATOM 2651 C C . GLU B 1 44 ? -11.539 7.59 -19.047 1 71.31 44 GLU B C 1
ATOM 2653 O O . GLU B 1 44 ? -11.898 7.898 -17.906 1 71.31 44 GLU B O 1
ATOM 2658 N N . ASP B 1 45 ? -12.234 7.746 -20.125 1 75.69 45 ASP B N 1
ATOM 2659 C CA . ASP B 1 45 ? -13.484 8.492 -20.047 1 75.69 45 ASP B CA 1
ATOM 2660 C C . ASP B 1 45 ? -14.547 7.707 -19.281 1 75.69 45 ASP B C 1
ATOM 2662 O O . ASP B 1 45 ? -15.305 8.281 -18.5 1 75.69 45 ASP B O 1
ATOM 2666 N N . VAL B 1 46 ? -14.523 6.477 -19.516 1 77.25 46 VAL B N 1
ATOM 2667 C CA . VAL B 1 46 ? -15.492 5.617 -18.844 1 77.25 46 VAL B CA 1
ATOM 2668 C C . VAL B 1 46 ? -15.188 5.562 -17.344 1 77.25 46 VAL B C 1
ATOM 2670 O O . VAL B 1 46 ? -16.094 5.605 -16.516 1 77.25 46 VAL B O 1
ATOM 2673 N N . VAL B 1 47 ? -13.914 5.551 -17.078 1 78.5 47 VAL B N 1
ATOM 2674 C CA . VAL B 1 47 ? -13.5 5.508 -15.688 1 78.5 47 VAL B CA 1
ATOM 2675 C C . VAL B 1 47 ? -13.922 6.793 -14.977 1 78.5 47 VAL B C 1
ATOM 2677 O O . VAL B 1 47 ? -14.469 6.75 -13.875 1 78.5 47 VAL B O 1
ATOM 2680 N N . GLU B 1 48 ? -13.727 7.848 -15.625 1 82.75 48 GLU B N 1
ATOM 2681 C CA . GLU B 1 48 ? -14.094 9.141 -15.047 1 82.75 48 GLU B CA 1
ATOM 2682 C C . GLU B 1 48 ? -15.594 9.234 -14.812 1 82.75 48 GLU B C 1
ATOM 2684 O O . GLU B 1 48 ? -16.031 9.758 -13.789 1 82.75 48 GLU B O 1
ATOM 2689 N N . LYS B 1 49 ? -16.281 8.742 -15.734 1 85.44 49 LYS B N 1
ATOM 2690 C CA . LYS B 1 49 ? -17.734 8.758 -15.602 1 85.44 49 LYS B CA 1
ATOM 2691 C C . LYS B 1 49 ? -18.203 7.879 -14.438 1 85.44 49 LYS B C 1
ATOM 2693 O O . LYS B 1 49 ? -19.078 8.266 -13.672 1 85.44 49 LYS B O 1
ATOM 2698 N N . LYS B 1 50 ? -17.609 6.797 -14.359 1 85.12 50 LYS B N 1
ATOM 2699 C CA . LYS B 1 50 ? -17.984 5.875 -13.289 1 85.12 50 LYS B CA 1
ATOM 2700 C C . LYS B 1 50 ? -17.625 6.441 -11.922 1 85.12 50 LYS B C 1
ATOM 2702 O O . LYS B 1 50 ? -18.391 6.316 -10.969 1 85.12 50 LYS B O 1
ATOM 2707 N N . ILE B 1 51 ? -16.453 7.004 -11.828 1 89.12 51 ILE B N 1
ATOM 2708 C CA . ILE B 1 51 ? -16.062 7.652 -10.586 1 89.12 51 ILE B CA 1
ATOM 2709 C C . ILE B 1 51 ? -17.016 8.805 -10.273 1 89.12 51 ILE B C 1
ATOM 2711 O O . ILE B 1 51 ? -17.406 8.992 -9.125 1 89.12 51 ILE B O 1
ATOM 2715 N N . GLY B 1 52 ? -17.344 9.523 -11.32 1 89.88 52 GLY B N 1
ATOM 2716 C CA . GLY B 1 52 ? -18.328 10.586 -11.172 1 89.88 52 GLY B CA 1
ATOM 2717 C C . GLY B 1 52 ? -19.656 10.094 -10.625 1 89.88 52 GLY B C 1
ATOM 2718 O O . GLY B 1 52 ? -20.266 10.75 -9.773 1 89.88 52 GLY B O 1
ATOM 2719 N N . ASN B 1 53 ? -20.031 8.945 -11.031 1 90.62 53 ASN B N 1
ATOM 2720 C CA . ASN B 1 53 ? -21.281 8.359 -10.562 1 90.62 53 ASN B CA 1
ATOM 2721 C C . ASN B 1 53 ? -21.203 7.984 -9.078 1 90.62 53 ASN B C 1
ATOM 2723 O O . ASN B 1 53 ? -22.172 8.164 -8.336 1 90.62 53 ASN B O 1
ATOM 2727 N N . ILE B 1 54 ? -20.109 7.496 -8.711 1 90.94 54 ILE B N 1
ATOM 2728 C CA . ILE B 1 54 ? -19.906 7.156 -7.309 1 90.94 54 ILE B CA 1
ATOM 2729 C C . ILE B 1 54 ? -19.969 8.422 -6.457 1 90.94 54 ILE B C 1
ATOM 2731 O O . ILE B 1 54 ? -20.609 8.445 -5.402 1 90.94 54 ILE B O 1
ATOM 2735 N N . LYS B 1 55 ? -19.359 9.406 -6.949 1 90.81 55 LYS B N 1
ATOM 2736 C CA . LYS B 1 55 ? -19.328 10.695 -6.266 1 90.81 55 LYS B CA 1
ATOM 2737 C C . LYS B 1 55 ? -20.75 11.266 -6.129 1 90.81 55 LYS B C 1
ATOM 2739 O O . LYS B 1 55 ? -21.141 11.688 -5.043 1 90.81 55 LYS B O 1
ATOM 2744 N N . SER B 1 56 ? -21.516 11.188 -7.188 1 92.25 56 SER B N 1
ATOM 2745 C CA . SER B 1 56 ? -22.812 11.828 -7.23 1 92.25 56 SER B CA 1
ATOM 2746 C C . SER B 1 56 ? -23.859 11.008 -6.484 1 92.25 56 SER B C 1
ATOM 2748 O O . SER B 1 56 ? -24.828 11.555 -5.945 1 92.25 56 SER B O 1
ATOM 2750 N N . SER B 1 57 ? -23.672 9.758 -6.387 1 91.44 57 SER B N 1
ATOM 2751 C CA . SER B 1 57 ? -24.688 8.875 -5.82 1 91.44 57 SER B CA 1
ATOM 2752 C C . SER B 1 57 ? -24.562 8.812 -4.301 1 91.44 57 SER B C 1
ATOM 2754 O O . SER B 1 57 ? -25.469 8.312 -3.625 1 91.44 57 SER B O 1
ATOM 2756 N N . SER B 1 58 ? -23.484 9.344 -3.805 1 93.19 58 SER B N 1
ATOM 2757 C CA . SER B 1 58 ? -23.281 9.242 -2.363 1 93.19 58 SER B CA 1
ATOM 2758 C C . SER B 1 58 ? -23.5 10.586 -1.679 1 93.19 58 SER B C 1
ATOM 2760 O O . SER B 1 58 ? -23.094 11.633 -2.199 1 93.19 58 SER B O 1
ATOM 2762 N N . ASN B 1 59 ? -24.125 10.539 -0.543 1 93.25 59 ASN B N 1
ATOM 2763 C CA . ASN B 1 59 ? -24.266 11.742 0.27 1 93.25 59 ASN B CA 1
ATOM 2764 C C . ASN B 1 59 ? -23.109 11.883 1.264 1 93.25 59 ASN B C 1
ATOM 2766 O O . ASN B 1 59 ? -23 12.891 1.967 1 93.25 59 ASN B O 1
ATOM 2770 N N . ASN B 1 60 ? -22.281 10.953 1.281 1 94.94 60 ASN B N 1
ATOM 2771 C CA . ASN B 1 60 ? -21.141 10.961 2.193 1 94.94 60 ASN B CA 1
ATOM 2772 C C . ASN B 1 60 ? -20.016 11.836 1.669 1 94.94 60 ASN B C 1
ATOM 2774 O O . ASN B 1 60 ? -19.469 11.586 0.589 1 94.94 60 ASN B O 1
ATOM 2778 N N . GLN B 1 61 ? -19.641 12.836 2.447 1 94.19 61 GLN B N 1
ATOM 2779 C CA . GLN B 1 61 ? -18.641 13.82 2.02 1 94.19 61 GLN B CA 1
ATOM 2780 C C . GLN B 1 61 ? -17.281 13.172 1.798 1 94.19 61 GLN B C 1
ATOM 2782 O O . GLN B 1 61 ? -16.547 13.57 0.9 1 94.19 61 GLN B O 1
ATOM 2787 N N . ASN B 1 62 ? -17.047 12.172 2.604 1 95.25 62 ASN B N 1
ATOM 2788 C CA . ASN B 1 62 ? -15.758 11.508 2.461 1 95.25 62 ASN B CA 1
ATOM 2789 C C . ASN B 1 62 ? -15.703 10.648 1.203 1 95.25 62 ASN B C 1
ATOM 2791 O O . ASN B 1 62 ? -14.648 10.516 0.582 1 95.25 62 ASN B O 1
ATOM 2795 N N . VAL B 1 63 ? -16.828 10.086 0.796 1 96.75 63 VAL B N 1
ATOM 2796 C CA . VAL B 1 63 ? -16.891 9.344 -0.459 1 96.75 63 VAL B CA 1
ATOM 2797 C C . VAL B 1 63 ? -16.641 10.289 -1.631 1 96.75 63 VAL B C 1
ATOM 2799 O O . VAL B 1 63 ? -15.867 9.969 -2.539 1 96.75 63 VAL B O 1
ATOM 2802 N N . LYS B 1 64 ? -17.203 11.414 -1.573 1 95.56 64 LYS B N 1
ATOM 2803 C CA . LYS B 1 64 ? -17 12.414 -2.621 1 95.56 64 LYS B CA 1
ATOM 2804 C C . LYS B 1 64 ? -15.555 12.875 -2.676 1 95.56 64 LYS B C 1
ATOM 2806 O O . LYS B 1 64 ? -14.984 13.031 -3.76 1 95.56 64 LYS B O 1
ATOM 2811 N N . ALA B 1 65 ? -15 13.078 -1.521 1 94.94 65 ALA B N 1
ATOM 2812 C CA . ALA B 1 65 ? -13.609 13.523 -1.437 1 94.94 65 ALA B CA 1
ATOM 2813 C C . ALA B 1 65 ? -12.664 12.477 -2.02 1 94.94 65 ALA B C 1
ATOM 2815 O O . ALA B 1 65 ? -11.758 12.812 -2.785 1 94.94 65 ALA B O 1
ATOM 2816 N N . VAL B 1 66 ? -12.922 11.25 -1.678 1 95.12 66 VAL B N 1
ATOM 2817 C CA . VAL B 1 66 ? -12.047 10.18 -2.15 1 95.12 66 VAL B CA 1
ATOM 2818 C C . VAL B 1 66 ? -12.188 10.023 -3.662 1 95.12 66 VAL B C 1
ATOM 2820 O O . VAL B 1 66 ? -11.195 9.836 -4.367 1 95.12 66 VAL B O 1
ATOM 2823 N N . ALA B 1 67 ? -13.383 10.094 -4.125 1 93.56 67 ALA B N 1
ATOM 2824 C CA . ALA B 1 67 ? -13.617 9.992 -5.562 1 93.56 67 ALA B CA 1
ATOM 2825 C C . ALA B 1 67 ? -12.891 11.094 -6.32 1 93.56 67 ALA B C 1
ATOM 2827 O O . ALA B 1 67 ? -12.258 10.844 -7.348 1 93.56 67 ALA B O 1
ATOM 2828 N N . LYS B 1 68 ? -12.977 12.258 -5.812 1 91.56 68 LYS B N 1
ATOM 2829 C CA . LYS B 1 68 ? -12.297 13.398 -6.426 1 91.56 68 LYS B CA 1
ATOM 2830 C C . LYS B 1 68 ? -10.781 13.203 -6.41 1 91.56 68 LYS B C 1
ATOM 2832 O O . LYS B 1 68 ? -10.109 13.469 -7.406 1 91.56 68 LYS B O 1
ATOM 2837 N N . LEU B 1 69 ? -10.312 12.805 -5.305 1 92.81 69 LEU B N 1
ATOM 2838 C CA . LEU B 1 69 ? -8.875 12.586 -5.16 1 92.81 69 LEU B CA 1
ATOM 2839 C C . LEU B 1 69 ? -8.391 11.516 -6.141 1 92.81 69 LEU B C 1
ATOM 2841 O O . LEU B 1 69 ? -7.379 11.703 -6.82 1 92.81 69 LEU B O 1
ATOM 2845 N N . LEU B 1 70 ? -9.156 10.445 -6.234 1 89.81 70 LEU B N 1
ATOM 2846 C CA . LEU B 1 70 ? -8.758 9.336 -7.102 1 89.81 70 LEU B CA 1
ATOM 2847 C C . LEU B 1 70 ? -8.828 9.75 -8.57 1 89.81 70 LEU B C 1
ATOM 2849 O O . LEU B 1 70 ? -7.996 9.328 -9.375 1 89.81 70 LEU B O 1
ATOM 2853 N N . SER B 1 71 ? -9.797 10.531 -8.891 1 85.31 71 SER B N 1
ATOM 2854 C CA . SER B 1 71 ? -9.867 11.062 -10.25 1 85.31 71 SER B CA 1
ATOM 2855 C C . SER B 1 71 ? -8.617 11.859 -10.594 1 85.31 71 SER B C 1
ATOM 2857 O O . SER B 1 71 ? -8.094 11.766 -11.711 1 85.31 71 SER B O 1
ATOM 2859 N N . SER B 1 72 ? -8.141 12.578 -9.641 1 82.44 72 SER B N 1
ATOM 2860 C CA . SER B 1 72 ? -6.945 13.391 -9.844 1 82.44 72 SER B CA 1
ATOM 2861 C C . SER B 1 72 ? -5.699 12.523 -9.961 1 82.44 72 SER B C 1
ATOM 2863 O O . SER B 1 72 ? -4.828 12.781 -10.789 1 82.44 72 SER B O 1
ATOM 2865 N N . VAL B 1 73 ? -5.613 11.492 -9.148 1 81.31 73 VAL B N 1
ATOM 2866 C CA . VAL B 1 73 ? -4.441 10.617 -9.086 1 81.31 73 VAL B CA 1
ATOM 2867 C C . VAL B 1 73 ? -4.367 9.766 -10.352 1 81.31 73 VAL B C 1
ATOM 2869 O O . VAL B 1 73 ? -3.283 9.57 -10.914 1 81.31 73 VAL B O 1
ATOM 2872 N N . LEU B 1 74 ? -5.48 9.203 -10.758 1 75.69 74 LEU B N 1
ATOM 2873 C CA . LEU B 1 74 ? -5.512 8.336 -11.93 1 75.69 74 LEU B CA 1
ATOM 2874 C C . LEU B 1 74 ? -5.121 9.109 -13.18 1 75.69 74 LEU B C 1
ATOM 2876 O O . LEU B 1 74 ? -4.449 8.57 -14.062 1 75.69 74 LEU B O 1
ATOM 2880 N N . ARG B 1 75 ? -5.484 10.242 -13.305 1 71.81 75 ARG B N 1
ATOM 2881 C CA . ARG B 1 75 ? -5.098 11.078 -14.43 1 71.81 75 ARG B CA 1
ATOM 2882 C C . ARG B 1 75 ? -3.584 11.258 -14.492 1 71.81 75 ARG B C 1
ATOM 2884 O O . ARG B 1 75 ? -2.998 11.273 -15.578 1 71.81 75 ARG B O 1
ATOM 2891 N N . GLN B 1 76 ? -3.012 11.219 -13.289 1 68.12 76 GLN B N 1
ATOM 2892 C CA . GLN B 1 76 ? -1.566 11.398 -13.211 1 68.12 76 GLN B CA 1
ATOM 2893 C C . GLN B 1 76 ? -0.831 10.117 -13.594 1 68.12 76 GLN B C 1
ATOM 2895 O O . GLN B 1 76 ? 0.279 10.172 -14.133 1 68.12 76 GLN B O 1
ATOM 2900 N N . CYS B 1 77 ? -1.476 8.984 -13.234 1 61.19 77 CYS B N 1
ATOM 2901 C CA . CYS B 1 77 ? -0.85 7.695 -13.508 1 61.19 77 CYS B CA 1
ATOM 2902 C C . CYS B 1 77 ? -0.87 7.379 -15 1 61.19 77 CYS B C 1
ATOM 2904 O O . CYS B 1 77 ? -0.043 6.605 -15.484 1 61.19 77 CYS B O 1
ATOM 2906 N N . THR B 1 78 ? -1.833 7.832 -15.695 1 58.28 78 THR B N 1
ATOM 2907 C CA . THR B 1 78 ? -1.957 7.551 -17.125 1 58.28 78 THR B CA 1
ATOM 2908 C C . THR B 1 78 ? -1.044 8.461 -17.938 1 58.28 78 THR B C 1
ATOM 2910 O O . THR B 1 78 ? -0.764 8.188 -19.094 1 58.28 78 THR B O 1
ATOM 2913 N N . VAL B 1 79 ? -0.729 9.508 -17.266 1 53.28 79 VAL B N 1
ATOM 2914 C CA . VAL B 1 79 ? 0.164 10.406 -17.984 1 53.28 79 VAL B CA 1
ATOM 2915 C C . VAL B 1 79 ? 1.586 9.852 -17.969 1 53.28 79 VAL B C 1
ATOM 2917 O O . VAL B 1 79 ? 2.088 9.445 -16.922 1 53.28 79 VAL B O 1
ATOM 2920 N N . GLU B 1 80 ? 1.933 9.336 -19.094 1 49.78 80 GLU B N 1
ATOM 2921 C CA . GLU B 1 80 ? 3.289 8.82 -19.25 1 49.78 80 GLU B CA 1
ATOM 2922 C C . GLU B 1 80 ? 4.297 9.664 -18.469 1 49.78 80 GLU B C 1
ATOM 2924 O O . GLU B 1 80 ? 4.379 10.875 -18.672 1 49.78 80 GLU B O 1
ATOM 2929 N N . LYS B 1 81 ? 4.609 9.188 -17.281 1 52.5 81 LYS B N 1
ATOM 2930 C CA . LYS B 1 81 ? 5.66 9.852 -16.516 1 52.5 81 LYS B CA 1
ATOM 2931 C C . LYS B 1 81 ? 6.988 9.828 -17.266 1 52.5 81 LYS B C 1
ATOM 2933 O O . LYS B 1 81 ? 7.367 8.805 -17.844 1 52.5 81 LYS B O 1
ATOM 2938 N N . SER B 1 82 ? 7.309 10.922 -17.703 1 51.75 82 SER B N 1
ATOM 2939 C CA . SER B 1 82 ? 8.555 11.039 -18.453 1 51.75 82 SER B CA 1
ATOM 2940 C C . SER B 1 82 ? 9.695 10.312 -17.734 1 51.75 82 SER B C 1
ATOM 2942 O O . SER B 1 82 ? 9.859 10.438 -16.516 1 51.75 82 SER B O 1
ATOM 2944 N N . GLU B 1 83 ? 10.25 9.312 -18.328 1 53.69 83 GLU B N 1
ATOM 2945 C CA . GLU B 1 83 ? 11.438 8.578 -17.906 1 53.69 83 GLU B CA 1
ATOM 2946 C C . GLU B 1 83 ? 12.484 9.5 -17.297 1 53.69 83 GLU B C 1
ATOM 2948 O O . GLU B 1 83 ? 13.383 9.047 -16.578 1 53.69 83 GLU B O 1
ATOM 2953 N N . GLN B 1 84 ? 12.328 10.844 -17.609 1 56.66 84 GLN B N 1
ATOM 2954 C CA . GLN B 1 84 ? 13.461 11.719 -17.312 1 56.66 84 GLN B CA 1
ATOM 2955 C C . GLN B 1 84 ? 13.297 12.391 -15.945 1 56.66 84 GLN B C 1
ATOM 2957 O O . GLN B 1 84 ? 14.203 13.078 -15.469 1 56.66 84 GLN B O 1
ATOM 2962 N N . LYS B 1 85 ? 12.258 12.039 -15.375 1 61.72 85 LYS B N 1
ATOM 2963 C CA . LYS B 1 85 ? 12.086 12.82 -14.156 1 61.72 85 LYS B CA 1
ATOM 2964 C C . LYS B 1 85 ? 12.828 12.18 -12.984 1 61.72 85 LYS B C 1
ATOM 2966 O O . LYS B 1 85 ? 12.914 10.953 -12.891 1 61.72 85 LYS B O 1
ATOM 2971 N N . HIS B 1 86 ? 13.477 13.102 -12.172 1 71.38 86 HIS B N 1
ATOM 2972 C CA . HIS B 1 86 ? 14.164 12.656 -10.969 1 71.38 86 HIS B CA 1
ATOM 2973 C C . HIS B 1 86 ? 13.195 11.992 -9.992 1 71.38 86 HIS B C 1
ATOM 2975 O O . HIS B 1 86 ? 12.031 12.375 -9.914 1 71.38 86 HIS B O 1
ATOM 2981 N N . GLU B 1 87 ? 13.555 10.992 -9.414 1 71.69 87 GLU B N 1
ATOM 2982 C CA . GLU B 1 87 ? 12.758 10.195 -8.484 1 71.69 87 GLU B CA 1
ATOM 2983 C C . GLU B 1 87 ? 12.055 11.078 -7.457 1 71.69 87 GLU B C 1
ATOM 2985 O O . GLU B 1 87 ? 10.883 10.867 -7.145 1 71.69 87 GLU B O 1
ATOM 2990 N N . THR B 1 88 ? 12.742 12.18 -7.133 1 74.31 88 THR B N 1
ATOM 2991 C CA . THR B 1 88 ? 12.164 13.078 -6.141 1 74.31 88 THR B CA 1
ATOM 2992 C C . THR B 1 88 ? 10.969 13.828 -6.723 1 74.31 88 THR B C 1
ATOM 2994 O O . THR B 1 88 ? 9.945 13.992 -6.051 1 74.31 88 THR B O 1
ATOM 2997 N N . SER B 1 89 ? 11.117 14.172 -7.902 1 77.69 89 SER B N 1
ATOM 2998 C CA . SER B 1 89 ? 10.016 14.883 -8.555 1 77.69 89 SER B CA 1
ATOM 2999 C C . SER B 1 89 ? 8.797 13.984 -8.711 1 77.69 89 SER B C 1
ATOM 3001 O O . SER B 1 89 ? 7.66 14.43 -8.547 1 77.69 89 SER B O 1
ATOM 3003 N N . LEU B 1 90 ? 9.07 12.773 -8.922 1 75.75 90 LEU B N 1
ATOM 3004 C CA . LEU B 1 90 ? 7.977 11.82 -9.078 1 75.75 90 LEU B CA 1
ATOM 3005 C C . LEU B 1 90 ? 7.242 11.609 -7.754 1 75.75 90 LEU B C 1
ATOM 3007 O O . LEU B 1 90 ? 6.016 11.5 -7.734 1 75.75 90 LEU B O 1
ATOM 3011 N N . ILE B 1 91 ? 8.039 11.664 -6.758 1 80.44 91 ILE B N 1
ATOM 3012 C CA . ILE B 1 91 ? 7.441 11.492 -5.441 1 80.44 91 ILE B CA 1
ATOM 3013 C C . ILE B 1 91 ? 6.562 12.695 -5.109 1 80.44 91 ILE B C 1
ATOM 3015 O O . ILE B 1 91 ? 5.434 12.539 -4.641 1 80.44 91 ILE B O 1
ATOM 3019 N N . ILE B 1 92 ? 7.051 13.812 -5.449 1 84.19 92 ILE B N 1
ATOM 3020 C CA . ILE B 1 92 ? 6.32 15.047 -5.176 1 84.19 92 ILE B CA 1
ATOM 3021 C C . ILE B 1 92 ? 5.031 15.078 -5.996 1 84.19 92 ILE B C 1
ATOM 3023 O O . ILE B 1 92 ? 3.963 15.398 -5.473 1 84.19 92 ILE B O 1
ATOM 3027 N N . GLU B 1 93 ? 5.113 14.648 -7.152 1 83.5 93 GLU B N 1
ATOM 3028 C CA . GLU B 1 93 ? 3.949 14.625 -8.031 1 83.5 93 GLU B CA 1
ATOM 3029 C C . GLU B 1 93 ? 2.877 13.68 -7.508 1 83.5 93 GLU B C 1
ATOM 3031 O O . GLU B 1 93 ? 1.682 13.945 -7.633 1 83.5 93 GLU B O 1
ATOM 3036 N N . SER B 1 94 ? 3.326 12.664 -6.91 1 83.25 94 SER B N 1
ATOM 3037 C CA . SER B 1 94 ? 2.393 11.68 -6.375 1 83.25 94 SER B CA 1
ATOM 3038 C C . SER B 1 94 ? 1.769 12.164 -5.066 1 83.25 94 SER B C 1
ATOM 3040 O O . SER B 1 94 ? 0.624 11.82 -4.758 1 83.25 94 SER B O 1
ATOM 3042 N N . LEU B 1 95 ? 2.484 12.984 -4.414 1 88.5 95 LEU B N 1
ATOM 3043 C CA . LEU B 1 95 ? 2.08 13.422 -3.082 1 88.5 95 LEU B CA 1
ATOM 3044 C C . LEU B 1 95 ? 1.181 14.648 -3.166 1 88.5 95 LEU B C 1
ATOM 3046 O O . LEU B 1 95 ? 0.297 14.836 -2.326 1 88.5 95 LEU B O 1
ATOM 3050 N N . GLN B 1 96 ? 1.325 15.43 -4.133 1 90.38 96 GLN B N 1
ATOM 3051 C CA . GLN B 1 96 ? 0.713 16.75 -4.254 1 90.38 96 GLN B CA 1
ATOM 3052 C C . GLN B 1 96 ? -0.809 16.656 -4.207 1 90.38 96 GLN B C 1
ATOM 3054 O O . GLN B 1 96 ? -1.459 17.391 -3.457 1 90.38 96 GLN B O 1
ATOM 3059 N N . PRO B 1 97 ? -1.386 15.719 -4.953 1 90.75 97 PRO B N 1
ATOM 3060 C CA . PRO B 1 97 ? -2.85 15.656 -4.914 1 90.75 97 PRO B CA 1
ATOM 3061 C C . PRO B 1 97 ? -3.387 15.297 -3.531 1 90.75 97 PRO B C 1
ATOM 3063 O O . PRO B 1 97 ? -4.449 15.789 -3.133 1 90.75 97 PRO B O 1
ATOM 3066 N N . PHE B 1 98 ? -2.709 14.578 -2.83 1 93.75 98 PHE B N 1
ATOM 3067 C CA . PHE B 1 98 ? -3.137 14.18 -1.496 1 93.75 98 PHE B CA 1
ATOM 3068 C C . PHE B 1 98 ? -3.053 15.344 -0.521 1 93.75 98 PHE B C 1
ATOM 3070 O O . PHE B 1 98 ? -4.004 15.617 0.212 1 93.75 98 PHE B O 1
ATOM 3077 N N . ILE B 1 99 ? -1.932 16 -0.572 1 95.31 99 ILE B N 1
ATOM 3078 C CA . ILE B 1 99 ? -1.72 17.125 0.34 1 95.31 99 ILE B CA 1
ATOM 3079 C C . ILE B 1 99 ? -2.725 18.234 0.039 1 95.31 99 ILE B C 1
ATOM 3081 O O . ILE B 1 99 ? -3.332 18.797 0.954 1 95.31 99 ILE B O 1
ATOM 3085 N N . PHE B 1 100 ? -2.877 18.469 -1.18 1 94.81 100 PHE B N 1
ATOM 3086 C CA . PHE B 1 100 ? -3.795 19.531 -1.573 1 94.81 100 PHE B CA 1
ATOM 3087 C C . PHE B 1 100 ? -5.223 19.188 -1.157 1 94.81 100 PHE B C 1
ATOM 3089 O O . PHE B 1 100 ? -5.895 20 -0.51 1 94.81 100 PHE B O 1
ATOM 3096 N N . SER B 1 101 ? -5.66 18.031 -1.429 1 94.69 101 SER B N 1
ATOM 3097 C CA . SER B 1 101 ? -7.051 17.656 -1.208 1 94.69 101 SER B CA 1
ATOM 3098 C C . SER B 1 101 ? -7.34 17.469 0.276 1 94.69 101 SER B C 1
ATOM 3100 O O . SER B 1 101 ? -8.43 17.797 0.748 1 94.69 101 SER B O 1
ATOM 3102 N N . CYS B 1 102 ? -6.418 16.969 0.987 1 96.62 102 CYS B N 1
ATOM 3103 C CA . CYS B 1 102 ? -6.703 16.531 2.352 1 96.62 102 CYS B CA 1
ATOM 3104 C C . CYS B 1 102 ? -6.312 17.609 3.355 1 96.62 102 CYS B C 1
ATOM 3106 O O . CYS B 1 102 ? -6.828 17.641 4.473 1 96.62 102 CYS B O 1
ATOM 3108 N N . VAL B 1 103 ? -5.375 18.469 2.947 1 97.31 103 VAL B N 1
ATOM 3109 C CA . VAL B 1 103 ? -4.871 19.422 3.928 1 97.31 103 VAL B CA 1
ATOM 3110 C C . VAL B 1 103 ? -5.152 20.844 3.457 1 97.31 103 VAL B C 1
ATOM 3112 O O . VAL B 1 103 ? -6.012 21.531 4.016 1 97.31 103 VAL B O 1
ATOM 3115 N N . ILE B 1 104 ? -4.609 21.219 2.316 1 96.38 104 ILE B N 1
ATOM 3116 C CA . ILE B 1 104 ? -4.559 22.609 1.898 1 96.38 104 ILE B CA 1
ATOM 3117 C C . ILE B 1 104 ? -5.969 23.109 1.576 1 96.38 104 ILE B C 1
ATOM 3119 O O . ILE B 1 104 ? -6.395 24.156 2.074 1 96.38 104 ILE B O 1
ATOM 3123 N N . SER B 1 105 ? -6.684 22.359 0.821 1 94.88 105 SER B N 1
ATOM 3124 C CA . SER B 1 105 ? -7.992 22.797 0.342 1 94.88 105 SER B CA 1
ATOM 3125 C C . SER B 1 105 ? -9 22.859 1.482 1 94.88 105 SER B C 1
ATOM 3127 O O . SER B 1 105 ? -10.062 23.469 1.336 1 94.88 105 SER B O 1
ATOM 3129 N N . ARG B 1 106 ? -8.625 22.422 2.611 1 94.69 106 ARG B N 1
ATOM 3130 C CA . ARG B 1 106 ? -9.578 22.312 3.709 1 94.69 106 ARG B CA 1
ATOM 3131 C C . ARG B 1 106 ? -9.328 23.406 4.754 1 94.69 106 ARG B C 1
ATOM 3133 O O . ARG B 1 106 ? -10.062 23.516 5.734 1 94.69 106 ARG B O 1
ATOM 3140 N N . ILE B 1 107 ? -8.305 24.078 4.562 1 95.5 107 ILE B N 1
ATOM 3141 C CA . ILE B 1 107 ? -7.961 25.141 5.512 1 95.5 107 ILE B CA 1
ATOM 3142 C C . ILE B 1 107 ? -8.125 26.5 4.844 1 95.5 107 ILE B C 1
ATOM 3144 O O . ILE B 1 107 ? -7.496 26.781 3.818 1 95.5 107 ILE B O 1
ATOM 3148 N N . LYS B 1 108 ? -8.914 27.281 5.5 1 91.38 108 LYS B N 1
ATOM 3149 C CA . LYS B 1 108 ? -9.125 28.625 4.973 1 91.38 108 LYS B CA 1
ATOM 3150 C C . LYS B 1 108 ? -7.961 29.531 5.332 1 91.38 108 LYS B C 1
ATOM 3152 O O . LYS B 1 108 ? -7.332 29.375 6.383 1 91.38 108 LYS B O 1
ATOM 3157 N N . ASP B 1 109 ? -7.633 30.484 4.484 1 88.12 109 ASP B N 1
ATOM 3158 C CA . ASP B 1 109 ? -6.699 31.578 4.727 1 88.12 109 ASP B CA 1
ATOM 3159 C C . ASP B 1 109 ? -5.281 31.047 4.949 1 88.12 109 ASP B C 1
ATOM 3161 O O . ASP B 1 109 ? -4.574 31.516 5.844 1 88.12 109 ASP B O 1
ATOM 3165 N N . ILE B 1 110 ? -4.996 29.938 4.324 1 94.5 110 ILE B N 1
ATOM 3166 C CA . ILE B 1 110 ? -3.654 29.375 4.398 1 94.5 110 ILE B CA 1
ATOM 3167 C C . ILE B 1 110 ? -2.955 29.516 3.049 1 94.5 110 ILE B C 1
ATOM 3169 O O . ILE B 1 110 ? -3.607 29.531 2.002 1 94.5 110 ILE B O 1
ATOM 3173 N N . LYS B 1 111 ? -1.721 29.797 3.062 1 94.38 111 LYS B N 1
ATOM 3174 C CA . LYS B 1 111 ? -0.879 29.859 1.872 1 94.38 111 LYS B CA 1
ATOM 3175 C C . LYS B 1 111 ? 0.132 28.719 1.853 1 94.38 111 LYS B C 1
ATOM 3177 O O . LYS B 1 111 ? 0.354 28.062 2.871 1 94.38 111 LYS B O 1
ATOM 3182 N N . PHE B 1 112 ? 0.6 28.438 0.641 1 94.5 112 PHE B N 1
ATOM 3183 C CA . PHE B 1 112 ? 1.602 27.375 0.543 1 94.5 112 PHE B CA 1
ATOM 3184 C C . PHE B 1 112 ? 2.574 27.656 -0.596 1 94.5 112 PHE B C 1
ATOM 3186 O O . PHE B 1 112 ? 2.242 28.375 -1.538 1 94.5 112 PHE B O 1
ATOM 3193 N N . GLU B 1 113 ? 3.896 27.188 -0.478 1 92.19 113 GLU B N 1
ATOM 3194 C CA . GLU B 1 113 ? 4.938 27.297 -1.495 1 92.19 113 GLU B CA 1
ATOM 3195 C C . GLU B 1 113 ? 5.754 26 -1.58 1 92.19 113 GLU B C 1
ATOM 3197 O O . GLU B 1 113 ? 6.07 25.391 -0.555 1 92.19 113 GLU B O 1
ATOM 3202 N N . TRP B 1 114 ? 5.961 25.625 -2.828 1 88.31 114 TRP B N 1
ATOM 3203 C CA . TRP B 1 114 ? 6.816 24.469 -3.062 1 88.31 114 TRP B CA 1
ATOM 3204 C C . TRP B 1 114 ? 8.234 24.906 -3.412 1 88.31 114 TRP B C 1
ATOM 3206 O O . TRP B 1 114 ? 8.43 25.781 -4.266 1 88.31 114 TRP B O 1
ATOM 3216 N N . MET B 1 115 ? 9.211 24.438 -2.859 1 81.44 115 MET B N 1
ATOM 3217 C CA . MET B 1 115 ? 10.633 24.391 -3.197 1 81.44 115 MET B CA 1
ATOM 3218 C C . MET B 1 115 ? 11.203 25.812 -3.289 1 81.44 115 MET B C 1
ATOM 3220 O O . MET B 1 115 ? 12.367 25.984 -3.643 1 81.44 115 MET B O 1
ATOM 3224 N N . THR B 1 116 ? 10.523 26.875 -2.902 1 81.75 116 THR B N 1
ATOM 3225 C CA . THR B 1 116 ? 11.039 28.234 -3.08 1 81.75 116 THR B CA 1
ATOM 3226 C C . THR B 1 116 ? 10.945 29.016 -1.777 1 81.75 116 THR B C 1
ATOM 3228 O O . THR B 1 116 ? 11.43 30.156 -1.696 1 81.75 116 THR B O 1
ATOM 3231 N N . TYR B 1 117 ? 10.406 28.328 -0.806 1 84.06 117 TYR B N 1
ATOM 3232 C CA . TYR B 1 117 ? 10.203 29.062 0.44 1 84.06 117 TYR B CA 1
ATOM 3233 C C . TYR B 1 117 ? 11.484 29.094 1.272 1 84.06 117 TYR B C 1
ATOM 3235 O O . TYR B 1 117 ? 12.094 28.047 1.512 1 84.06 117 TYR B O 1
ATOM 3243 N N . HIS B 1 118 ? 11.828 30.359 1.663 1 84.75 118 HIS B N 1
ATOM 3244 C CA . HIS B 1 118 ? 12.977 30.531 2.547 1 84.75 118 HIS B CA 1
ATOM 3245 C C . HIS B 1 118 ? 12.531 30.75 3.988 1 84.75 118 HIS B C 1
ATOM 3247 O O . HIS B 1 118 ? 11.945 31.781 4.309 1 84.75 118 HIS B O 1
ATOM 3253 N N . LEU B 1 119 ? 12.844 29.766 4.75 1 87 119 LEU B N 1
ATOM 3254 C CA . LEU B 1 119 ? 12.547 29.859 6.172 1 87 119 LEU B CA 1
ATOM 3255 C C . LEU B 1 119 ? 13.734 30.438 6.938 1 87 119 LEU B C 1
ATOM 3257 O O . LEU B 1 119 ? 14.805 29.828 6.984 1 87 119 LEU B O 1
ATOM 3261 N N . VAL B 1 120 ? 13.523 31.594 7.453 1 81.94 120 VAL B N 1
ATOM 3262 C CA . VAL B 1 120 ? 14.586 32.312 8.164 1 81.94 120 VAL B CA 1
ATOM 3263 C C . VAL B 1 120 ? 14.242 32.375 9.648 1 81.94 120 VAL B C 1
ATOM 3265 O O . VAL B 1 120 ? 13.133 32.781 10.016 1 81.94 120 VAL B O 1
ATOM 3268 N N . PRO B 1 121 ? 15.188 31.938 10.406 1 78.69 121 PRO B N 1
ATOM 3269 C CA . PRO B 1 121 ? 14.945 32.125 11.844 1 78.69 121 PRO B CA 1
ATOM 3270 C C . PRO B 1 121 ? 14.836 33.594 12.242 1 78.69 121 PRO B C 1
ATOM 3272 O O . PRO B 1 121 ? 15.297 34.469 11.516 1 78.69 121 PRO B O 1
ATOM 3275 N N . PRO B 1 122 ? 14 33.781 13.305 1 72.19 122 PRO B N 1
ATOM 3276 C CA . PRO B 1 122 ? 13.969 35.156 13.797 1 72.19 122 PRO B CA 1
ATOM 3277 C C . PRO B 1 122 ? 15.359 35.719 14.094 1 72.19 122 PRO B C 1
ATOM 3279 O O . PRO B 1 122 ? 16.297 34.938 14.328 1 72.19 122 PRO B O 1
ATOM 3282 N N . SER B 1 123 ? 15.367 37.031 14.008 1 66.62 123 SER B N 1
ATOM 3283 C CA . SER B 1 123 ? 16.625 37.719 14.297 1 66.62 123 SER B CA 1
ATOM 3284 C C . SER B 1 123 ? 17.156 37.344 15.68 1 66.62 123 SER B C 1
ATOM 3286 O O . SER B 1 123 ? 16.375 37.281 16.641 1 66.62 123 SER B O 1
ATOM 3288 N N . GLY B 1 124 ? 18.438 36.781 15.734 1 61.31 124 GLY B N 1
ATOM 3289 C CA . GLY B 1 124 ? 19.047 36.438 17.016 1 61.31 124 GLY B CA 1
ATOM 3290 C C . GLY B 1 124 ? 19.125 34.938 17.266 1 61.31 124 GLY B C 1
ATOM 3291 O O . GLY B 1 124 ? 19.641 34.5 18.297 1 61.31 124 GLY B O 1
ATOM 3292 N N . HIS B 1 125 ? 18.438 34.312 16.328 1 63.25 125 HIS B N 1
ATOM 3293 C CA . HIS B 1 125 ? 18.5 32.844 16.531 1 63.25 125 HIS B CA 1
ATOM 3294 C C . HIS B 1 125 ? 19.891 32.312 16.234 1 63.25 125 HIS B C 1
ATOM 3296 O O . HIS B 1 125 ? 20.531 32.719 15.258 1 63.25 125 HIS B O 1
ATOM 3302 N N . PRO B 1 126 ? 20.375 31.594 17.203 1 60.59 126 PRO B N 1
ATOM 3303 C CA . PRO B 1 126 ? 21.75 31.109 17.016 1 60.59 126 PRO B CA 1
ATOM 3304 C C . PRO B 1 126 ? 21.953 30.438 15.656 1 60.59 126 PRO B C 1
ATOM 3306 O O . PRO B 1 126 ? 23.062 30.438 15.133 1 60.59 126 PRO B O 1
ATOM 3309 N N . ASN B 1 127 ? 20.922 29.922 15.234 1 60.56 127 ASN B N 1
ATOM 3310 C CA . ASN B 1 127 ? 21.047 29.281 13.93 1 60.56 127 ASN B CA 1
ATOM 3311 C C . ASN B 1 127 ? 20.562 30.188 12.805 1 60.56 127 ASN B C 1
ATOM 3313 O O . ASN B 1 127 ? 19.375 30.484 12.711 1 60.56 127 ASN B O 1
ATOM 3317 N N . ASN B 1 128 ? 21.406 30.953 12.188 1 65.81 128 ASN B N 1
ATOM 3318 C CA . ASN B 1 128 ? 21.062 31.906 11.125 1 65.81 128 ASN B CA 1
ATOM 3319 C C . ASN B 1 128 ? 20.984 31.219 9.766 1 65.81 128 ASN B C 1
ATOM 3321 O O . ASN B 1 128 ? 21.094 31.875 8.727 1 65.81 128 ASN B O 1
ATOM 3325 N N . GLN B 1 129 ? 20.719 29.953 9.914 1 72.25 129 GLN B N 1
ATOM 3326 C CA . GLN B 1 129 ? 20.75 29.266 8.625 1 72.25 129 GLN B CA 1
ATOM 3327 C C . GLN B 1 129 ? 19.375 29.297 7.953 1 72.25 129 GLN B C 1
ATOM 3329 O O . GLN B 1 129 ? 18.344 29.156 8.617 1 72.25 129 GLN B O 1
ATOM 3334 N N . THR B 1 130 ? 19.422 29.656 6.691 1 79.5 130 THR B N 1
ATOM 3335 C CA . THR B 1 130 ? 18.219 29.578 5.852 1 79.5 130 THR B CA 1
ATOM 3336 C C . THR B 1 130 ? 17.953 28.156 5.398 1 79.5 130 THR B C 1
ATOM 3338 O O . THR B 1 130 ? 18.891 27.438 5.031 1 79.5 130 THR B O 1
ATOM 3341 N N . MET B 1 131 ? 16.75 27.812 5.637 1 85.31 131 MET B N 1
ATOM 3342 C CA . MET B 1 131 ? 16.328 26.469 5.203 1 85.31 131 MET B CA 1
ATOM 3343 C C . MET B 1 131 ? 15.328 26.562 4.059 1 85.31 131 MET B C 1
ATOM 3345 O O . MET B 1 131 ? 14.547 27.5 3.984 1 85.31 131 MET B O 1
ATOM 3349 N N . LEU B 1 132 ? 15.406 25.547 3.16 1 88.88 132 LEU B N 1
ATOM 3350 C CA . LEU B 1 132 ? 14.508 25.453 2.016 1 88.88 132 LEU B CA 1
ATOM 3351 C C . LEU B 1 132 ? 13.727 24.156 2.039 1 88.88 132 LEU B C 1
ATOM 3353 O O . LEU B 1 132 ? 14.148 23.156 1.452 1 88.88 132 LEU B O 1
ATOM 3357 N N . PRO B 1 133 ? 12.602 24.203 2.746 1 91 133 PRO B N 1
ATOM 3358 C CA . PRO B 1 133 ? 11.773 23 2.711 1 91 133 PRO B CA 1
ATOM 3359 C C . PRO B 1 133 ? 11.203 22.703 1.325 1 91 133 PRO B C 1
ATOM 3361 O O . PRO B 1 133 ? 11.133 23.609 0.484 1 91 133 PRO B O 1
ATOM 3364 N N . ASP B 1 134 ? 10.797 21.5 1.042 1 91.75 134 ASP B N 1
ATOM 3365 C CA . ASP B 1 134 ? 10.195 21.156 -0.241 1 91.75 134 ASP B CA 1
ATOM 3366 C C . ASP B 1 134 ? 8.781 21.734 -0.352 1 91.75 134 ASP B C 1
ATOM 3368 O O . ASP B 1 134 ? 8.32 22.062 -1.448 1 91.75 134 ASP B O 1
ATOM 3372 N N . LEU B 1 135 ? 8.078 21.766 0.783 1 95.25 135 LEU B N 1
ATOM 3373 C CA . LEU B 1 135 ? 6.777 22.406 0.877 1 95.25 135 LEU B CA 1
ATOM 3374 C C . LEU B 1 135 ? 6.594 23.062 2.244 1 95.25 135 LEU B C 1
ATOM 3376 O O . LEU B 1 135 ? 6.969 22.484 3.268 1 95.25 135 LEU B O 1
ATOM 3380 N N . VAL B 1 136 ? 6.035 24.234 2.258 1 96.25 136 VAL B N 1
ATOM 3381 C CA . VAL B 1 136 ? 5.676 24.891 3.51 1 96.25 136 VAL B CA 1
ATOM 3382 C C . VAL B 1 136 ? 4.254 25.422 3.422 1 96.25 136 VAL B C 1
ATOM 3384 O O . VAL B 1 136 ? 3.863 26 2.4 1 96.25 136 VAL B O 1
ATOM 3387 N N . LEU B 1 137 ? 3.492 25.156 4.406 1 97.69 137 LEU B N 1
ATOM 3388 C CA . LEU B 1 137 ? 2.205 25.812 4.613 1 97.69 137 LEU B CA 1
ATOM 3389 C C . LEU B 1 137 ? 2.309 26.891 5.688 1 97.69 137 LEU B C 1
ATOM 3391 O O . LEU B 1 137 ? 2.867 26.656 6.762 1 97.69 137 LEU B O 1
ATOM 3395 N N . TYR B 1 138 ? 1.808 28.078 5.406 1 95.75 138 TYR B N 1
ATOM 3396 C CA . TYR B 1 138 ? 1.966 29.172 6.367 1 95.75 138 TYR B CA 1
ATOM 3397 C C . TYR B 1 138 ? 0.782 30.125 6.305 1 95.75 138 TYR B C 1
ATOM 3399 O O . TYR B 1 138 ? 0.018 30.109 5.336 1 95.75 138 TYR B O 1
ATOM 3407 N N . ALA B 1 139 ? 0.583 30.812 7.391 1 95.06 139 ALA B N 1
ATOM 3408 C CA . ALA B 1 139 ? -0.391 31.891 7.484 1 95.06 139 ALA B CA 1
ATOM 3409 C C . ALA B 1 139 ? 0.303 33.25 7.66 1 95.06 139 ALA B C 1
ATOM 3411 O O . ALA B 1 139 ? 1.406 33.312 8.211 1 95.06 139 ALA B O 1
ATOM 3412 N N . ASP B 1 140 ? -0.314 34.219 7.09 1 90.19 140 ASP B N 1
ATOM 3413 C CA . ASP B 1 140 ? 0.218 35.594 7.254 1 90.19 140 ASP B CA 1
ATOM 3414 C C . ASP B 1 140 ? -0.883 36.562 7.652 1 90.19 140 ASP B C 1
ATOM 3416 O O . ASP B 1 140 ? -1.246 37.438 6.871 1 90.19 140 ASP B O 1
ATOM 3420 N N . PRO B 1 141 ? -1.316 36.469 8.891 1 83.62 141 PRO B N 1
ATOM 3421 C CA . PRO B 1 141 ? -2.406 37.344 9.336 1 83.62 141 PRO B CA 1
ATOM 3422 C C . PRO B 1 141 ? -2.029 38.812 9.297 1 83.62 141 PRO B C 1
ATOM 3424 O O . PRO B 1 141 ? -2.904 39.688 9.156 1 83.62 141 PRO B O 1
ATOM 3427 N N . ILE B 1 142 ? -0.765 39.344 9.586 1 76.81 142 ILE B N 1
ATOM 3428 C CA . ILE B 1 142 ? -0.387 40.75 9.625 1 76.81 142 ILE B CA 1
ATOM 3429 C C . ILE B 1 142 ? 0.731 41 8.625 1 76.81 142 ILE B C 1
ATOM 3431 O O . ILE B 1 142 ? 1.362 42.062 8.656 1 76.81 142 ILE B O 1
ATOM 3435 N N . SER B 1 143 ? 0.784 40.625 7.473 1 70.44 143 SER B N 1
ATOM 3436 C CA . SER B 1 143 ? 1.657 40.75 6.309 1 70.44 143 SER B CA 1
ATOM 3437 C C . SER B 1 143 ? 3.123 40.812 6.723 1 70.44 143 SER B C 1
ATOM 3439 O O . SER B 1 143 ? 4.016 40.594 5.898 1 70.44 143 SER B O 1
ATOM 3441 N N . LYS B 1 144 ? 3.395 41 7.945 1 74.5 144 LYS B N 1
ATOM 3442 C CA . LYS B 1 144 ? 4.789 41.219 8.312 1 74.5 144 LYS B CA 1
ATOM 3443 C C . LYS B 1 144 ? 5.48 39.906 8.672 1 74.5 144 LYS B C 1
ATOM 3445 O O . LYS B 1 144 ? 6.711 39.844 8.688 1 74.5 144 LYS B O 1
ATOM 3450 N N . MET B 1 145 ? 4.781 38.969 8.992 1 84.5 145 MET B N 1
ATOM 3451 C CA . MET B 1 145 ? 5.414 37.719 9.445 1 84.5 145 MET B CA 1
ATOM 3452 C C . MET B 1 145 ? 4.625 36.5 8.992 1 84.5 145 MET B C 1
ATOM 3454 O O . MET B 1 145 ? 3.395 36.5 9.078 1 84.5 145 MET B O 1
ATOM 3458 N N . ASN B 1 146 ? 5.387 35.594 8.422 1 91.56 146 ASN B N 1
ATOM 3459 C CA . ASN B 1 146 ? 4.797 34.312 8.07 1 91.56 146 ASN B CA 1
ATOM 3460 C C . ASN B 1 146 ? 4.887 33.312 9.227 1 91.56 146 ASN B C 1
ATOM 3462 O O . ASN B 1 146 ? 5.934 33.188 9.859 1 91.56 146 ASN B O 1
ATOM 3466 N N . TYR B 1 147 ? 3.773 32.75 9.508 1 94.81 147 TYR B N 1
ATOM 3467 C CA . TYR B 1 147 ? 3.746 31.703 10.5 1 94.81 147 TYR B CA 1
ATOM 3468 C C . TYR B 1 147 ? 3.604 30.328 9.844 1 94.81 147 TYR B C 1
ATOM 3470 O O . TYR B 1 147 ? 2.521 29.969 9.375 1 94.81 147 TYR B O 1
ATOM 3478 N N . GLU B 1 148 ? 4.703 29.609 9.789 1 96.12 148 GLU B N 1
ATOM 3479 C CA . GLU B 1 148 ? 4.723 28.297 9.156 1 96.12 148 GLU B CA 1
ATOM 3480 C C . GLU B 1 148 ? 4.117 27.234 10.078 1 96.12 148 GLU B C 1
ATOM 3482 O O . GLU B 1 148 ? 4.391 27.219 11.281 1 96.12 148 GLU B O 1
ATOM 3487 N N . LEU B 1 149 ? 3.32 26.375 9.492 1 97.94 149 LEU B N 1
ATOM 3488 C CA . LEU B 1 149 ? 2.555 25.438 10.312 1 97.94 149 LEU B CA 1
ATOM 3489 C C . LEU B 1 149 ? 2.775 24 9.859 1 97.94 149 LEU B C 1
ATOM 3491 O O . LEU B 1 149 ? 2.475 23.062 10.602 1 97.94 149 LEU B O 1
ATOM 3495 N N . PHE B 1 150 ? 3.189 23.797 8.664 1 98.38 150 PHE B N 1
ATOM 3496 C CA . PHE B 1 150 ? 3.35 22.453 8.086 1 98.38 150 PHE B CA 1
ATOM 3497 C C . PHE B 1 150 ? 4.523 22.422 7.117 1 98.38 150 PHE B C 1
ATOM 3499 O O . PHE B 1 150 ? 4.664 23.312 6.273 1 98.38 150 PHE B O 1
ATOM 3506 N N . PHE B 1 151 ? 5.328 21.391 7.277 1 97.31 151 PHE B N 1
ATOM 3507 C CA . PHE B 1 151 ? 6.504 21.203 6.438 1 97.31 151 PHE B CA 1
ATOM 3508 C C . PHE B 1 151 ? 6.508 19.828 5.793 1 97.31 151 PHE B C 1
ATOM 3510 O O . PHE B 1 151 ? 6.145 18.828 6.438 1 97.31 151 PHE B O 1
ATOM 3517 N N . VAL B 1 152 ? 6.922 19.812 4.527 1 95.81 152 VAL B N 1
ATOM 3518 C CA . VAL B 1 152 ? 7.145 18.531 3.865 1 95.81 152 VAL B CA 1
ATOM 3519 C C . VAL B 1 152 ? 8.578 18.453 3.348 1 95.81 152 VAL B C 1
ATOM 3521 O O . VAL B 1 152 ? 9.062 19.391 2.709 1 95.81 152 VAL B O 1
ATOM 3524 N N . GLU B 1 153 ? 9.273 17.391 3.719 1 93.12 153 GLU B N 1
ATOM 3525 C CA . GLU B 1 153 ? 10.594 17.062 3.197 1 93.12 153 GLU B CA 1
ATOM 3526 C C . GLU B 1 153 ? 10.57 15.742 2.436 1 93.12 153 GLU B C 1
ATOM 3528 O O . GLU B 1 153 ? 10.117 14.719 2.965 1 93.12 153 GLU B O 1
ATOM 3533 N N . VAL B 1 154 ? 11.023 15.758 1.153 1 90.19 154 VAL B N 1
ATOM 3534 C CA . VAL B 1 154 ? 10.961 14.57 0.309 1 90.19 154 VAL B CA 1
ATOM 3535 C C . VAL B 1 154 ? 12.375 14.109 -0.037 1 90.19 154 VAL B C 1
ATOM 3537 O O . VAL B 1 154 ? 13.219 14.922 -0.42 1 90.19 154 VAL B O 1
ATOM 3540 N N . LYS B 1 155 ? 12.492 12.789 0.149 1 84.06 155 LYS B N 1
ATOM 3541 C CA . LYS B 1 155 ? 13.766 12.172 -0.23 1 84.06 155 LYS B CA 1
ATOM 3542 C C . LYS B 1 155 ? 13.539 10.906 -1.045 1 84.06 155 LYS B C 1
ATOM 3544 O O . LYS B 1 155 ? 12.547 10.195 -0.846 1 84.06 155 LYS B O 1
ATOM 3549 N N . ARG B 1 156 ? 14.516 10.57 -1.909 1 76.25 156 ARG B N 1
ATOM 3550 C CA . ARG B 1 156 ? 14.5 9.297 -2.619 1 76.25 156 ARG B CA 1
ATOM 3551 C C . ARG B 1 156 ? 14.852 8.148 -1.685 1 76.25 156 ARG B C 1
ATOM 3553 O O . ARG B 1 156 ? 15.54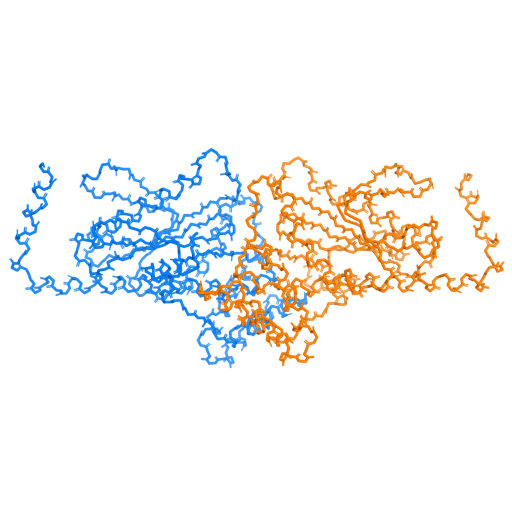7 8.344 -0.685 1 76.25 156 ARG B O 1
ATOM 3560 N N . LYS B 1 157 ? 14.273 6.953 -2.154 1 63.72 157 LYS B N 1
ATOM 3561 C CA . LYS B 1 157 ? 14.609 5.777 -1.356 1 63.72 157 LYS B CA 1
ATOM 3562 C C . LYS B 1 157 ? 16.078 5.406 -1.528 1 63.72 157 LYS B C 1
ATOM 3564 O O . LYS B 1 157 ? 16.609 5.461 -2.639 1 63.72 157 LYS B O 1
ATOM 3569 N N . GLY B 1 158 ? 16.844 4.855 -0.461 1 60.38 158 GLY B N 1
ATOM 3570 C CA . GLY B 1 158 ? 18.172 4.273 -0.561 1 60.38 158 GLY B CA 1
ATOM 3571 C C . GLY B 1 158 ? 19.281 5.277 -0.312 1 60.38 158 GLY B C 1
ATOM 3572 O O . GLY B 1 158 ? 20.453 4.91 -0.258 1 60.38 158 GLY B O 1
ATOM 3573 N N . ASN B 1 159 ? 19 6.422 -0.501 1 50.25 159 ASN B N 1
ATOM 3574 C CA . ASN B 1 159 ? 20.141 7.285 -0.227 1 50.25 159 ASN B CA 1
ATOM 3575 C C . ASN B 1 159 ? 20.578 7.191 1.231 1 50.25 159 ASN B C 1
ATOM 3577 O O . ASN B 1 159 ? 20.344 8.117 2.014 1 50.25 159 ASN B O 1
ATOM 3581 N N . PHE B 1 160 ? 20.578 5.836 1.571 1 45.25 160 PHE B N 1
ATOM 3582 C CA . PHE B 1 160 ? 21 5.609 2.947 1 45.25 160 PHE B CA 1
ATOM 3583 C C . PHE B 1 160 ? 22.469 5.957 3.125 1 45.25 160 PHE B C 1
ATOM 3585 O O . PHE B 1 160 ? 23.047 5.727 4.191 1 45.25 160 PHE B O 1
ATOM 3592 N N . ALA B 1 161 ? 23.125 5.996 2.041 1 41.88 161 ALA B N 1
ATOM 3593 C CA . ALA B 1 161 ? 24.531 6.164 2.385 1 41.88 161 ALA B CA 1
ATOM 3594 C C . ALA B 1 161 ? 24.688 6.992 3.654 1 41.88 161 ALA B C 1
ATOM 3596 O O . ALA B 1 161 ? 25.266 6.527 4.641 1 41.88 161 ALA B O 1
ATOM 3597 N N . ASN B 1 162 ? 25.391 8.062 3.688 1 40.94 162 ASN B N 1
ATOM 3598 C CA . ASN B 1 162 ? 26.141 8.867 4.645 1 40.94 162 ASN B CA 1
ATOM 3599 C C . ASN B 1 162 ? 25.219 9.742 5.488 1 40.94 162 ASN B C 1
ATOM 3601 O O . ASN B 1 162 ? 24.906 10.875 5.105 1 40.94 162 ASN B O 1
ATOM 3605 N N . GLY B 1 163 ? 24.766 9.211 6.684 1 47.81 163 GLY B N 1
ATOM 3606 C CA . GLY B 1 163 ? 24.375 10.141 7.734 1 47.81 163 GLY B CA 1
ATOM 3607 C C . GLY B 1 163 ? 23.219 11.023 7.348 1 47.81 163 GLY B C 1
ATOM 3608 O O . GLY B 1 163 ? 22.875 11.969 8.07 1 47.81 163 GLY B O 1
ATOM 3609 N N . HIS B 1 164 ? 22.578 10.703 6.188 1 52.47 164 HIS B N 1
ATOM 3610 C CA . HIS B 1 164 ? 21.688 11.688 5.586 1 52.47 164 HIS B CA 1
ATOM 3611 C C . HIS B 1 164 ? 20.297 11.641 6.234 1 52.47 164 HIS B C 1
ATOM 3613 O O . HIS B 1 164 ? 19.641 12.672 6.379 1 52.47 164 HIS B O 1
ATOM 3619 N N . LEU B 1 165 ? 19.828 10.383 6.594 1 53.06 165 LEU B N 1
ATOM 3620 C CA . LEU B 1 165 ? 18.547 10.391 7.297 1 53.06 165 LEU B CA 1
ATOM 3621 C C . LEU B 1 165 ? 18.594 11.305 8.516 1 53.06 165 LEU B C 1
ATOM 3623 O O . LEU B 1 165 ? 17.672 12.07 8.766 1 53.06 165 LEU B O 1
ATOM 3627 N N . GLU B 1 166 ? 19.609 11.07 9.289 1 57.94 166 GLU B N 1
ATOM 3628 C CA . GLU B 1 166 ? 19.797 11.938 10.445 1 57.94 166 GLU B CA 1
ATOM 3629 C C . GLU B 1 166 ? 19.812 13.406 10.047 1 57.94 166 GLU B C 1
ATOM 3631 O O . GLU B 1 166 ? 19.25 14.258 10.742 1 57.94 166 GLU B O 1
ATOM 3636 N N . SER B 1 167 ? 20.156 13.523 8.852 1 70.38 167 SER B N 1
ATOM 3637 C CA . SER B 1 167 ? 20.297 14.906 8.406 1 70.38 167 SER B CA 1
ATOM 3638 C C . SER B 1 167 ? 18.938 15.508 8.055 1 70.38 167 SER B C 1
ATOM 3640 O O . SER B 1 167 ? 18.641 16.656 8.406 1 70.38 167 SER B O 1
ATOM 3642 N N . ASP B 1 168 ? 18.031 14.586 7.621 1 80.88 168 ASP B N 1
ATOM 3643 C CA . ASP B 1 168 ? 16.766 15.156 7.176 1 80.88 168 ASP B CA 1
ATOM 3644 C C . ASP B 1 168 ? 15.805 15.336 8.344 1 80.88 168 ASP B C 1
ATOM 3646 O O . ASP B 1 168 ? 15.055 16.312 8.398 1 80.88 168 ASP B O 1
ATOM 3650 N N . ILE B 1 169 ? 15.922 14.43 9.242 1 85.94 169 ILE B N 1
ATOM 3651 C CA . ILE B 1 169 ? 15.102 14.555 10.445 1 85.94 169 ILE B CA 1
ATOM 3652 C C . ILE B 1 169 ? 15.555 15.773 11.25 1 85.94 169 ILE B C 1
ATOM 3654 O O . ILE B 1 169 ? 14.727 16.516 11.789 1 85.94 169 ILE B O 1
ATOM 3658 N N . VAL B 1 170 ? 16.828 15.922 11.219 1 85.75 170 VAL B N 1
ATOM 3659 C CA . VAL B 1 170 ? 17.375 17.062 11.922 1 85.75 170 VAL B CA 1
ATOM 3660 C C . VAL B 1 170 ? 16.938 18.359 11.234 1 85.75 170 VAL B C 1
ATOM 3662 O O . VAL B 1 170 ? 16.516 19.312 11.898 1 85.75 170 VAL B O 1
ATOM 3665 N N . LYS B 1 171 ? 17.031 18.344 9.945 1 88.12 171 LYS B N 1
ATOM 3666 C CA . LYS B 1 171 ? 16.594 19.516 9.188 1 88.12 171 LYS B CA 1
ATOM 3667 C C . LYS B 1 171 ? 15.117 19.812 9.461 1 88.12 171 LYS B C 1
ATOM 3669 O O . LYS B 1 171 ? 14.758 20.953 9.75 1 88.12 171 LYS B O 1
ATOM 3674 N N . LEU B 1 172 ? 14.32 18.828 9.414 1 92.81 172 LEU B N 1
ATOM 3675 C CA . LEU B 1 172 ? 12.891 18.969 9.68 1 92.81 172 LEU B CA 1
ATOM 3676 C C . LEU B 1 172 ? 12.656 19.484 11.102 1 92.81 172 LEU B C 1
ATOM 3678 O O . LEU B 1 172 ? 11.828 20.375 11.312 1 92.81 172 LEU B O 1
ATOM 3682 N N . GLY B 1 173 ? 13.398 18.922 11.992 1 91.25 173 GLY B N 1
ATOM 3683 C CA . GLY B 1 173 ? 13.305 19.359 13.375 1 91.25 173 GLY B CA 1
ATOM 3684 C C . GLY B 1 173 ? 13.641 20.828 13.555 1 91.25 173 GLY B C 1
ATOM 3685 O O . GLY B 1 173 ? 12.953 21.547 14.289 1 91.25 173 GLY B O 1
ATOM 3686 N N . LYS B 1 174 ? 14.648 21.25 12.883 1 89.12 174 LYS B N 1
ATOM 3687 C CA . LYS B 1 174 ? 15.055 22.641 12.969 1 89.12 174 LYS B CA 1
ATOM 3688 C C . LYS B 1 174 ? 13.992 23.562 12.359 1 89.12 174 LYS B C 1
ATOM 3690 O O . LYS B 1 174 ? 13.695 24.625 12.914 1 89.12 174 LYS B O 1
ATOM 3695 N N . GLU B 1 175 ? 13.445 23.219 11.234 1 92.81 175 GLU B N 1
ATOM 3696 C CA . GLU B 1 175 ? 12.391 23.984 10.594 1 92.81 175 GLU B CA 1
ATOM 3697 C C . GLU B 1 175 ? 11.18 24.141 11.508 1 92.81 175 GLU B C 1
ATOM 3699 O O . GLU B 1 175 ? 10.664 25.234 11.703 1 92.81 175 GLU B O 1
ATOM 3704 N N . MET B 1 176 ? 10.812 23.047 12.117 1 94.12 176 MET B N 1
ATOM 3705 C CA . MET B 1 176 ? 9.656 23.047 13.008 1 94.12 176 MET B CA 1
ATOM 3706 C C . MET B 1 176 ? 9.93 23.875 14.258 1 94.12 176 MET B C 1
ATOM 3708 O O . MET B 1 176 ? 9.047 24.578 14.75 1 94.12 176 MET B O 1
ATOM 3712 N N . GLN B 1 177 ? 11.141 23.75 14.711 1 90.38 177 GLN B N 1
ATOM 3713 C CA . GLN B 1 177 ? 11.523 24.531 15.883 1 90.38 177 GLN B CA 1
ATOM 3714 C C . GLN B 1 177 ? 11.43 26.031 15.609 1 90.38 177 GLN B C 1
ATOM 3716 O O . GLN B 1 177 ? 10.914 26.781 16.438 1 90.38 177 GLN B O 1
ATOM 3721 N N . ILE B 1 178 ? 11.938 26.469 14.492 1 90.56 178 ILE B N 1
ATOM 3722 C CA . ILE B 1 178 ? 11.875 27.875 14.102 1 90.56 178 ILE B CA 1
ATOM 3723 C C . ILE B 1 178 ? 10.422 28.344 14.055 1 90.56 178 ILE B C 1
ATOM 3725 O O . ILE B 1 178 ? 10.094 29.422 14.555 1 90.56 178 ILE B O 1
ATOM 3729 N N . ALA B 1 179 ? 9.609 27.516 13.562 1 94.38 179 ALA B N 1
ATOM 3730 C CA . ALA B 1 179 ? 8.195 27.844 13.43 1 94.38 179 ALA B CA 1
ATOM 3731 C C . ALA B 1 179 ? 7.531 27.969 14.797 1 94.38 179 ALA B C 1
ATOM 3733 O O . ALA B 1 179 ? 6.789 28.922 15.055 1 94.38 179 ALA B O 1
ATOM 3734 N N . ILE B 1 180 ? 7.82 27.016 15.672 1 93 180 ILE B N 1
ATOM 3735 C CA . ILE B 1 180 ? 7.25 27.047 17.016 1 93 180 ILE B CA 1
ATOM 3736 C C . ILE B 1 180 ? 7.691 28.312 17.75 1 93 180 ILE B C 1
ATOM 3738 O O . ILE B 1 180 ? 6.895 28.938 18.438 1 93 180 ILE B O 1
ATOM 3742 N N . ASN B 1 181 ? 8.922 28.656 17.562 1 88.88 181 ASN B N 1
ATOM 3743 C CA . ASN B 1 181 ? 9.445 29.844 18.203 1 88.88 181 ASN B CA 1
ATOM 3744 C C . ASN B 1 181 ? 8.68 31.094 17.781 1 88.88 181 ASN B C 1
ATOM 3746 O O . ASN B 1 181 ? 8.375 31.953 18.609 1 88.88 181 ASN B O 1
ATOM 3750 N N . LYS B 1 182 ? 8.391 31.203 16.531 1 89.56 182 LYS B N 1
ATOM 3751 C CA . LYS B 1 182 ? 7.613 32.344 16.031 1 89.56 182 LYS B CA 1
ATOM 3752 C C . LYS B 1 182 ? 6.234 32.375 16.688 1 89.56 182 LYS B C 1
ATOM 3754 O O . LYS B 1 182 ? 5.75 33.438 17.062 1 89.56 182 LYS B O 1
ATOM 3759 N N . LEU B 1 183 ? 5.633 31.25 16.875 1 92.75 183 LEU B N 1
ATOM 3760 C CA . LEU B 1 183 ? 4.301 31.156 17.453 1 92.75 183 LEU B CA 1
ATOM 3761 C C . LEU B 1 183 ? 4.328 31.516 18.938 1 92.75 183 LEU B C 1
ATOM 3763 O O . LEU B 1 183 ? 3.416 32.188 19.438 1 92.75 183 LEU B O 1
ATOM 3767 N N . ILE B 1 184 ? 5.352 31.078 19.547 1 88.31 184 ILE B N 1
ATOM 3768 C CA . ILE B 1 184 ? 5.512 31.375 20.969 1 88.31 184 ILE B CA 1
ATOM 3769 C C . ILE B 1 184 ? 5.676 32.875 21.156 1 88.31 184 ILE B C 1
ATOM 3771 O O . ILE B 1 184 ? 5.09 33.469 22.078 1 88.31 184 ILE B O 1
ATOM 3775 N N . LEU B 1 185 ? 6.496 33.438 20.344 1 86.38 185 LEU B N 1
ATOM 3776 C CA . LEU B 1 185 ? 6.711 34.875 20.422 1 86.38 185 LEU B CA 1
ATOM 3777 C C . LEU B 1 185 ? 5.395 35.625 20.266 1 86.38 185 LEU B C 1
ATOM 3779 O O . LEU B 1 185 ? 5.215 36.688 20.859 1 86.38 185 LEU B O 1
ATOM 3783 N N . ARG B 1 186 ? 4.496 35 19.594 1 89.06 186 ARG B N 1
ATOM 3784 C CA . ARG B 1 186 ? 3.18 35.594 19.375 1 89.06 186 ARG B CA 1
ATOM 3785 C C . ARG B 1 186 ? 2.205 35.188 20.484 1 89.06 186 ARG B C 1
ATOM 3787 O O . ARG B 1 186 ? 1.021 35.5 20.422 1 89.06 186 ARG B O 1
ATOM 3794 N N . LYS B 1 187 ? 2.73 34.375 21.422 1 89.38 187 LYS B N 1
ATOM 3795 C CA . LYS B 1 187 ? 1.975 33.906 22.594 1 89.38 187 LYS B CA 1
ATOM 3796 C C . LYS B 1 187 ? 0.805 33.031 22.172 1 89.38 187 LYS B C 1
ATOM 3798 O O . LYS B 1 187 ? -0.291 33.125 22.719 1 89.38 187 LYS B O 1
ATOM 3803 N N . VAL B 1 188 ? 0.927 32.344 21.125 1 92.12 188 VAL B N 1
ATOM 3804 C CA . VAL B 1 188 ? -0.081 31.359 20.703 1 92.12 188 VAL B CA 1
ATOM 3805 C C . VAL B 1 188 ? -0.22 30.266 21.766 1 92.12 188 VAL B C 1
ATOM 3807 O O . VAL B 1 188 ? 0.78 29.734 22.25 1 92.12 188 VAL B O 1
ATOM 3810 N N . LYS B 1 189 ? -1.44 29.984 22.078 1 90.12 189 LYS B N 1
ATOM 3811 C CA . LYS B 1 189 ? -1.696 28.969 23.094 1 90.12 189 LYS B CA 1
ATOM 3812 C C . LYS B 1 189 ? -1.443 27.562 22.562 1 90.12 189 LYS B C 1
ATOM 3814 O O . LYS B 1 189 ? -1.948 27.203 21.484 1 90.12 189 LYS B O 1
ATOM 3819 N N . CYS B 1 190 ? -0.651 26.766 23.219 1 88.44 190 CYS B N 1
ATOM 3820 C CA . CYS B 1 190 ? -0.378 25.359 22.922 1 88.44 190 CYS B CA 1
ATOM 3821 C C . CYS B 1 190 ? -0.056 25.156 21.453 1 88.44 190 CYS B C 1
ATOM 3823 O O . CYS B 1 190 ? -0.678 24.344 20.781 1 88.44 190 CYS B O 1
ATOM 3825 N N . PRO B 1 191 ? 0.957 25.922 20.984 1 93.12 191 PRO B N 1
ATOM 3826 C CA . PRO B 1 191 ? 1.269 25.828 19.562 1 93.12 191 PRO B CA 1
ATOM 3827 C C . PRO B 1 191 ? 1.803 24.469 19.156 1 93.12 191 PRO B C 1
ATOM 3829 O O . PRO B 1 191 ? 2.604 23.875 19.891 1 93.12 191 PRO B O 1
ATOM 3832 N N . GLU B 1 192 ? 1.294 23.938 18.078 1 95.38 192 GLU B N 1
ATOM 3833 C CA . GLU B 1 192 ? 1.793 22.719 17.453 1 95.38 192 GLU B CA 1
ATOM 3834 C C . GLU B 1 192 ? 2.09 22.938 15.977 1 95.38 192 GLU B C 1
ATOM 3836 O O . GLU B 1 192 ? 1.348 23.641 15.289 1 95.38 192 GLU B O 1
ATOM 3841 N N . VAL B 1 193 ? 3.195 22.438 15.555 1 96.81 193 VAL B N 1
ATOM 3842 C CA . VAL B 1 193 ? 3.537 22.422 14.141 1 96.81 193 VAL B CA 1
ATOM 3843 C C . VAL B 1 193 ? 3.762 20.984 13.68 1 96.81 193 VAL B C 1
ATOM 3845 O O . VAL B 1 193 ? 4.086 20.109 14.484 1 96.81 193 VAL B O 1
ATOM 3848 N N . VAL B 1 194 ? 3.469 20.766 12.391 1 97.62 194 VAL B N 1
ATOM 3849 C CA . VAL B 1 194 ? 3.543 19.406 11.898 1 97.62 194 VAL B CA 1
ATOM 3850 C C . VAL B 1 194 ? 4.531 19.312 10.734 1 97.62 194 VAL B C 1
ATOM 3852 O O . VAL B 1 194 ? 4.727 20.297 10.008 1 97.62 194 VAL B O 1
ATOM 3855 N N . GLY B 1 195 ? 5.234 18.203 10.672 1 97.38 195 GLY B N 1
ATOM 3856 C CA . GLY B 1 195 ? 6.148 17.891 9.586 1 97.38 195 GLY B CA 1
ATOM 3857 C C . GLY B 1 195 ? 5.914 16.516 8.977 1 97.38 195 GLY B C 1
ATOM 3858 O O . GLY B 1 195 ? 5.57 15.57 9.688 1 97.38 195 GLY B O 1
ATOM 3859 N N . LEU B 1 196 ? 6.059 16.453 7.734 1 96.69 196 LEU B N 1
ATOM 3860 C CA . LEU B 1 196 ? 5.961 15.203 6.996 1 96.69 196 LEU B CA 1
ATOM 3861 C C . LEU B 1 196 ? 7.273 14.883 6.293 1 96.69 196 LEU B C 1
ATOM 3863 O O . LEU B 1 196 ? 7.719 15.641 5.422 1 96.69 196 LEU B O 1
ATOM 3867 N N . LEU B 1 197 ? 7.871 13.859 6.723 1 93.94 197 LEU B N 1
ATOM 3868 C CA . LEU B 1 197 ? 9.078 13.367 6.062 1 93.94 197 LEU B CA 1
ATOM 3869 C C . LEU B 1 197 ? 8.75 12.203 5.133 1 93.94 197 LEU B C 1
ATOM 3871 O O . LEU B 1 197 ? 8.234 11.172 5.578 1 93.94 197 LEU B O 1
ATOM 3875 N N . VAL B 1 198 ? 9.062 12.391 3.863 1 91.69 198 VAL B N 1
ATOM 3876 C CA . VAL B 1 198 ? 8.773 11.359 2.873 1 91.69 198 VAL B CA 1
ATOM 3877 C C . VAL B 1 198 ? 10.078 10.781 2.336 1 91.69 198 VAL B C 1
ATOM 3879 O O . VAL B 1 198 ? 10.891 11.5 1.744 1 91.69 198 VAL B O 1
ATOM 3882 N N . GLU B 1 199 ? 10.242 9.539 2.578 1 86.5 199 GLU B N 1
ATOM 3883 C CA . GLU B 1 199 ? 11.375 8.797 2.039 1 86.5 199 GLU B CA 1
ATOM 3884 C C . GLU B 1 199 ? 10.914 7.695 1.087 1 86.5 199 GLU B C 1
ATOM 3886 O O . GLU B 1 199 ? 10.469 6.633 1.525 1 86.5 199 GLU B O 1
ATOM 3891 N N . GLY B 1 200 ? 11.102 8 -0.182 1 80.31 200 GLY B N 1
ATOM 3892 C CA . GLY B 1 200 ? 10.492 7.086 -1.134 1 80.31 200 GLY B CA 1
ATOM 3893 C C . GLY B 1 200 ? 8.977 7.066 -1.064 1 80.31 200 GLY B C 1
ATOM 3894 O O . GLY B 1 200 ? 8.328 8.086 -1.3 1 80.31 200 GLY B O 1
ATOM 3895 N N . TYR B 1 201 ? 8.523 5.887 -0.53 1 78.31 201 TYR B N 1
ATOM 3896 C CA . TYR B 1 201 ? 7.066 5.793 -0.475 1 78.31 201 TYR B CA 1
ATOM 3897 C C . TYR B 1 201 ? 6.582 5.676 0.964 1 78.31 201 TYR B C 1
ATOM 3899 O O . TYR B 1 201 ? 5.418 5.352 1.21 1 78.31 201 TYR B O 1
ATOM 3907 N N . VAL B 1 202 ? 7.5 5.988 1.785 1 85.31 202 VAL B N 1
ATOM 3908 C CA . VAL B 1 202 ? 7.141 5.961 3.199 1 85.31 202 VAL B CA 1
ATOM 3909 C C . VAL B 1 202 ? 7.059 7.387 3.738 1 85.31 202 VAL B C 1
ATOM 3911 O O . VAL B 1 202 ? 7.996 8.172 3.584 1 85.31 202 VAL B O 1
ATOM 3914 N N . ALA B 1 203 ? 5.961 7.68 4.273 1 91.44 203 ALA B N 1
ATOM 3915 C CA . ALA B 1 203 ? 5.758 8.992 4.887 1 91.44 203 ALA B CA 1
ATOM 3916 C C . ALA B 1 203 ? 5.664 8.875 6.406 1 91.44 203 ALA B C 1
ATOM 3918 O O . ALA B 1 203 ? 4.984 7.992 6.93 1 91.44 203 ALA B O 1
ATOM 3919 N N . THR B 1 204 ? 6.422 9.727 7.078 1 90.62 204 THR B N 1
ATOM 3920 C CA . THR B 1 204 ? 6.348 9.812 8.531 1 90.62 204 THR B CA 1
ATOM 3921 C C . THR B 1 204 ? 5.918 11.211 8.969 1 90.62 204 THR B C 1
ATOM 3923 O O . THR B 1 204 ? 6.539 12.203 8.586 1 90.62 204 THR B O 1
ATOM 3926 N N . ALA B 1 205 ? 4.871 11.203 9.734 1 94.44 205 ALA B N 1
ATOM 3927 C CA . ALA B 1 205 ? 4.355 12.477 10.227 1 94.44 205 ALA B CA 1
ATOM 3928 C C . ALA B 1 205 ? 4.828 12.742 11.656 1 94.44 205 ALA B C 1
ATOM 3930 O O . ALA B 1 205 ? 4.766 11.859 12.516 1 94.44 205 ALA B O 1
ATOM 3931 N N . TYR B 1 206 ? 5.273 13.922 11.828 1 93.38 206 TYR B N 1
ATOM 3932 C CA . TYR B 1 206 ? 5.703 14.367 13.148 1 93.38 206 TYR B CA 1
ATOM 3933 C C . TYR B 1 206 ? 4.91 15.594 13.594 1 93.38 206 TYR B C 1
ATOM 3935 O O . TYR B 1 206 ? 4.484 16.406 12.766 1 93.38 206 TYR B O 1
ATOM 3943 N N . LYS B 1 207 ? 4.754 15.703 14.805 1 95.19 207 LYS B N 1
ATOM 3944 C CA . LYS B 1 207 ? 4.293 16.953 15.398 1 95.19 207 LYS B CA 1
ATOM 3945 C C . LYS B 1 207 ? 5.289 17.453 16.438 1 95.19 207 LYS B C 1
ATOM 3947 O O . LYS B 1 207 ? 5.984 16.672 17.078 1 95.19 207 LYS B O 1
ATOM 3952 N N . MET B 1 208 ? 5.414 18.703 16.516 1 92.62 208 MET B N 1
ATOM 3953 C CA . MET B 1 208 ? 6.262 19.328 17.531 1 92.62 208 MET B CA 1
ATOM 3954 C C . MET B 1 208 ? 5.457 20.297 18.375 1 92.62 208 MET B C 1
ATOM 3956 O O . MET B 1 208 ? 4.629 21.047 17.859 1 92.62 208 MET B O 1
ATOM 3960 N N . ASP B 1 209 ? 5.637 20.156 19.656 1 91 209 ASP B N 1
ATOM 3961 C CA . ASP B 1 209 ? 5.047 21.078 20.609 1 91 209 ASP B CA 1
ATOM 3962 C C . ASP B 1 209 ? 6.031 21.422 21.734 1 91 209 ASP B C 1
ATOM 3964 O O . ASP B 1 209 ? 7.207 21.062 21.656 1 91 209 ASP B O 1
ATOM 3968 N N . LEU B 1 210 ? 5.602 22.328 22.531 1 84.12 210 LEU B N 1
ATOM 3969 C CA . LEU B 1 210 ? 6.387 22.688 23.703 1 84.12 210 LEU B CA 1
ATOM 3970 C C . LEU B 1 210 ? 5.773 22.109 24.969 1 84.12 210 LEU B C 1
ATOM 3972 O O . LEU B 1 210 ? 4.578 22.281 25.219 1 84.12 210 LEU B O 1
ATOM 3976 N N . LYS B 1 211 ? 6.586 21.312 25.625 1 71.5 211 LYS B N 1
ATOM 3977 C CA . LYS B 1 211 ? 6.098 20.812 26.906 1 71.5 211 LYS B CA 1
ATOM 3978 C C . LYS B 1 211 ? 6.34 21.828 28.016 1 71.5 211 LYS B C 1
ATOM 3980 O O . LYS B 1 211 ? 7.148 22.734 27.875 1 71.5 211 LYS B O 1
ATOM 3985 N N . PHE B 1 212 ? 5.672 21.578 29.016 1 58.53 212 PHE B N 1
ATOM 3986 C CA . PHE B 1 212 ? 5.57 22.484 30.156 1 58.53 212 PHE B CA 1
ATOM 3987 C C . PHE B 1 212 ? 6.953 22.891 30.641 1 58.53 212 PHE B C 1
ATOM 3989 O O . PHE B 1 212 ? 7.141 24.016 31.125 1 58.53 212 PHE B O 1
ATOM 3996 N N . ASN B 1 213 ? 7.887 22.188 30.312 1 62.28 213 ASN B N 1
ATOM 3997 C CA . ASN B 1 213 ? 9.188 22.594 30.844 1 62.28 213 ASN B CA 1
ATOM 3998 C C . ASN B 1 213 ? 10.016 23.312 29.781 1 62.28 213 ASN B C 1
ATOM 4000 O O . ASN B 1 213 ? 11.234 23.422 29.906 1 62.28 213 ASN B O 1
ATOM 4004 N N . GLY B 1 214 ? 9.258 23.75 28.812 1 70.06 214 GLY B N 1
ATOM 4005 C CA . GLY B 1 214 ? 9.953 24.516 27.797 1 70.06 214 GLY B CA 1
ATOM 4006 C C . GLY B 1 214 ? 10.789 23.656 26.875 1 70.06 214 GLY B C 1
ATOM 4007 O O . GLY B 1 214 ? 11.695 24.156 26.203 1 70.06 214 GLY B O 1
ATOM 4008 N N . GLN B 1 215 ? 10.586 22.422 26.906 1 81.06 215 GLN B N 1
ATOM 4009 C CA . GLN B 1 215 ? 11.328 21.516 26.047 1 81.06 215 GLN B CA 1
ATOM 4010 C C . GLN B 1 215 ? 10.547 21.188 24.781 1 81.06 215 GLN B C 1
ATOM 4012 O O . GLN B 1 215 ? 9.344 20.891 24.844 1 81.06 215 GLN B O 1
ATOM 4017 N N . TYR B 1 216 ? 11.305 21.391 23.766 1 85.94 216 TYR B N 1
ATOM 4018 C CA . TYR B 1 216 ? 10.727 20.984 22.484 1 85.94 216 TYR B CA 1
ATOM 4019 C C . TYR B 1 216 ? 10.562 19.469 22.406 1 85.94 216 TYR B C 1
ATOM 4021 O O . TYR B 1 216 ? 11.453 18.734 22.812 1 85.94 216 TYR B O 1
ATOM 4029 N N . ARG B 1 217 ? 9.406 19.094 22.031 1 87 217 ARG B N 1
ATOM 4030 C CA . ARG B 1 217 ? 9.125 17.672 21.844 1 87 217 ARG B CA 1
ATOM 4031 C C . ARG B 1 217 ? 8.641 17.391 20.422 1 87 217 ARG B C 1
ATOM 4033 O O . ARG B 1 217 ? 7.668 17.984 19.969 1 87 217 ARG B O 1
ATOM 4040 N N . MET B 1 218 ? 9.398 16.578 19.781 1 88.69 218 MET B N 1
ATOM 4041 C CA . MET B 1 218 ? 8.992 16.078 18.469 1 88.69 218 MET B CA 1
ATOM 4042 C C . MET B 1 218 ? 8.508 14.641 18.547 1 88.69 218 MET B C 1
ATOM 4044 O O . MET B 1 218 ? 9.234 13.758 19 1 88.69 218 MET B O 1
ATOM 4048 N N . VAL B 1 219 ? 7.246 14.391 18.141 1 89.12 219 VAL B N 1
ATOM 4049 C CA . VAL B 1 219 ? 6.625 13.078 18.281 1 89.12 219 VAL B CA 1
ATOM 4050 C C . VAL B 1 219 ? 6.18 12.555 16.922 1 89.12 219 VAL B C 1
ATOM 4052 O O . VAL B 1 219 ? 5.582 13.289 16.125 1 89.12 219 VAL B O 1
ATOM 4055 N N . GLU B 1 220 ? 6.566 11.297 16.641 1 89.12 220 GLU B N 1
ATOM 4056 C CA . GLU B 1 220 ? 6.004 10.625 15.469 1 89.12 220 GLU B CA 1
ATOM 4057 C C . GLU B 1 220 ? 4.531 10.289 15.688 1 89.12 220 GLU B C 1
ATOM 4059 O O . GLU B 1 220 ? 4.184 9.578 16.625 1 89.12 220 GLU B O 1
ATOM 4064 N N . ILE B 1 221 ? 3.67 10.805 14.805 1 90.12 221 ILE B N 1
ATOM 4065 C CA . ILE B 1 221 ? 2.25 10.57 15.039 1 90.12 221 ILE B CA 1
ATOM 4066 C C . ILE B 1 221 ? 1.729 9.523 14.055 1 90.12 221 ILE B C 1
ATOM 4068 O O . ILE B 1 221 ? 0.69 8.906 14.289 1 90.12 221 ILE B O 1
ATOM 4072 N N . SER B 1 222 ? 2.477 9.422 13 1 88.25 222 SER B N 1
ATOM 4073 C CA . SER B 1 222 ? 2.025 8.414 12.047 1 88.25 222 SER B CA 1
ATOM 4074 C C . SER B 1 222 ? 3.131 8.055 11.055 1 88.25 222 SER B C 1
ATOM 4076 O O . SER B 1 222 ? 4.004 8.875 10.766 1 88.25 222 SER B O 1
ATOM 4078 N N . LYS B 1 223 ? 3.082 6.891 10.633 1 87.56 223 LYS B N 1
ATOM 4079 C CA . LYS B 1 223 ? 3.904 6.383 9.547 1 87.56 223 LYS B CA 1
ATOM 4080 C C . LYS B 1 223 ? 3.076 5.547 8.578 1 87.56 223 LYS B C 1
ATOM 4082 O O . LYS B 1 223 ? 2.311 4.676 8.992 1 87.56 223 LYS B O 1
ATOM 4087 N N . PHE B 1 224 ? 3.16 5.828 7.293 1 87.31 224 PHE B N 1
ATOM 4088 C CA . PHE B 1 224 ? 2.307 5.125 6.34 1 87.31 224 PHE B CA 1
ATOM 4089 C C . PHE B 1 224 ? 2.939 5.113 4.953 1 87.31 224 PHE B C 1
ATOM 4091 O O . PHE B 1 224 ? 3.752 5.984 4.629 1 87.31 224 PHE B O 1
ATOM 4098 N N . ASN B 1 225 ? 2.564 4.152 4.207 1 83.19 225 ASN B N 1
ATOM 4099 C CA . ASN B 1 225 ? 3.002 4.055 2.818 1 83.19 225 ASN B CA 1
ATOM 4100 C C . ASN B 1 225 ? 2.094 4.848 1.886 1 83.19 225 ASN B C 1
ATOM 4102 O O . ASN B 1 225 ? 0.873 4.859 2.061 1 83.19 225 ASN B O 1
ATOM 4106 N N . PHE B 1 226 ? 2.797 5.594 0.967 1 76.69 226 PHE B N 1
ATOM 4107 C CA . PHE B 1 226 ? 2.025 6.367 0.002 1 76.69 226 PHE B CA 1
ATOM 4108 C C . PHE B 1 226 ? 2.258 5.855 -1.414 1 76.69 226 PHE B C 1
ATOM 4110 O O . PHE B 1 226 ? 2.064 6.586 -2.385 1 76.69 226 PHE B O 1
ATOM 4117 N N . THR B 1 227 ? 2.148 4.613 -1.56 1 66.25 227 THR B N 1
ATOM 4118 C CA . THR B 1 227 ? 2.326 4.117 -2.92 1 66.25 227 THR B CA 1
ATOM 4119 C C . THR B 1 227 ? 0.999 4.121 -3.674 1 66.25 227 THR B C 1
ATOM 4121 O O . THR B 1 227 ? -0.017 3.654 -3.156 1 66.25 227 THR B O 1
ATOM 4124 N N . CYS B 1 228 ? 0.951 4.957 -4.672 1 61.09 228 CYS B N 1
ATOM 4125 C CA . CYS B 1 228 ? -0.219 4.863 -5.535 1 61.09 228 CYS B CA 1
ATOM 4126 C C . CYS B 1 228 ? 0.193 4.668 -6.992 1 61.09 228 CYS B C 1
ATOM 4128 O O . CYS B 1 228 ? -0.236 5.422 -7.867 1 61.09 228 CYS B O 1
ATOM 4130 N N . ASN B 1 229 ? 0.989 3.682 -7.109 1 63.56 229 ASN B N 1
ATOM 4131 C CA . ASN B 1 229 ? 1.485 3.52 -8.477 1 63.56 229 ASN B CA 1
ATOM 4132 C C . ASN B 1 229 ? 0.772 2.383 -9.203 1 63.56 229 ASN B C 1
ATOM 4134 O O . ASN B 1 229 ? 1.07 2.098 -10.359 1 63.56 229 ASN B O 1
ATOM 4138 N N . SER B 1 230 ? -0.122 1.771 -8.422 1 73.5 230 SER B N 1
ATOM 4139 C CA . SER B 1 230 ? -0.879 0.699 -9.055 1 73.5 230 SER B CA 1
ATOM 4140 C C . SER B 1 230 ? -2.332 0.697 -8.594 1 73.5 230 SER B C 1
ATOM 4142 O O . SER B 1 230 ? -2.648 1.23 -7.527 1 73.5 230 SER B O 1
ATOM 4144 N N . VAL B 1 231 ? -3.098 0.086 -9.344 1 79.38 231 VAL B N 1
ATOM 4145 C CA . VAL B 1 231 ? -4.523 -0.03 -9.047 1 79.38 231 VAL B CA 1
ATOM 4146 C C . VAL B 1 231 ? -4.719 -0.756 -7.723 1 79.38 231 VAL B C 1
ATOM 4148 O O . VAL B 1 231 ? -5.637 -0.437 -6.961 1 79.38 231 VAL B O 1
ATOM 4151 N N . GLY B 1 232 ? -3.85 -1.574 -7.422 1 80.19 232 GLY B N 1
ATOM 4152 C CA . GLY B 1 232 ? -3.938 -2.33 -6.184 1 80.19 232 GLY B CA 1
ATOM 4153 C C . GLY B 1 232 ? -3.744 -1.473 -4.949 1 80.19 232 GLY B C 1
ATOM 4154 O O . GLY B 1 232 ? -4.184 -1.84 -3.855 1 80.19 232 GLY B O 1
ATOM 4155 N N . ASP B 1 233 ? -3.199 -0.302 -5.137 1 86.06 233 ASP B N 1
ATOM 4156 C CA . ASP B 1 233 ? -2.83 0.543 -4.008 1 86.06 233 ASP B CA 1
ATOM 4157 C C . ASP B 1 233 ? -3.979 1.469 -3.615 1 86.06 233 ASP B C 1
ATOM 4159 O O . ASP B 1 233 ? -3.898 2.176 -2.607 1 86.06 233 ASP B O 1
ATOM 4163 N N . ILE B 1 234 ? -5.031 1.453 -4.363 1 89.62 234 ILE B N 1
ATOM 4164 C CA . ILE B 1 234 ? -6.164 2.348 -4.137 1 89.62 234 ILE B CA 1
ATOM 4165 C C . ILE B 1 234 ? -6.73 2.113 -2.738 1 89.62 234 ILE B C 1
ATOM 4167 O O . ILE B 1 234 ? -7.238 3.043 -2.105 1 89.62 234 ILE B O 1
ATOM 4171 N N . MET B 1 235 ? -6.523 0.955 -2.246 1 92.44 235 MET B N 1
ATOM 4172 C CA . MET B 1 235 ? -7.102 0.608 -0.951 1 92.44 235 MET B CA 1
ATOM 4173 C C . MET B 1 235 ? -6.309 1.243 0.186 1 92.44 235 MET B C 1
ATOM 4175 O O . MET B 1 235 ? -6.754 1.241 1.335 1 92.44 235 MET B O 1
ATOM 4179 N N . LEU B 1 236 ? -5.27 1.869 -0.12 1 92.19 236 LEU B N 1
ATOM 4180 C CA . LEU B 1 236 ? -4.5 2.602 0.879 1 92.19 236 LEU B CA 1
ATOM 4181 C C . LEU B 1 236 ? -5.02 4.027 1.032 1 92.19 236 LEU B C 1
ATOM 4183 O O . LEU B 1 236 ? -4.707 4.703 2.014 1 92.19 236 LEU B O 1
ATOM 4187 N N . VAL B 1 237 ? -5.801 4.445 0.092 1 93.25 237 VAL B N 1
ATOM 4188 C CA . VAL B 1 237 ? -6.172 5.852 -0.021 1 93.25 237 VAL B CA 1
ATOM 4189 C C . VAL B 1 237 ? -6.934 6.289 1.229 1 93.25 237 VAL B C 1
ATOM 4191 O O . VAL B 1 237 ? -6.621 7.32 1.827 1 93.25 237 VAL B O 1
ATOM 4194 N N . PRO B 1 238 ? -7.867 5.484 1.709 1 95.19 238 PRO B N 1
ATOM 4195 C CA . PRO B 1 238 ? -8.586 5.918 2.912 1 95.19 238 PRO B CA 1
ATOM 4196 C C . PRO B 1 238 ? -7.66 6.105 4.113 1 95.19 238 PRO B C 1
ATOM 4198 O O . PRO B 1 238 ? -7.789 7.086 4.852 1 95.19 238 PRO B O 1
ATOM 4201 N N . THR B 1 239 ? -6.727 5.223 4.25 1 93.56 239 THR B N 1
ATOM 4202 C CA . THR B 1 239 ? -5.797 5.301 5.371 1 93.56 239 THR B CA 1
ATOM 4203 C C . THR B 1 239 ? -4.902 6.531 5.246 1 93.56 239 THR B C 1
ATOM 4205 O O . THR B 1 239 ? -4.641 7.219 6.234 1 93.56 239 THR B O 1
ATOM 4208 N N . ILE B 1 240 ? -4.461 6.754 4.051 1 94.31 240 ILE B N 1
ATOM 4209 C CA . ILE B 1 240 ? -3.631 7.926 3.793 1 94.31 240 ILE B CA 1
ATOM 4210 C C . ILE B 1 240 ? -4.41 9.195 4.125 1 94.31 240 ILE B C 1
ATOM 4212 O O . ILE B 1 240 ? -3.895 10.086 4.801 1 94.31 240 ILE B O 1
ATOM 4216 N N . MET B 1 241 ? -5.629 9.25 3.723 1 96.25 241 MET B N 1
ATOM 4217 C CA . MET B 1 241 ? -6.477 10.414 3.971 1 96.25 241 MET B CA 1
ATOM 4218 C C . MET B 1 241 ? -6.699 10.617 5.465 1 96.25 241 MET B C 1
ATOM 4220 O O . ME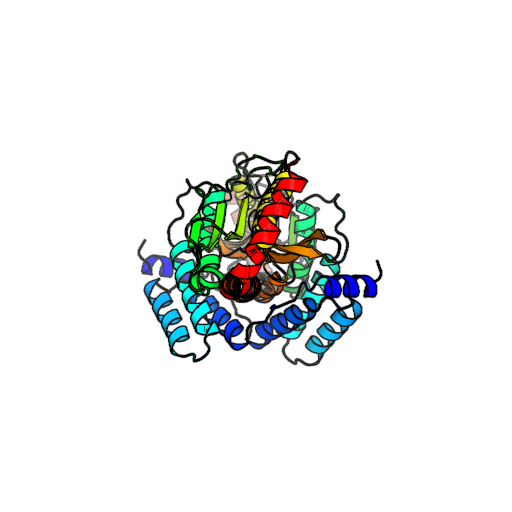T B 1 241 ? -6.688 11.75 5.949 1 96.25 241 MET B O 1
ATOM 4224 N N . GLU B 1 242 ? -6.891 9.508 6.137 1 96.56 242 GLU B N 1
ATOM 4225 C CA . GLU B 1 242 ? -7.082 9.586 7.582 1 96.56 242 GLU B CA 1
ATOM 4226 C C . GLU B 1 242 ? -5.887 10.258 8.258 1 96.56 242 GLU B C 1
ATOM 4228 O O . GLU B 1 242 ? -6.059 11.125 9.117 1 96.56 242 GLU B O 1
ATOM 4233 N N . LYS B 1 243 ? -4.723 9.859 7.824 1 95.25 243 LYS B N 1
ATOM 4234 C CA . LYS B 1 243 ? -3.504 10.414 8.406 1 95.25 243 LYS B CA 1
ATOM 4235 C C . LYS B 1 243 ? -3.35 11.891 8.039 1 95.25 243 LYS B C 1
ATOM 4237 O O . LYS B 1 243 ? -2.973 12.711 8.883 1 95.25 243 LYS B O 1
ATOM 4242 N N . LEU B 1 244 ? -3.674 12.227 6.871 1 96.94 244 LEU B N 1
ATOM 4243 C CA . LEU B 1 244 ? -3.545 13.609 6.422 1 96.94 244 LEU B CA 1
ATOM 4244 C C . LEU B 1 244 ? -4.617 14.492 7.051 1 96.94 244 LEU B C 1
ATOM 4246 O O . LEU B 1 244 ? -4.371 15.664 7.344 1 96.94 244 LEU B O 1
ATOM 4250 N N . TYR B 1 245 ? -5.789 13.93 7.262 1 97.62 245 TYR B N 1
ATOM 4251 C CA . TYR B 1 245 ? -6.836 14.672 7.961 1 97.62 245 TYR B CA 1
ATOM 4252 C C . TYR B 1 245 ? -6.418 14.977 9.398 1 97.62 245 TYR B C 1
ATOM 4254 O O . TYR B 1 245 ? -6.773 16.016 9.945 1 97.62 245 TYR B O 1
ATOM 4262 N N . GLN B 1 246 ? -5.699 14.023 9.938 1 96.75 246 GLN B N 1
ATOM 4263 C CA . GLN B 1 246 ? -5.176 14.281 11.273 1 96.75 246 GLN B CA 1
ATOM 4264 C C . GLN B 1 246 ? -4.223 15.477 11.273 1 96.75 246 GLN B C 1
ATOM 4266 O O . GLN B 1 246 ? -4.324 16.359 12.125 1 96.75 246 GLN B O 1
ATOM 4271 N N . ILE B 1 247 ? -3.367 15.5 10.32 1 97.5 247 ILE B N 1
ATOM 4272 C CA . ILE B 1 247 ? -2.432 16.609 10.141 1 97.5 247 ILE B CA 1
ATOM 4273 C C . ILE B 1 247 ? -3.205 17.906 9.945 1 97.5 247 ILE B C 1
ATOM 4275 O O . ILE B 1 247 ? -2.92 18.922 10.602 1 97.5 247 ILE B O 1
ATOM 4279 N N . GLN B 1 248 ? -4.152 17.828 9.102 1 98 248 GLN B N 1
ATOM 4280 C CA . GLN B 1 248 ? -4.992 18.984 8.797 1 98 248 GLN B CA 1
ATOM 4281 C C . GLN B 1 248 ? -5.668 19.531 10.055 1 98 248 GLN B C 1
ATOM 4283 O O . GLN B 1 248 ? -5.742 20.734 10.258 1 98 248 GLN B O 1
ATOM 4288 N N . ALA B 1 249 ? -6.145 18.672 10.859 1 97.38 249 ALA B N 1
ATOM 4289 C CA . ALA B 1 249 ? -6.844 19.062 12.086 1 97.38 249 ALA B CA 1
ATOM 4290 C C . ALA B 1 249 ? -5.895 19.766 13.062 1 97.38 249 ALA B C 1
ATOM 4292 O O . ALA B 1 249 ? -6.262 20.75 13.703 1 97.38 249 ALA B O 1
ATOM 4293 N N . ILE B 1 250 ? -4.734 19.266 13.172 1 96.56 250 ILE B N 1
ATOM 4294 C CA . ILE B 1 250 ? -3.736 19.859 14.062 1 96.56 250 ILE B CA 1
ATOM 4295 C C . ILE B 1 250 ? -3.383 21.266 13.578 1 96.56 250 ILE B C 1
ATOM 4297 O O . ILE B 1 250 ? -3.336 22.203 14.367 1 96.56 250 ILE B O 1
ATOM 4301 N N . ILE B 1 251 ? -3.166 21.406 12.289 1 97.56 251 ILE B N 1
ATOM 4302 C CA . ILE B 1 251 ? -2.85 22.703 11.688 1 97.56 251 ILE B CA 1
ATOM 4303 C C . ILE B 1 251 ? -3.988 23.672 11.945 1 97.56 251 ILE B C 1
ATOM 4305 O O . ILE B 1 251 ? -3.752 24.812 12.352 1 97.56 251 ILE B O 1
ATOM 4309 N N . SER B 1 252 ? -5.184 23.219 11.773 1 97.31 252 SER B N 1
ATOM 4310 C CA . SER B 1 252 ? -6.363 24.062 11.938 1 97.31 252 SER B CA 1
ATOM 4311 C C . SER B 1 252 ? -6.496 24.562 13.375 1 97.31 252 SER B C 1
ATOM 4313 O O . SER B 1 252 ? -6.859 25.719 13.609 1 97.31 252 SER B O 1
ATOM 4315 N N . GLU B 1 253 ? -6.242 23.703 14.266 1 96.31 253 GLU B N 1
ATOM 4316 C CA . GLU B 1 253 ? -6.309 24.078 15.68 1 96.31 253 GLU B CA 1
ATOM 4317 C C . GLU B 1 253 ? -5.277 25.141 16.016 1 96.31 253 GLU B C 1
ATOM 4319 O O . GLU B 1 253 ? -5.594 26.125 16.703 1 96.31 253 GLU B O 1
ATOM 4324 N N . THR B 1 254 ? -4.078 24.984 15.562 1 96.44 254 THR B N 1
ATOM 4325 C CA . THR B 1 254 ? -3.035 25.969 15.812 1 96.44 254 THR B CA 1
ATOM 4326 C C . THR B 1 254 ? -3.361 27.297 15.109 1 96.44 254 THR B C 1
ATOM 4328 O O . THR B 1 254 ? -3.137 28.359 15.672 1 96.44 254 THR B O 1
ATOM 4331 N N . LEU B 1 255 ? -3.846 27.188 13.93 1 96.38 255 LEU B N 1
ATOM 4332 C CA . LEU B 1 255 ? -4.223 28.375 13.164 1 96.38 255 LEU B CA 1
ATOM 4333 C C . LEU B 1 255 ? -5.293 29.172 13.898 1 96.38 255 LEU B C 1
ATOM 4335 O O . LEU B 1 255 ? -5.219 30.406 13.969 1 96.38 255 LEU B O 1
ATOM 4339 N N . GLN B 1 256 ? -6.23 28.469 14.43 1 95.12 256 GLN B N 1
ATOM 4340 C CA . GLN B 1 256 ? -7.277 29.125 15.203 1 95.12 256 GLN B CA 1
ATOM 4341 C C . GLN B 1 256 ? -6.695 29.844 16.422 1 95.12 256 GLN B C 1
ATOM 4343 O O . GLN B 1 256 ? -7.062 30.984 16.719 1 95.12 256 GLN B O 1
ATOM 4348 N N . SER B 1 257 ? -5.836 29.172 17.094 1 94.81 257 SER B N 1
ATOM 4349 C CA . SER B 1 257 ? -5.168 29.766 18.25 1 94.81 257 SER B CA 1
ATOM 4350 C C . SER B 1 257 ? -4.348 30.984 17.844 1 94.81 257 SER B C 1
ATOM 4352 O O . SER B 1 257 ? -4.273 31.969 18.594 1 94.81 257 SER B O 1
ATOM 4354 N N . LEU B 1 258 ? -3.73 30.922 16.688 1 94.69 258 LEU B N 1
ATOM 4355 C CA . LEU B 1 258 ? -2.945 32.031 16.172 1 94.69 258 LEU B CA 1
ATOM 4356 C C . LEU B 1 258 ? -3.83 33.25 15.906 1 94.69 258 LEU B C 1
ATOM 4358 O O . LEU B 1 258 ? -3.512 34.344 16.344 1 94.69 258 LEU B O 1
ATOM 4362 N N . TYR B 1 259 ? -4.914 33.031 15.336 1 92.5 259 TYR B N 1
ATOM 4363 C CA . TYR B 1 259 ? -5.816 34.156 15.039 1 92.5 259 TYR B CA 1
ATOM 4364 C C . TYR B 1 259 ? -6.418 34.719 16.312 1 92.5 259 TYR B C 1
ATOM 4366 O O . TYR B 1 259 ? -6.566 35.938 16.438 1 92.5 259 TYR B O 1
ATOM 4374 N N . ASN B 1 260 ? -6.695 33.875 17.234 1 92.06 260 ASN B N 1
ATOM 4375 C CA . ASN B 1 260 ? -7.199 34.344 18.531 1 92.06 260 ASN B CA 1
ATOM 4376 C C . ASN B 1 260 ? -6.184 35.219 19.25 1 92.06 260 ASN B C 1
ATOM 4378 O O . AS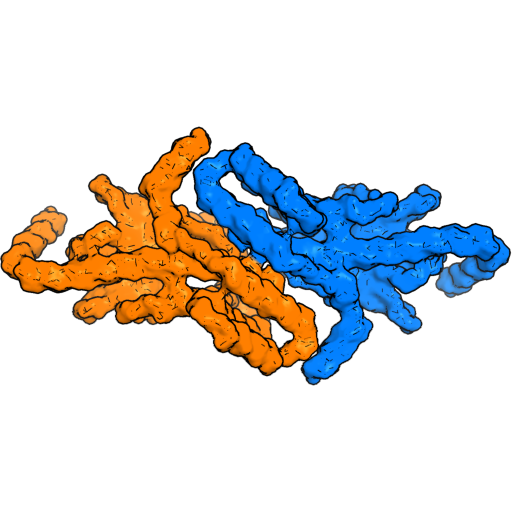N B 1 260 ? -6.559 36.125 20 1 92.06 260 ASN B O 1
ATOM 4382 N N . SER B 1 261 ? -4.988 34.906 19.016 1 90.38 261 SER B N 1
ATOM 4383 C CA . SER B 1 261 ? -3.93 35.656 19.672 1 90.38 261 SER B CA 1
ATOM 4384 C C . SER B 1 261 ? -3.871 37.094 19.156 1 90.38 261 SER B C 1
ATOM 4386 O O . SER B 1 261 ? -3.35 38 19.828 1 90.38 261 SER B O 1
ATOM 4388 N N . PHE B 1 262 ? -4.32 37.344 18 1 85.38 262 PHE B N 1
ATOM 4389 C CA . PHE B 1 262 ? -4.371 38.688 17.438 1 85.38 262 PHE B CA 1
ATOM 4390 C C . PHE B 1 262 ? -5.582 39.469 17.969 1 85.38 262 PHE B C 1
ATOM 4392 O O . PHE B 1 262 ? -5.562 40.688 18.062 1 85.38 262 PHE B O 1
ATOM 4399 N N . ASP B 1 263 ? -6.551 38.781 18.281 1 78.56 263 ASP B N 1
ATOM 4400 C CA . ASP B 1 263 ? -7.758 39.406 18.812 1 78.56 263 ASP B CA 1
ATOM 4401 C C . ASP B 1 263 ? -7.562 39.812 20.281 1 78.56 263 ASP B C 1
ATOM 4403 O O . ASP B 1 263 ? -8.078 40.844 20.703 1 78.56 263 ASP B O 1
ATOM 4407 N N . ASP B 1 264 ? -6.785 39.031 21.031 1 65.25 264 ASP B N 1
ATOM 4408 C CA . ASP B 1 264 ? -6.539 39.312 22.438 1 65.25 264 ASP B CA 1
ATOM 4409 C C . ASP B 1 264 ? -5.621 40.531 22.594 1 65.25 264 ASP B C 1
ATOM 4411 O O . ASP B 1 264 ? -5.746 41.281 23.562 1 65.25 264 ASP B O 1
ATOM 4415 N N . ILE B 1 265 ? -4.547 40.688 21.828 1 58.16 265 ILE B N 1
ATOM 4416 C CA . ILE B 1 265 ? -3.643 41.812 21.953 1 58.16 265 ILE B CA 1
ATOM 4417 C C . ILE B 1 265 ? -4.379 43.094 21.594 1 58.16 265 ILE B C 1
ATOM 4419 O O . ILE B 1 265 ? -4.129 44.156 22.188 1 58.16 265 ILE B O 1
ATOM 4423 N N . GLU B 1 266 ? -5.207 43.094 20.625 1 51.5 266 GLU B N 1
ATOM 4424 C CA . GLU B 1 266 ? -5.906 44.375 20.422 1 51.5 266 GLU B CA 1
ATOM 4425 C C . GLU B 1 266 ? -6.598 44.812 21.703 1 51.5 266 GLU B C 1
ATOM 4427 O O . GLU B 1 266 ? -6.664 46.031 21.984 1 51.5 266 GLU B O 1
ATOM 4432 N N . GLU B 1 267 ? -6.98 43.875 22.484 1 47.28 267 GLU B N 1
ATOM 4433 C CA . GLU B 1 267 ? -7.516 44.375 23.75 1 47.28 267 GLU B CA 1
ATOM 4434 C C . GLU B 1 267 ? -6.398 44.719 24.719 1 47.28 267 GLU B C 1
ATOM 4436 O O . GLU B 1 267 ? -6.539 45.656 25.5 1 47.28 267 GLU B O 1
ATOM 4441 N N . SER B 1 268 ? -5.289 43.906 24.719 1 44.41 268 SER B N 1
ATOM 4442 C CA . SER B 1 268 ? -4.242 44.156 25.703 1 44.41 268 SER B CA 1
ATOM 4443 C C . SER B 1 268 ? -3.238 45.188 25.172 1 44.41 268 SER B C 1
ATOM 4445 O O . SER B 1 268 ? -2.188 45.406 25.781 1 44.41 268 SER B O 1
ATOM 4447 N N . GLU B 1 269 ? -3.268 45.781 24.125 1 42.09 269 GLU B N 1
ATOM 4448 C CA . GLU B 1 269 ? -2.371 46.875 23.734 1 42.09 269 GLU B CA 1
ATOM 4449 C C . GLU B 1 269 ? -2.105 47.812 24.922 1 42.09 269 GLU B C 1
ATOM 4451 O O . GLU B 1 269 ? -1.196 48.656 24.859 1 42.09 269 GLU B O 1
ATOM 4456 N N . ASP B 1 270 ? -2.902 47.812 25.953 1 38.72 270 ASP B N 1
ATOM 4457 C CA . ASP B 1 270 ? -2.377 48.594 27.062 1 38.72 270 ASP B CA 1
ATOM 4458 C C . ASP B 1 270 ? -1.155 47.938 27.688 1 38.72 270 ASP B C 1
ATOM 4460 O O . ASP B 1 270 ? -0.22 48.625 28.109 1 38.72 270 ASP B O 1
ATOM 4464 N N . THR B 1 271 ? -0.963 46.594 27.734 1 35.28 271 THR B N 1
ATOM 4465 C CA . THR B 1 271 ? 0.13 45.875 28.375 1 35.28 271 THR B CA 1
ATOM 4466 C C . THR B 1 271 ? 1.25 45.594 27.391 1 35.28 271 THR B C 1
ATOM 4468 O O . THR B 1 271 ? 2.256 44.969 27.75 1 35.28 271 THR B O 1
ATOM 4471 N N . THR B 1 272 ? 1.207 45.75 26.141 1 37.78 272 THR B N 1
ATOM 4472 C CA . THR B 1 272 ? 2.244 45.562 25.125 1 37.78 272 THR B CA 1
ATOM 4473 C C . THR B 1 272 ? 3.461 46.438 25.406 1 37.78 272 THR B C 1
ATOM 4475 O O . THR B 1 272 ? 4.555 46.156 24.906 1 37.78 272 THR B O 1
ATOM 4478 N N . SER B 1 273 ? 3.264 47.438 26.188 1 38.03 273 SER B N 1
ATOM 4479 C CA . SER B 1 273 ? 4.375 48.25 26.641 1 38.03 273 SER B CA 1
ATOM 4480 C C . SER B 1 273 ? 5.375 47.438 27.453 1 38.03 273 SER B C 1
ATOM 4482 O O . SER B 1 273 ? 6.586 47.656 27.344 1 38.03 273 SER B O 1
ATOM 4484 N N . LEU B 1 274 ? 4.867 46.469 28.203 1 32.59 274 LEU B N 1
ATOM 4485 C CA . LEU B 1 274 ? 5.73 45.75 29.125 1 32.59 274 LEU B CA 1
ATOM 4486 C C . LEU B 1 274 ? 6.57 44.719 28.391 1 32.59 274 LEU B C 1
ATOM 4488 O O . LEU B 1 274 ? 7.75 44.531 28.703 1 32.59 274 LEU B O 1
ATOM 4492 N N . LEU B 1 275 ? 6.082 44.094 27.422 1 31.97 275 LEU B N 1
ATOM 4493 C CA . LEU B 1 275 ? 6.82 43 26.797 1 31.97 275 LEU B CA 1
ATOM 4494 C C . LEU B 1 275 ? 7.918 43.531 25.891 1 31.97 275 LEU B C 1
ATOM 4496 O O . LEU B 1 275 ? 8.961 42.906 25.719 1 31.97 275 LEU B O 1
ATOM 4500 N N . GLN B 1 276 ? 7.84 44.75 25.359 1 34.78 276 GLN B N 1
ATOM 4501 C CA . GLN B 1 276 ? 8.961 45.406 24.688 1 34.78 276 GLN B CA 1
ATOM 4502 C C . GLN B 1 276 ? 10.156 45.531 25.625 1 34.78 276 GLN B C 1
ATOM 4504 O O . GLN B 1 276 ? 11.297 45.344 25.219 1 34.78 276 GLN B O 1
ATOM 4509 N N . LEU B 1 277 ? 9.922 45.719 26.859 1 35.28 277 LEU B N 1
ATOM 4510 C CA . LEU B 1 277 ? 10.961 45.906 27.875 1 35.28 277 LEU B CA 1
ATOM 4511 C C . LEU B 1 277 ? 11.68 44.562 28.156 1 35.28 277 LEU B C 1
ATOM 4513 O O . LEU B 1 277 ? 12.906 44.562 28.266 1 35.28 277 LEU B O 1
ATOM 4517 N N . LEU B 1 278 ? 10.953 43.5 28.109 1 31.7 278 LEU B N 1
ATOM 4518 C CA . LEU B 1 278 ? 11.594 42.219 28.469 1 31.7 278 LEU B CA 1
ATOM 4519 C C . LEU B 1 278 ? 12.516 41.75 27.359 1 31.7 278 LEU B C 1
ATOM 4521 O O . LEU B 1 278 ? 13.609 41.219 27.641 1 31.7 278 LEU B O 1
ATOM 4525 N N . VAL B 1 279 ? 12.281 41.938 26.188 1 33.16 279 VAL B N 1
ATOM 4526 C CA . VAL B 1 279 ? 13.18 41.531 25.109 1 33.16 279 VAL B CA 1
ATOM 4527 C C . VAL B 1 279 ? 14.422 42.438 25.125 1 33.16 279 VAL B C 1
ATOM 4529 O O . VAL B 1 279 ? 15.539 41.938 24.906 1 33.16 279 VAL B O 1
ATOM 4532 N N . GLU B 1 280 ? 14.344 43.625 25.547 1 33.31 280 GLU B N 1
ATOM 4533 C CA . GLU B 1 280 ? 15.5 44.5 25.641 1 33.31 280 GLU B CA 1
ATOM 4534 C C . GLU B 1 280 ? 16.469 44.031 26.734 1 33.31 280 GLU B C 1
ATOM 4536 O O . GLU B 1 280 ? 17.688 44.125 26.562 1 33.31 280 GLU B O 1
ATOM 4541 N N . VAL B 1 281 ? 15.953 43.406 27.75 1 35.16 281 VAL B N 1
ATOM 4542 C CA . VAL B 1 281 ? 16.828 43 28.844 1 35.16 281 VAL B CA 1
ATOM 4543 C C . VAL B 1 281 ? 17.547 41.688 28.484 1 35.16 281 VAL B C 1
ATOM 4545 O O . VAL B 1 281 ? 18.734 41.531 28.766 1 35.16 281 VAL B O 1
ATOM 4548 N N . LEU B 1 282 ? 16.891 40.812 27.781 1 30 282 LEU B N 1
ATOM 4549 C CA . LEU B 1 282 ? 17.547 39.531 27.516 1 30 282 LEU B CA 1
ATOM 4550 C C . LEU B 1 282 ? 18.547 39.656 26.375 1 30 282 LEU B C 1
ATOM 4552 O O . LEU B 1 282 ? 19.406 38.781 26.172 1 30 282 LEU B O 1
ATOM 4556 N N . LEU B 1 283 ? 18.469 40.625 25.578 1 28.73 283 LEU B N 1
ATOM 4557 C CA . LEU B 1 283 ? 19.453 40.938 24.531 1 28.73 283 LEU B CA 1
ATOM 4558 C C . LEU B 1 283 ? 20.594 41.75 25.094 1 28.73 283 LEU B C 1
ATOM 4560 O O . LEU B 1 283 ? 21.547 42.062 24.391 1 28.73 283 LEU B O 1
ATOM 4564 N N . GLN B 1 284 ? 20.672 42.094 26.422 1 30.75 284 GLN B N 1
ATOM 4565 C CA . GLN B 1 284 ? 21.859 42.656 27.047 1 30.75 284 GLN B CA 1
ATOM 4566 C C . GLN B 1 284 ? 22.672 41.594 27.75 1 30.75 284 GLN B C 1
ATOM 4568 O O . GLN B 1 284 ? 22.109 40.688 28.375 1 30.75 284 GLN B O 1
#

Secondary structure (DSSP, 8-state):
--HHHHHHHHHHHTTTTT--PPPHHHHHHHHHHHHHHHSTT--HHHHHHHHHHHHHH---HHHHHHHHHHHHHHHHHHS---TTS-HHHHHHHHHHHHHHHHTGGGSTT-EEEES---B---TT-S----B--SEEEEE-TTSS--EEEEEEEEE-TT--STTHHHHHHHHHHHHHHHHHHHHHHTT-SS-EEEEEEEETTEEEEEEEEEETTTEEEEEEEEEEE---SSGGGGGGHHHHHHHHHHHHHHHHHHHHHHHHHHHHHHHHTTTHHHHHHHHHHHT-/--HHHHHHHHHHHTTTTT--PPPHHHHHHHHHHHHHHHSTT--HHHHHHHHHHHHHH---HHHHHHHHHHHHHHHHHHS---TTS-HHHHHHHHHHHHHHHHTGGGSTT-EEEES---B-PPTT-S----B--SEEEEE-TTSS--EEEEEEEEE-TTTTSSSHHHHHHHHHHHHHHHHHHHHHHTT-SS--EEEEEEETTEEEEEEEEEETTTEEEEEEEEEEE---SSGGGGGGHHHHHHHHHHHHHHHHHHHHHHHHHHHHHHHHTTTHHHHHHHHHHHT-